Protein AF-0000000087552157 (afdb_homodimer)

Structure (mmCIF, N/CA/C/O backbone):
data_AF-0000000087552157-model_v1
#
loop_
_entity.id
_entity.type
_entity.pdbx_description
1 polymer 'Alpha/beta hydrolase'
#
loop_
_atom_site.group_PDB
_atom_site.id
_atom_site.type_symbol
_atom_site.label_atom_id
_atom_site.label_alt_id
_atom_site.label_comp_id
_atom_site.label_asym_id
_atom_site.label_entity_id
_atom_site.label_seq_id
_atom_site.pdbx_PDB_ins_code
_atom_site.Cartn_x
_atom_site.Cartn_y
_atom_site.Cartn_z
_atom_site.occupancy
_atom_site.B_iso_or_equiv
_atom_site.auth_seq_id
_atom_site.auth_comp_id
_atom_site.auth_asym_id
_atom_site.auth_atom_id
_atom_site.pdbx_PDB_model_num
ATOM 1 N N . MET A 1 1 ? 8.578 -6.926 -28.109 1 92.12 1 MET A N 1
ATOM 2 C CA . MET A 1 1 ? 7.973 -6.5 -26.844 1 92.12 1 MET A CA 1
ATOM 3 C C . MET A 1 1 ? 8.422 -7.387 -25.703 1 92.12 1 MET A C 1
ATOM 5 O O . MET A 1 1 ? 8.688 -8.57 -25.891 1 92.12 1 MET A O 1
ATOM 9 N N . PRO A 1 2 ? 8.578 -6.863 -24.5 1 97.44 2 PRO A N 1
ATOM 10 C CA . PRO A 1 2 ? 8.961 -7.727 -23.375 1 97.44 2 PRO A CA 1
ATOM 11 C C . PRO A 1 2 ? 7.906 -8.789 -23.062 1 97.44 2 PRO A C 1
ATOM 13 O O . PRO A 1 2 ? 6.734 -8.617 -23.406 1 97.44 2 PRO A O 1
ATOM 16 N N . HIS A 1 3 ? 8.32 -9.906 -22.531 1 98.75 3 HIS A N 1
ATOM 17 C CA . HIS A 1 3 ? 7.422 -10.992 -22.172 1 98.75 3 HIS A CA 1
ATOM 18 C C . HIS A 1 3 ? 6.977 -10.891 -20.719 1 98.75 3 HIS A C 1
ATOM 20 O O . HIS A 1 3 ? 7.793 -10.633 -19.828 1 98.75 3 HIS A O 1
ATOM 26 N N . LEU A 1 4 ? 5.672 -11.031 -20.516 1 98.81 4 LEU A N 1
ATOM 27 C CA . LEU A 1 4 ? 5.102 -11.055 -19.172 1 98.81 4 LEU A CA 1
ATOM 28 C C . LEU A 1 4 ? 4.383 -12.375 -18.906 1 98.81 4 LEU A C 1
ATOM 30 O O . LEU A 1 4 ? 3.488 -12.758 -19.656 1 98.81 4 LEU A O 1
ATOM 34 N N . LEU A 1 5 ? 4.836 -13.07 -17.906 1 98.88 5 LEU A N 1
ATOM 35 C CA . LEU A 1 5 ? 4.156 -14.273 -17.438 1 98.88 5 LEU A CA 1
ATOM 36 C C . LEU A 1 5 ? 3.186 -13.953 -16.312 1 98.88 5 LEU A C 1
ATOM 38 O O . LEU A 1 5 ? 3.557 -13.297 -15.344 1 98.88 5 LEU A O 1
ATOM 42 N N . LEU A 1 6 ? 1.928 -14.328 -16.469 1 98.81 6 LEU A N 1
ATOM 43 C CA . LEU A 1 6 ? 0.927 -14.273 -15.414 1 98.81 6 LEU A CA 1
ATOM 44 C C . LEU A 1 6 ? 0.701 -15.664 -14.812 1 98.81 6 LEU A C 1
ATOM 46 O O . LEU A 1 6 ? 0.182 -16.562 -15.484 1 98.81 6 LEU A O 1
ATOM 50 N N . LEU A 1 7 ? 1.113 -15.789 -13.555 1 98.81 7 LEU A N 1
ATOM 51 C CA . LEU A 1 7 ? 1.051 -17.094 -12.898 1 98.81 7 LEU A CA 1
ATOM 52 C C . LEU A 1 7 ? -0.094 -17.141 -11.898 1 98.81 7 LEU A C 1
ATOM 54 O O . LEU A 1 7 ? -0.127 -16.359 -10.945 1 98.81 7 LEU A O 1
ATOM 58 N N . HIS A 1 8 ? -1.001 -18.094 -12.086 1 98.38 8 HIS A N 1
ATOM 59 C CA . HIS A 1 8 ? -2.176 -18.234 -11.234 1 98.38 8 HIS A CA 1
ATOM 60 C C . HIS A 1 8 ? -1.829 -18.938 -9.922 1 98.38 8 HIS A C 1
ATOM 62 O O . HIS A 1 8 ? -0.801 -19.609 -9.828 1 98.38 8 HIS A O 1
ATOM 68 N N . GLY A 1 9 ? -2.686 -18.781 -8.867 1 97.94 9 GLY A N 1
ATOM 69 C CA . GLY A 1 9 ? -2.545 -19.438 -7.574 1 97.94 9 GLY A CA 1
ATOM 70 C C . GLY A 1 9 ? -3.131 -20.828 -7.543 1 97.94 9 GLY A C 1
ATOM 71 O O . GLY A 1 9 ? -3.564 -21.344 -8.578 1 97.94 9 GLY A O 1
ATOM 72 N N . ALA A 1 10 ? -3.115 -21.438 -6.348 1 96.81 10 ALA A N 1
ATOM 73 C CA . ALA A 1 10 ? -3.701 -22.766 -6.172 1 96.81 10 ALA A CA 1
ATOM 74 C C . ALA A 1 10 ? -5.172 -22.766 -6.574 1 96.81 10 ALA A C 1
ATOM 76 O O . ALA A 1 10 ? -5.922 -21.859 -6.227 1 96.81 10 ALA A O 1
ATOM 77 N N . LEU A 1 11 ? -5.531 -23.781 -7.375 1 96.38 11 LEU A N 1
ATOM 78 C CA . LEU A 1 11 ? -6.902 -24.016 -7.824 1 96.38 11 LEU A CA 1
ATOM 79 C C . LEU A 1 11 ? -7.367 -22.891 -8.742 1 96.38 11 LEU A C 1
ATOM 81 O O . LEU A 1 11 ? -8.562 -22.75 -9 1 96.38 11 LEU A O 1
ATOM 85 N N . GLY A 1 12 ? -6.422 -22.047 -9.203 1 95.75 12 GLY A N 1
ATOM 86 C CA . GLY A 1 12 ? -6.758 -20.969 -10.102 1 95.75 12 GLY A CA 1
ATOM 87 C C . GLY A 1 12 ? -6.844 -21.391 -11.555 1 95.75 12 GLY A C 1
ATOM 88 O O . GLY A 1 12 ? -6.848 -22.594 -11.852 1 95.75 12 GLY A O 1
ATOM 89 N N . HIS A 1 13 ? -7.027 -20.422 -12.367 1 95.06 13 HIS A N 1
ATOM 90 C CA . HIS A 1 13 ? -7.125 -20.547 -13.82 1 95.06 13 HIS A CA 1
ATOM 91 C C . HIS A 1 13 ? -6.668 -19.266 -14.516 1 95.06 13 HIS A C 1
ATOM 93 O O . HIS A 1 13 ? -6.602 -18.203 -13.898 1 95.06 13 HIS A O 1
ATOM 99 N N . SER A 1 14 ? -6.352 -19.422 -15.828 1 93.44 14 SER A N 1
ATOM 100 C CA . SER A 1 14 ? -5.852 -18.266 -16.562 1 93.44 14 SER A CA 1
ATOM 101 C C . SER A 1 14 ? -6.926 -17.188 -16.703 1 93.44 14 SER A C 1
ATOM 103 O O . SER A 1 14 ? -6.613 -16.016 -16.906 1 93.44 14 SER A O 1
ATOM 105 N N . ASP A 1 15 ? -8.195 -17.484 -16.562 1 92.69 15 ASP A N 1
ATOM 106 C CA . ASP A 1 15 ? -9.32 -16.578 -16.719 1 92.69 15 ASP A CA 1
ATOM 107 C C . ASP A 1 15 ? -9.305 -15.492 -15.648 1 92.69 15 ASP A C 1
ATOM 109 O O . ASP A 1 15 ? -9.938 -14.445 -15.805 1 92.69 15 ASP A O 1
ATOM 113 N N . ILE A 1 16 ? -8.609 -15.773 -14.617 1 91.94 16 ILE A N 1
ATOM 114 C CA . ILE A 1 16 ? -8.602 -14.836 -13.508 1 91.94 16 ILE A CA 1
ATOM 115 C C . ILE A 1 16 ? -7.875 -13.555 -13.914 1 91.94 16 ILE A C 1
ATOM 117 O O . ILE A 1 16 ? -8 -12.523 -13.25 1 91.94 16 ILE A O 1
ATOM 121 N N . PHE A 1 17 ? -7.113 -13.641 -15.016 1 96.38 17 PHE A N 1
ATOM 122 C CA . PHE A 1 17 ? -6.316 -12.5 -15.438 1 96.38 17 PHE A CA 1
ATOM 123 C C . PHE A 1 17 ? -7.035 -11.719 -16.531 1 96.38 17 PHE A C 1
ATOM 125 O O . PHE A 1 17 ? -6.527 -10.703 -17.016 1 96.38 17 PHE A O 1
ATOM 132 N N . ASN A 1 18 ? -8.234 -12.086 -16.953 1 94.25 18 ASN A N 1
ATOM 133 C CA . ASN A 1 18 ? -8.938 -11.461 -18.078 1 94.25 18 ASN A CA 1
ATOM 134 C C . ASN A 1 18 ? -9.188 -9.977 -17.812 1 94.25 18 ASN A C 1
ATOM 136 O O . ASN A 1 18 ? -9.156 -9.164 -18.734 1 94.25 18 ASN A O 1
ATOM 140 N N . SER A 1 19 ? -9.383 -9.641 -16.562 1 92.88 19 SER A N 1
ATOM 141 C CA . SER A 1 19 ? -9.734 -8.273 -16.188 1 92.88 19 SER A CA 1
ATOM 142 C C . SER A 1 19 ? -8.562 -7.324 -16.406 1 92.88 19 SER A C 1
ATOM 144 O O . SER A 1 19 ? -8.742 -6.113 -16.516 1 92.88 19 SER A O 1
ATOM 146 N N . ILE A 1 20 ? -7.332 -7.859 -16.406 1 96.06 20 ILE A N 1
ATOM 147 C CA . ILE A 1 20 ? -6.18 -6.969 -16.484 1 96.06 20 ILE A CA 1
ATOM 148 C C . ILE A 1 20 ? -5.414 -7.23 -17.781 1 96.06 20 ILE A C 1
ATOM 150 O O . ILE A 1 20 ? -4.586 -6.414 -18.203 1 96.06 20 ILE A O 1
ATOM 154 N N . LYS A 1 21 ? -5.633 -8.352 -18.469 1 96.12 21 LYS A N 1
ATOM 155 C CA . LYS A 1 21 ? -4.867 -8.789 -19.625 1 96.12 21 LYS A CA 1
ATOM 156 C C . LYS A 1 21 ? -4.938 -7.75 -20.75 1 96.12 21 LYS A C 1
ATOM 158 O O . LYS A 1 21 ? -3.912 -7.395 -21.328 1 96.12 21 LYS A O 1
ATOM 163 N N . ASP A 1 22 ? -6.125 -7.242 -21 1 95.12 22 ASP A N 1
ATOM 164 C CA . ASP A 1 22 ? -6.324 -6.289 -22.094 1 95.12 22 ASP A CA 1
ATOM 165 C C . ASP A 1 22 ? -5.512 -5.016 -21.859 1 95.12 22 ASP A C 1
ATOM 167 O O . ASP A 1 22 ? -5.016 -4.41 -22.812 1 95.12 22 ASP A O 1
ATOM 171 N N . LYS A 1 23 ? -5.391 -4.633 -20.672 1 96.25 23 LYS A N 1
ATOM 172 C CA . LYS A 1 23 ? -4.648 -3.422 -20.328 1 96.25 23 LYS A CA 1
ATOM 173 C C . LYS A 1 23 ? -3.145 -3.641 -20.469 1 96.25 23 LYS A C 1
ATOM 175 O O . LYS A 1 23 ? -2.391 -2.686 -20.672 1 96.25 23 LYS A O 1
ATOM 180 N N . LEU A 1 24 ? -2.73 -4.871 -20.453 1 97.94 24 LEU A N 1
ATOM 181 C CA . LEU A 1 24 ? -1.308 -5.195 -20.438 1 97.94 24 LEU A CA 1
ATOM 182 C C . LEU A 1 24 ? -0.798 -5.504 -21.828 1 97.94 24 LEU A C 1
ATOM 184 O O . LEU A 1 24 ? 0.396 -5.363 -22.109 1 97.94 24 LEU A O 1
ATOM 188 N N . THR A 1 25 ? -1.614 -5.871 -22.75 1 97.19 25 THR A N 1
ATOM 189 C CA . THR A 1 25 ? -1.247 -6.379 -24.078 1 97.19 25 THR A CA 1
ATOM 190 C C . THR A 1 25 ? -0.53 -5.305 -24.891 1 97.19 25 THR A C 1
ATOM 192 O O . THR A 1 25 ? 0.29 -5.617 -25.75 1 97.19 25 THR A O 1
ATOM 195 N N . PRO A 1 26 ? -0.841 -3.971 -24.625 1 97.56 26 PRO A N 1
ATOM 196 C CA . PRO A 1 26 ? -0.087 -2.949 -25.359 1 97.56 26 PRO A CA 1
ATOM 197 C C . PRO A 1 26 ? 1.38 -2.887 -24.938 1 97.56 26 PRO A C 1
ATOM 199 O O . PRO A 1 26 ? 2.211 -2.342 -25.672 1 97.56 26 PRO A O 1
ATOM 202 N N . TYR A 1 27 ? 1.758 -3.457 -23.875 1 98.06 27 TYR A N 1
ATOM 203 C CA . TYR A 1 27 ? 3.086 -3.252 -23.312 1 98.06 27 TYR A CA 1
ATOM 204 C C . TYR A 1 27 ? 3.885 -4.551 -23.297 1 98.06 27 TYR A C 1
ATOM 206 O O . TYR A 1 27 ? 5.113 -4.531 -23.219 1 98.06 27 TYR A O 1
ATOM 214 N N . PHE A 1 28 ? 3.117 -5.703 -23.359 1 98.44 28 PHE A N 1
ATOM 215 C CA . PHE A 1 28 ? 3.771 -6.992 -23.156 1 98.44 28 PHE A CA 1
ATOM 216 C C . PHE A 1 28 ? 3.225 -8.031 -24.125 1 98.44 28 PHE A C 1
ATOM 218 O O . PHE A 1 28 ? 2.078 -7.934 -24.578 1 98.44 28 PHE A O 1
ATOM 225 N N . ASP A 1 29 ? 4.086 -9 -24.469 1 98.38 29 ASP A N 1
ATOM 226 C CA . ASP A 1 29 ? 3.604 -10.312 -24.906 1 98.38 29 ASP A CA 1
ATOM 227 C C . ASP A 1 29 ? 3.229 -11.18 -23.703 1 98.38 29 ASP A C 1
ATOM 229 O O . ASP A 1 29 ? 4.102 -11.602 -22.938 1 98.38 29 ASP A O 1
ATOM 233 N N . ILE A 1 30 ? 1.945 -11.453 -23.609 1 98.38 30 ILE A N 1
ATOM 234 C CA . ILE A 1 30 ? 1.431 -12.031 -22.375 1 98.38 30 ILE A CA 1
ATOM 235 C C . ILE A 1 30 ? 1.397 -13.555 -22.5 1 98.38 30 ILE A C 1
ATOM 237 O O . ILE A 1 30 ? 0.95 -14.094 -23.5 1 98.38 30 ILE A O 1
ATOM 241 N N . HIS A 1 31 ? 1.925 -14.219 -21.484 1 98.38 31 HIS A N 1
ATOM 242 C CA . HIS A 1 31 ? 1.885 -15.672 -21.328 1 98.38 31 HIS A CA 1
ATOM 243 C C . HIS A 1 31 ? 1.156 -16.078 -20.062 1 98.38 31 HIS A C 1
ATOM 245 O O . HIS A 1 31 ? 1.424 -15.539 -18.984 1 98.38 31 HIS A O 1
ATOM 251 N N . THR A 1 32 ? 0.206 -17.031 -20.156 1 98.06 32 THR A N 1
ATOM 252 C CA . THR A 1 32 ? -0.569 -17.5 -19 1 98.06 32 THR A CA 1
ATOM 253 C C . THR A 1 32 ? -0.546 -19.016 -18.906 1 98.06 32 THR A C 1
ATOM 255 O O . THR A 1 32 ? -1.591 -19.672 -19 1 98.06 32 THR A O 1
ATOM 258 N N . PRO A 1 33 ? 0.607 -19.578 -18.672 1 98 33 PRO A N 1
ATOM 259 C CA . PRO A 1 33 ? 0.662 -21.031 -18.562 1 98 33 PRO A CA 1
ATOM 260 C C . PRO A 1 33 ? -0.169 -21.578 -17.391 1 98 33 PRO A C 1
ATOM 262 O O . PRO A 1 33 ? -0.368 -20.875 -16.406 1 98 33 PRO A O 1
ATOM 265 N N . LEU A 1 34 ? -0.676 -22.781 -17.562 1 98.12 34 LEU A N 1
ATOM 266 C CA . LEU A 1 34 ? -1.375 -23.5 -16.5 1 98.12 34 LEU A CA 1
ATOM 267 C C . LEU A 1 34 ? -0.451 -24.516 -15.82 1 98.12 34 LEU A C 1
ATOM 269 O O . LEU A 1 34 ? 0.277 -25.234 -16.484 1 98.12 34 LEU A O 1
ATOM 273 N N . PHE A 1 35 ? -0.482 -24.5 -14.539 1 98.19 35 PHE A N 1
ATOM 274 C CA . PHE A 1 35 ? 0.247 -25.531 -13.805 1 98.19 35 PHE A CA 1
ATOM 275 C C . PHE A 1 35 ? -0.458 -26.875 -13.914 1 98.19 35 PHE A C 1
ATOM 277 O O . PHE A 1 35 ? -1.687 -26.922 -14.008 1 98.19 35 PHE A O 1
ATOM 284 N N . SER A 1 36 ? 0.35 -27.938 -13.844 1 97.25 36 SER A N 1
ATOM 285 C CA . SER A 1 36 ? -0.205 -29.281 -13.969 1 97.25 36 SER A CA 1
ATOM 286 C C . SER A 1 36 ? -1.367 -29.5 -13.008 1 97.25 36 SER A C 1
ATOM 288 O O . SER A 1 36 ? -1.331 -29.031 -11.867 1 97.25 36 SER A O 1
ATOM 290 N N . GLY A 1 37 ? -2.365 -30.141 -13.539 1 97.06 37 GLY A N 1
ATOM 291 C CA . GLY A 1 37 ? -3.561 -30.422 -12.758 1 97.06 37 GLY A CA 1
ATOM 292 C C . GLY A 1 37 ? -4.637 -29.359 -12.922 1 97.06 37 GLY A C 1
ATOM 293 O O . GLY A 1 37 ? -5.805 -29.609 -12.609 1 97.06 37 GLY A O 1
ATOM 294 N N . HIS A 1 38 ? -4.312 -28.219 -13.414 1 98.12 38 HIS A N 1
ATOM 295 C CA . HIS A 1 38 ? -5.266 -27.125 -13.578 1 98.12 38 HIS A CA 1
ATOM 296 C C . HIS A 1 38 ? -5.777 -27.047 -15.016 1 98.12 38 HIS A C 1
ATOM 298 O O . HIS A 1 38 ? -5.031 -27.328 -15.953 1 98.12 38 HIS A O 1
ATOM 304 N N . GLY A 1 39 ? -6.965 -26.625 -15.109 1 96.44 39 GLY A N 1
ATOM 305 C CA . GLY A 1 39 ? -7.559 -26.484 -16.422 1 96.44 39 GLY A CA 1
ATOM 306 C C . GLY A 1 39 ? -7.539 -27.766 -17.234 1 96.44 39 GLY A C 1
ATOM 307 O O . GLY A 1 39 ? -8 -28.812 -16.766 1 96.44 39 GLY A O 1
ATOM 308 N N . ASN A 1 40 ? -6.848 -27.719 -18.406 1 93.75 40 ASN A N 1
ATOM 309 C CA . ASN A 1 40 ? -6.84 -28.859 -19.312 1 93.75 40 ASN A CA 1
ATOM 310 C C . ASN A 1 40 ? -5.543 -29.656 -19.188 1 93.75 40 ASN A C 1
ATOM 312 O O . ASN A 1 40 ? -5.312 -30.594 -19.953 1 93.75 40 ASN A O 1
ATOM 316 N N . THR A 1 41 ? -4.77 -29.297 -18.219 1 95.69 41 THR A N 1
ATOM 317 C CA . THR A 1 41 ? -3.521 -30.031 -18.016 1 95.69 41 THR A CA 1
ATOM 318 C C . THR A 1 41 ? -3.746 -31.25 -17.125 1 95.69 41 THR A C 1
ATOM 320 O O . THR A 1 41 ? -4.637 -31.25 -16.281 1 95.69 41 THR A O 1
ATOM 323 N N . GLU A 1 42 ? -2.934 -32.25 -17.297 1 95.19 42 GLU A N 1
ATOM 324 C CA . GLU A 1 42 ? -3.064 -33.5 -16.547 1 95.19 42 GLU A CA 1
ATOM 325 C C . GLU A 1 42 ? -2.506 -33.344 -15.141 1 95.19 42 GLU A C 1
ATOM 327 O O . GLU A 1 42 ? -1.565 -32.594 -14.914 1 95.19 42 GLU A O 1
ATOM 332 N N . LEU A 1 43 ? -3.143 -34.031 -14.227 1 95.19 43 LEU A N 1
ATOM 333 C CA . LEU A 1 43 ? -2.588 -34.188 -12.891 1 95.19 43 LEU A CA 1
ATOM 334 C C . LEU A 1 43 ? -1.541 -35.312 -12.852 1 95.19 43 LEU A C 1
ATOM 336 O O . LEU A 1 43 ? -1.842 -36.438 -13.164 1 95.19 43 LEU A O 1
ATOM 340 N N . PRO A 1 44 ? -0.331 -34.938 -12.562 1 93.62 44 PRO A N 1
ATOM 341 C CA . PRO A 1 44 ? 0.717 -35.938 -12.547 1 93.62 44 PRO A CA 1
ATOM 342 C C . PRO A 1 44 ? 0.422 -37.094 -11.562 1 93.62 44 PRO A C 1
ATOM 344 O O . PRO A 1 44 ? -0.106 -36.844 -10.477 1 93.62 44 PRO A O 1
ATOM 347 N N . LYS A 1 45 ? 0.817 -38.312 -11.922 1 90.44 45 LYS A N 1
ATOM 348 C CA . LYS A 1 45 ? 0.559 -39.5 -11.117 1 90.44 45 LYS A CA 1
ATOM 349 C C . LYS A 1 45 ? 1.327 -39.438 -9.797 1 90.44 45 LYS A C 1
ATOM 351 O O . LYS A 1 45 ? 0.864 -39.969 -8.781 1 90.44 45 LYS A O 1
ATOM 356 N N . ASN A 1 46 ? 2.471 -38.781 -9.867 1 90 46 ASN A N 1
ATOM 357 C CA . ASN A 1 46 ? 3.318 -38.719 -8.68 1 90 46 ASN A CA 1
ATOM 358 C C . ASN A 1 46 ? 2.994 -37.5 -7.816 1 90 46 ASN A C 1
ATOM 360 O O . ASN A 1 46 ? 3.711 -37.219 -6.859 1 90 46 ASN A O 1
ATOM 364 N N . GLY A 1 47 ? 1.905 -36.812 -8.125 1 91.06 47 GLY A N 1
ATOM 365 C CA . GLY A 1 47 ? 1.49 -35.688 -7.34 1 91.06 47 GLY A CA 1
ATOM 366 C C . GLY A 1 47 ? 2.104 -34.375 -7.82 1 91.06 47 GLY A C 1
ATOM 367 O O . GLY A 1 47 ? 2.717 -34.312 -8.891 1 91.06 47 GLY A O 1
ATOM 368 N N . ILE A 1 48 ? 1.789 -33.312 -7.117 1 95.19 48 ILE A N 1
ATOM 369 C CA . ILE A 1 48 ? 2.307 -32 -7.457 1 95.19 48 ILE A CA 1
ATOM 370 C C . ILE A 1 48 ? 3.096 -31.438 -6.273 1 95.19 48 ILE A C 1
ATOM 372 O O . ILE A 1 48 ? 2.906 -31.859 -5.133 1 95.19 48 ILE A O 1
ATOM 376 N N . SER A 1 49 ? 4.051 -30.609 -6.555 1 96.38 49 SER A N 1
ATOM 377 C CA . SER A 1 49 ? 4.871 -29.891 -5.578 1 96.38 49 SER A CA 1
ATOM 378 C C . SER A 1 49 ? 5.293 -28.516 -6.105 1 96.38 49 SER A C 1
ATOM 380 O O . SER A 1 49 ? 5.145 -28.234 -7.297 1 96.38 49 SER A O 1
ATOM 382 N N . ILE A 1 50 ? 5.746 -27.703 -5.191 1 97.69 50 ILE A N 1
ATOM 383 C CA . ILE A 1 50 ? 6.23 -26.391 -5.598 1 97.69 50 ILE A CA 1
ATOM 384 C C . ILE A 1 50 ? 7.434 -26.547 -6.527 1 97.69 50 ILE A C 1
ATOM 386 O O . ILE A 1 50 ? 7.594 -25.781 -7.48 1 97.69 50 ILE A O 1
ATOM 390 N N . GLU A 1 51 ? 8.258 -27.547 -6.297 1 96.75 51 GLU A N 1
ATOM 391 C CA . GLU A 1 51 ? 9.414 -27.844 -7.148 1 96.75 51 GLU A CA 1
ATOM 392 C C . GLU A 1 51 ? 8.977 -28.219 -8.562 1 96.75 51 GLU A C 1
ATOM 394 O O . GLU A 1 51 ? 9.57 -27.75 -9.539 1 96.75 51 GLU A O 1
ATOM 399 N N . GLN A 1 52 ? 7.996 -29.016 -8.625 1 96.62 52 GLN A N 1
ATOM 400 C CA . GLN A 1 52 ? 7.465 -29.391 -9.93 1 96.62 52 GLN A CA 1
ATOM 401 C C . GLN A 1 52 ? 6.945 -28.188 -10.695 1 96.62 52 GLN A C 1
ATOM 403 O O . GLN A 1 52 ? 7.227 -28.016 -11.883 1 96.62 52 GLN A O 1
ATOM 408 N N . TYR A 1 53 ? 6.156 -27.359 -10.008 1 98.31 53 TYR A N 1
ATOM 409 C CA . TYR A 1 53 ? 5.617 -26.172 -10.656 1 98.31 53 TYR A CA 1
ATOM 410 C C . TYR A 1 53 ? 6.738 -25.234 -11.102 1 98.31 53 TYR A C 1
ATOM 412 O O . TYR A 1 53 ? 6.652 -24.609 -12.164 1 98.31 53 TYR A O 1
ATOM 420 N N . THR A 1 54 ? 7.805 -25.078 -10.32 1 98.56 54 THR A N 1
ATOM 421 C CA . THR A 1 54 ? 8.961 -24.281 -10.695 1 98.56 54 THR A CA 1
ATOM 422 C C . THR A 1 54 ? 9.625 -24.844 -11.953 1 98.56 54 THR A C 1
ATOM 424 O O . THR A 1 54 ? 9.977 -24.078 -12.859 1 98.56 54 THR A O 1
ATOM 427 N N . GLN A 1 55 ? 9.703 -26.172 -12.008 1 98.06 55 GLN A N 1
ATOM 428 C CA . GLN A 1 55 ? 10.281 -26.828 -13.18 1 98.06 55 GLN A CA 1
ATOM 429 C C . GLN A 1 55 ? 9.398 -26.625 -14.414 1 98.06 55 GLN A C 1
ATOM 431 O O . GLN A 1 55 ? 9.906 -26.438 -15.523 1 98.06 55 GLN A O 1
ATOM 436 N N . GLU A 1 56 ? 8.148 -26.703 -14.18 1 98.38 56 GLU A N 1
ATOM 437 C CA . GLU A 1 56 ? 7.223 -26.484 -15.289 1 98.38 56 GLU A CA 1
ATOM 438 C C . GLU A 1 56 ? 7.363 -25.078 -15.852 1 98.38 56 GLU A C 1
ATOM 440 O O . GLU A 1 56 ? 7.297 -24.875 -17.062 1 98.38 56 GLU A O 1
ATOM 445 N N . LEU A 1 57 ? 7.52 -24.094 -14.961 1 98.75 57 LEU A N 1
ATOM 446 C CA . LEU A 1 57 ? 7.746 -22.719 -15.406 1 98.75 57 LEU A CA 1
ATOM 447 C C . LEU A 1 57 ? 9.039 -22.609 -16.219 1 98.75 57 LEU A C 1
ATOM 449 O O . LEU A 1 57 ? 9.062 -21.984 -17.281 1 98.75 57 LEU A O 1
ATOM 453 N N . SER A 1 58 ? 10.109 -23.203 -15.727 1 98.69 58 SER A N 1
ATOM 454 C CA . SER A 1 58 ? 11.391 -23.203 -16.422 1 98.69 58 SER A CA 1
ATOM 455 C C . SER A 1 58 ? 11.266 -23.844 -17.812 1 98.69 58 SER A C 1
ATOM 457 O O . SER A 1 58 ? 11.742 -23.281 -18.797 1 98.69 58 SER A O 1
ATOM 459 N N . ALA A 1 59 ? 10.609 -24.984 -17.844 1 98.56 59 ALA A N 1
ATOM 460 C CA . ALA A 1 59 ? 10.414 -25.688 -19.109 1 98.56 59 ALA A CA 1
ATOM 461 C C . ALA A 1 59 ? 9.594 -24.859 -20.078 1 98.56 59 ALA A C 1
ATOM 463 O O . ALA A 1 59 ? 9.867 -24.859 -21.281 1 98.56 59 ALA A O 1
ATOM 464 N N . TYR A 1 60 ? 8.562 -24.219 -19.578 1 98.62 60 TYR A N 1
ATOM 465 C CA . TYR A 1 60 ? 7.746 -23.359 -20.438 1 98.62 60 TYR A CA 1
ATOM 466 C C . TYR A 1 60 ? 8.586 -22.25 -21.062 1 98.62 60 TYR A C 1
ATOM 468 O O . TYR A 1 60 ? 8.477 -22 -22.266 1 98.62 60 TYR A O 1
ATOM 476 N N . CYS A 1 61 ? 9.391 -21.562 -20.25 1 98.75 61 CYS A N 1
ATOM 477 C CA . CYS A 1 61 ? 10.242 -20.484 -20.734 1 98.75 61 CYS A CA 1
ATOM 478 C C . CYS A 1 61 ? 11.203 -21 -21.812 1 98.75 61 CYS A C 1
ATOM 480 O O . CYS A 1 61 ? 11.422 -20.328 -22.828 1 98.75 61 CYS A O 1
ATOM 482 N N . GLU A 1 62 ? 11.727 -22.203 -21.547 1 98.31 62 GLU A N 1
ATOM 483 C CA . GLU A 1 62 ? 12.641 -22.797 -22.516 1 98.31 62 GLU A CA 1
ATOM 484 C C . GLU A 1 62 ? 11.914 -23.125 -23.812 1 98.31 62 GLU A C 1
ATOM 486 O O . GLU A 1 62 ? 12.383 -22.75 -24.906 1 98.31 62 GLU A O 1
ATOM 491 N N . LYS A 1 63 ? 10.836 -23.766 -23.719 1 98.25 63 LYS A N 1
ATOM 492 C CA . LYS A 1 63 ? 10.062 -24.188 -24.875 1 98.25 63 LYS A CA 1
ATOM 493 C C . LYS A 1 63 ? 9.641 -23 -25.734 1 98.25 63 LYS A C 1
ATOM 495 O O . LYS A 1 63 ? 9.68 -23.062 -26.969 1 98.25 63 LYS A O 1
ATOM 500 N N . GLU A 1 64 ? 9.242 -21.906 -25.047 1 98.31 64 GLU A N 1
ATOM 501 C CA . GLU A 1 64 ? 8.727 -20.734 -25.75 1 98.31 64 GLU A CA 1
ATOM 502 C C . GLU A 1 64 ? 9.844 -19.734 -26.031 1 98.31 64 GLU A C 1
ATOM 504 O O . GLU A 1 64 ? 9.586 -18.656 -26.547 1 98.31 64 GLU A O 1
ATOM 509 N N . ASN A 1 65 ? 11.055 -20.016 -25.672 1 97.94 65 ASN A N 1
ATOM 510 C CA . ASN A 1 65 ? 12.227 -19.156 -25.875 1 97.94 65 ASN A CA 1
ATOM 511 C C . ASN A 1 65 ? 12.047 -17.797 -25.219 1 97.94 65 ASN A C 1
ATOM 513 O O . ASN A 1 65 ? 12.242 -16.766 -25.859 1 97.94 65 ASN A O 1
ATOM 517 N N . LEU A 1 66 ? 11.594 -17.844 -24.031 1 98.44 66 LEU A N 1
ATOM 518 C CA . LEU A 1 66 ? 11.398 -16.609 -23.281 1 98.44 66 LEU A CA 1
ATOM 519 C C . LEU A 1 66 ? 12.625 -16.297 -22.438 1 98.44 66 LEU A C 1
ATOM 521 O O . LEU A 1 66 ? 13.07 -17.125 -21.641 1 98.44 66 LEU A O 1
ATOM 525 N N . GLU A 1 67 ? 13.164 -15.133 -22.625 1 97.69 67 GLU A N 1
ATOM 526 C CA . GLU A 1 67 ? 14.32 -14.656 -21.859 1 97.69 67 GLU A CA 1
ATOM 527 C C . GLU A 1 67 ? 14.031 -13.312 -21.203 1 97.69 67 GLU A C 1
ATOM 529 O O . GLU A 1 67 ? 13.25 -12.508 -21.734 1 97.69 67 GLU A O 1
ATOM 534 N N . ASN A 1 68 ? 14.711 -13.102 -20.047 1 98.25 68 ASN A N 1
ATOM 535 C CA . ASN A 1 68 ? 14.609 -11.828 -19.359 1 98.25 68 ASN A CA 1
ATOM 536 C C . ASN A 1 68 ? 13.156 -11.422 -19.141 1 98.25 68 ASN A C 1
ATOM 538 O O . ASN A 1 68 ? 12.758 -10.312 -19.5 1 98.25 68 ASN A O 1
ATOM 542 N N . VAL A 1 69 ? 12.383 -12.305 -18.516 1 98.81 69 VAL A N 1
ATOM 543 C CA . VAL A 1 69 ? 10.93 -12.172 -18.469 1 98.81 69 VAL A CA 1
ATOM 544 C C . VAL A 1 69 ? 10.516 -11.352 -17.25 1 98.81 69 VAL A C 1
ATOM 546 O O . VAL A 1 69 ? 11.242 -11.297 -16.266 1 98.81 69 VAL A O 1
ATOM 549 N N . HIS A 1 70 ? 9.383 -10.68 -17.359 1 98.88 70 HIS A N 1
ATOM 550 C CA . HIS A 1 70 ? 8.625 -10.18 -16.219 1 98.88 70 HIS A CA 1
ATOM 551 C C . HIS A 1 70 ? 7.605 -11.211 -15.742 1 98.88 70 HIS A C 1
ATOM 553 O O . HIS A 1 70 ? 7.039 -11.953 -16.547 1 98.88 70 HIS A O 1
ATOM 559 N N . ILE A 1 71 ? 7.387 -11.234 -14.461 1 98.94 71 ILE A N 1
ATOM 560 C CA . ILE A 1 71 ? 6.422 -12.18 -13.922 1 98.94 71 ILE A CA 1
ATOM 561 C C . ILE A 1 71 ? 5.488 -11.469 -12.938 1 98.94 71 ILE A C 1
ATOM 563 O O . ILE A 1 71 ? 5.941 -10.68 -12.109 1 98.94 71 ILE A O 1
ATOM 567 N N . PHE A 1 72 ? 4.242 -11.625 -13.117 1 98.88 72 PHE A N 1
ATOM 568 C CA . PHE A 1 72 ? 3.254 -11.391 -12.07 1 98.88 72 PHE A CA 1
ATOM 569 C C . PHE A 1 72 ? 2.691 -12.711 -11.547 1 98.88 72 PHE A C 1
ATOM 571 O O . PHE A 1 72 ? 2.164 -13.516 -12.32 1 98.88 72 PHE A O 1
ATOM 578 N N . GLY A 1 73 ? 2.838 -12.961 -10.25 1 98.81 73 GLY A N 1
ATOM 579 C CA . GLY A 1 73 ? 2.33 -14.18 -9.641 1 98.81 73 GLY A CA 1
ATOM 580 C C . GLY A 1 73 ? 1.338 -13.922 -8.523 1 98.81 73 GLY A C 1
ATOM 581 O O . GLY A 1 73 ? 1.634 -13.188 -7.582 1 98.81 73 GLY A O 1
ATOM 582 N N . HIS A 1 74 ? 0.204 -14.555 -8.586 1 98.69 74 HIS A N 1
ATOM 583 C CA . HIS A 1 74 ? -0.799 -14.5 -7.523 1 98.69 74 HIS A CA 1
ATOM 584 C C . HIS A 1 74 ? -0.71 -15.719 -6.617 1 98.69 74 HIS A C 1
ATOM 586 O O . HIS A 1 74 ? -0.688 -16.859 -7.098 1 98.69 74 HIS A O 1
ATOM 592 N N . SER A 1 75 ? -0.687 -15.453 -5.227 1 98.25 75 SER A N 1
ATOM 593 C CA . SER A 1 75 ? -0.711 -16.531 -4.242 1 98.25 75 SER A CA 1
ATOM 594 C C . SER A 1 75 ? 0.365 -17.578 -4.535 1 98.25 75 SER A C 1
ATOM 596 O O . SER A 1 75 ? 1.55 -17.25 -4.613 1 98.25 75 SER A O 1
ATOM 598 N N . MET A 1 76 ? 0.081 -18.781 -4.902 1 97.94 76 MET A N 1
ATOM 599 C CA . MET A 1 76 ? 1.01 -19.859 -5.227 1 97.94 76 MET A CA 1
ATOM 600 C C . MET A 1 76 ? 1.878 -19.484 -6.422 1 97.94 76 MET A C 1
ATOM 602 O O . MET A 1 76 ? 3.057 -19.844 -6.477 1 97.94 76 MET A O 1
ATOM 606 N N . GLY A 1 77 ? 1.3 -18.781 -7.383 1 98.62 77 GLY A N 1
ATOM 607 C CA . GLY A 1 77 ? 2.051 -18.344 -8.547 1 98.62 77 GLY A CA 1
ATOM 608 C C . GLY A 1 77 ? 3.207 -17.422 -8.203 1 98.62 77 GLY A C 1
ATOM 609 O O . GLY A 1 77 ? 4.242 -17.438 -8.875 1 98.62 77 GLY A O 1
ATOM 610 N N . GLY A 1 78 ? 3.006 -16.531 -7.25 1 98.81 78 GLY A N 1
ATOM 611 C CA . GLY A 1 78 ? 4.098 -15.703 -6.766 1 98.81 78 GLY A CA 1
ATOM 612 C C . GLY A 1 78 ? 5.211 -16.5 -6.117 1 98.81 78 GLY A C 1
ATOM 613 O O . GLY A 1 78 ? 6.391 -16.203 -6.309 1 98.81 78 GLY A O 1
ATOM 614 N N . TYR A 1 79 ? 4.836 -17.547 -5.34 1 98.69 79 TYR A N 1
ATOM 615 C CA . TYR A 1 79 ? 5.824 -18.406 -4.699 1 98.69 79 TYR A CA 1
ATOM 616 C C . TYR A 1 79 ? 6.672 -19.125 -5.738 1 98.69 79 TYR A C 1
ATOM 618 O O . TYR A 1 79 ? 7.898 -19.188 -5.613 1 98.69 79 TYR A O 1
ATOM 626 N N . VAL A 1 80 ? 6.039 -19.609 -6.781 1 98.75 80 VAL A N 1
ATOM 627 C CA . VAL A 1 80 ? 6.723 -20.297 -7.867 1 98.75 80 VAL A CA 1
ATOM 628 C C . VAL A 1 80 ? 7.68 -19.344 -8.578 1 98.75 80 VAL A C 1
ATOM 630 O O . VAL A 1 80 ? 8.812 -19.703 -8.891 1 98.75 80 VAL A O 1
ATOM 633 N N . ALA A 1 81 ? 7.227 -18.156 -8.82 1 98.88 81 ALA A N 1
ATOM 634 C CA . ALA A 1 81 ? 8.055 -17.156 -9.477 1 98.88 81 ALA A CA 1
ATOM 635 C C . ALA A 1 81 ? 9.344 -16.906 -8.703 1 98.88 81 ALA A C 1
ATOM 637 O O . ALA A 1 81 ? 10.422 -16.812 -9.289 1 98.88 81 ALA A O 1
ATOM 638 N N . LEU A 1 82 ? 9.25 -16.812 -7.375 1 98.81 82 LEU A N 1
ATOM 639 C CA . LEU A 1 82 ? 10.43 -16.562 -6.551 1 98.81 82 LEU A CA 1
ATOM 640 C C . LEU A 1 82 ? 11.336 -17.781 -6.508 1 98.81 82 LEU A C 1
ATOM 642 O O . LEU A 1 82 ? 12.562 -17.656 -6.516 1 98.81 82 LEU A O 1
ATOM 646 N N . CYS A 1 83 ? 10.742 -18.984 -6.465 1 98.62 83 CYS A N 1
ATOM 647 C CA . CYS A 1 83 ? 11.555 -20.188 -6.57 1 98.62 83 CYS A CA 1
ATOM 648 C C . CYS A 1 83 ? 12.32 -20.219 -7.891 1 98.62 83 CYS A C 1
ATOM 650 O O . CYS A 1 83 ? 13.492 -20.594 -7.922 1 98.62 83 CYS A O 1
ATOM 652 N N . TYR A 1 84 ? 11.625 -19.828 -8.938 1 98.75 84 TYR A N 1
ATOM 653 C CA . TYR A 1 84 ? 12.258 -19.781 -10.25 1 98.75 84 TYR A CA 1
ATOM 654 C C . TYR A 1 84 ? 13.414 -18.781 -10.25 1 98.75 84 TYR A C 1
ATOM 656 O O . TYR A 1 84 ? 14.453 -19.031 -10.859 1 98.75 84 TYR A O 1
ATOM 664 N N . ALA A 1 85 ? 13.289 -17.656 -9.562 1 98.56 85 ALA A N 1
ATOM 665 C CA . ALA A 1 85 ? 14.336 -16.641 -9.461 1 98.56 85 ALA A CA 1
ATOM 666 C C . ALA A 1 85 ? 15.578 -17.203 -8.773 1 98.56 85 ALA A C 1
ATOM 668 O O . ALA A 1 85 ? 16.703 -16.812 -9.094 1 98.56 85 ALA A O 1
ATOM 669 N N . LEU A 1 86 ? 15.383 -18.141 -7.824 1 97.69 86 LEU A N 1
ATOM 670 C CA . LEU A 1 86 ? 16.516 -18.781 -7.156 1 97.69 86 LEU A CA 1
ATOM 671 C C . LEU A 1 86 ? 17.281 -19.672 -8.125 1 97.69 86 LEU A C 1
ATOM 673 O O . LEU A 1 86 ? 18.5 -19.766 -8.055 1 97.69 86 LEU A O 1
ATOM 677 N N . GLN A 1 87 ? 16.516 -20.25 -9.031 1 97.12 87 GLN A N 1
ATOM 678 C CA . GLN A 1 87 ? 17.094 -21.25 -9.938 1 97.12 87 GLN A CA 1
ATOM 679 C C . GLN A 1 87 ? 17.719 -20.578 -11.156 1 97.12 87 GLN A C 1
ATOM 681 O O . GLN A 1 87 ? 18.797 -20.969 -11.594 1 97.12 87 GLN A O 1
ATOM 686 N N . LYS A 1 88 ? 17 -19.609 -11.672 1 98 88 LYS A N 1
ATOM 687 C CA . LYS A 1 88 ? 17.438 -18.969 -12.914 1 98 88 LYS A CA 1
ATOM 688 C C . LYS A 1 88 ? 17.25 -17.453 -12.836 1 98 88 LYS A C 1
ATOM 690 O O . LYS A 1 88 ? 16.516 -16.859 -13.641 1 98 88 LYS A O 1
ATOM 695 N N . PRO A 1 89 ? 18.016 -16.828 -11.961 1 98.12 89 PRO A N 1
ATOM 696 C CA . PRO A 1 89 ? 17.859 -15.375 -11.797 1 98.12 89 PRO A CA 1
ATOM 697 C C . PRO A 1 89 ? 18.141 -14.602 -13.086 1 98.12 89 PRO A C 1
ATOM 699 O O . PRO A 1 89 ? 17.531 -13.562 -13.336 1 98.12 89 PRO A O 1
ATOM 702 N N . GLU A 1 90 ? 18.953 -15.141 -13.945 1 98.12 90 GLU A N 1
ATOM 703 C CA . GLU A 1 90 ? 19.359 -14.445 -15.156 1 98.12 90 GLU A CA 1
ATOM 704 C C . GLU A 1 90 ? 18.234 -14.383 -16.172 1 98.12 90 GLU A C 1
ATOM 706 O O . GLU A 1 90 ? 18.25 -13.555 -17.094 1 98.12 90 GLU A O 1
ATOM 711 N N . ASN A 1 91 ? 17.281 -15.234 -16 1 98.62 91 ASN A N 1
ATOM 712 C CA . ASN A 1 91 ? 16.172 -15.266 -16.953 1 98.62 91 ASN A CA 1
ATOM 713 C C . ASN A 1 91 ? 15.023 -14.375 -16.516 1 98.62 91 ASN A C 1
ATOM 715 O O . ASN A 1 91 ? 13.969 -14.352 -17.141 1 98.62 91 ASN A O 1
ATOM 719 N N . ILE A 1 92 ? 15.164 -13.672 -15.445 1 98.69 92 ILE A N 1
ATOM 720 C CA . ILE A 1 92 ? 14.078 -12.875 -14.883 1 98.69 92 ILE A CA 1
ATOM 721 C C . ILE A 1 92 ? 14.484 -11.406 -14.844 1 98.69 92 ILE A C 1
ATOM 723 O O . ILE A 1 92 ? 15.508 -11.055 -14.258 1 98.69 92 ILE A O 1
ATOM 727 N N . HIS A 1 93 ? 13.664 -10.609 -15.414 1 98.69 93 HIS A N 1
ATOM 728 C CA . HIS A 1 93 ? 13.859 -9.172 -15.305 1 98.69 93 HIS A CA 1
ATOM 729 C C . HIS A 1 93 ? 13.281 -8.633 -14 1 98.69 93 HIS A C 1
ATOM 731 O O . HIS A 1 93 ? 13.945 -7.879 -13.281 1 98.69 93 HIS A O 1
ATOM 737 N N . SER A 1 94 ? 12.07 -9.031 -13.664 1 98.88 94 SER A N 1
ATOM 738 C CA . SER A 1 94 ? 11.414 -8.57 -12.445 1 98.88 94 SER A CA 1
ATOM 739 C C . SER A 1 94 ? 10.258 -9.484 -12.055 1 98.88 94 SER A C 1
ATOM 741 O O . SER A 1 94 ? 9.75 -10.234 -12.883 1 98.88 94 SER A O 1
ATOM 743 N N . ILE A 1 95 ? 9.875 -9.445 -10.773 1 98.94 95 ILE A N 1
ATOM 744 C CA . ILE A 1 95 ? 8.758 -10.227 -10.258 1 98.94 95 ILE A CA 1
ATOM 745 C C . ILE A 1 95 ? 7.852 -9.336 -9.414 1 98.94 95 ILE A C 1
ATOM 747 O O . ILE A 1 95 ? 8.328 -8.562 -8.586 1 98.94 95 ILE A O 1
ATOM 751 N N . MET A 1 96 ? 6.613 -9.391 -9.688 1 98.88 96 MET A N 1
ATOM 752 C CA . MET A 1 96 ? 5.57 -8.844 -8.82 1 98.88 96 MET A CA 1
ATOM 753 C C . MET A 1 96 ? 4.699 -9.961 -8.25 1 98.88 96 MET A C 1
ATOM 755 O O . MET A 1 96 ? 4.246 -10.836 -8.984 1 98.88 96 MET A O 1
ATOM 759 N N . THR A 1 97 ? 4.512 -9.992 -6.957 1 98.88 97 THR A N 1
ATOM 760 C CA . THR A 1 97 ? 3.619 -10.969 -6.34 1 98.88 97 THR A CA 1
ATOM 761 C C . THR A 1 97 ? 2.412 -10.281 -5.711 1 98.88 97 THR A C 1
ATOM 763 O O . THR A 1 97 ? 2.484 -9.109 -5.344 1 98.88 97 THR A O 1
ATOM 766 N N . LEU A 1 98 ? 1.314 -10.969 -5.617 1 98.88 98 LEU A N 1
ATOM 767 C CA . LEU A 1 98 ? 0.14 -10.516 -4.879 1 98.88 98 LEU A CA 1
ATOM 768 C C . LEU A 1 98 ? -0.462 -11.664 -4.066 1 98.88 98 LEU A C 1
ATOM 770 O O . LEU A 1 98 ? -0.827 -12.703 -4.629 1 98.88 98 LEU A O 1
ATOM 774 N N . GLY A 1 99 ? -0.542 -11.461 -2.754 1 98.69 99 GLY A N 1
ATOM 775 C CA . GLY A 1 99 ? -1.211 -12.414 -1.889 1 98.69 99 GLY A CA 1
ATOM 776 C C . GLY A 1 99 ? -0.453 -13.719 -1.745 1 98.69 99 GLY A C 1
ATOM 777 O O . GLY A 1 99 ? -1.06 -14.797 -1.688 1 98.69 99 GLY A O 1
ATOM 778 N N . THR A 1 100 ? 0.877 -13.695 -1.771 1 98.69 100 THR A N 1
ATOM 779 C CA . THR A 1 100 ? 1.69 -14.898 -1.65 1 98.69 100 THR A CA 1
ATOM 780 C C . THR A 1 100 ? 2.029 -15.18 -0.19 1 98.69 100 THR A C 1
ATOM 782 O O . THR A 1 100 ? 2.521 -14.305 0.52 1 98.69 100 THR A O 1
ATOM 785 N N . LYS A 1 101 ? 1.699 -16.359 0.274 1 97.38 101 LYS A N 1
ATOM 786 C CA . LYS A 1 101 ? 2.059 -16.797 1.618 1 97.38 101 LYS A CA 1
ATOM 787 C C . LYS A 1 101 ? 3.516 -17.266 1.677 1 97.38 101 LYS A C 1
ATOM 789 O O . LYS A 1 101 ? 3.967 -18.031 0.823 1 97.38 101 LYS A O 1
ATOM 794 N N . PHE A 1 102 ? 4.219 -16.781 2.682 1 96.31 102 PHE A N 1
ATOM 795 C CA . PHE A 1 102 ? 5.633 -17.109 2.811 1 96.31 102 PHE A CA 1
ATOM 796 C C . PHE A 1 102 ? 5.902 -17.828 4.125 1 96.31 102 PHE A C 1
ATOM 798 O O . PHE A 1 102 ? 6.895 -18.547 4.254 1 96.31 102 PHE A O 1
ATOM 805 N N . ASN A 1 103 ? 5.059 -17.641 5.086 1 94.19 103 ASN A N 1
ATOM 806 C CA . ASN A 1 103 ? 5.227 -18.25 6.398 1 94.19 103 ASN A CA 1
ATOM 807 C C . ASN A 1 103 ? 4.574 -19.625 6.461 1 94.19 103 ASN A C 1
ATOM 809 O O . ASN A 1 103 ? 3.512 -19.781 7.066 1 94.19 103 ASN A O 1
ATOM 813 N N . TRP A 1 104 ? 5.305 -20.578 6.004 1 94.94 104 TRP A N 1
ATOM 814 C CA . TRP A 1 104 ? 4.816 -21.953 5.988 1 94.94 104 TRP A CA 1
ATOM 815 C C . TRP A 1 104 ? 5.359 -22.75 7.18 1 94.94 104 TRP A C 1
ATOM 817 O O . TRP A 1 104 ? 6.562 -22.719 7.453 1 94.94 104 TRP A O 1
ATOM 827 N N . THR A 1 105 ? 4.5 -23.312 7.91 1 95.38 105 THR A N 1
ATOM 828 C CA . THR A 1 105 ? 4.816 -24.281 8.953 1 95.38 105 THR A CA 1
ATOM 829 C C . THR A 1 105 ? 4.023 -25.578 8.758 1 95.38 105 THR A C 1
ATOM 831 O O . THR A 1 105 ? 2.973 -25.562 8.117 1 95.38 105 THR A O 1
ATOM 834 N N . GLU A 1 106 ? 4.613 -26.609 9.273 1 95.81 106 GLU A N 1
ATOM 835 C CA . GLU A 1 106 ? 3.914 -27.891 9.141 1 95.81 106 GLU A CA 1
ATOM 836 C C . GLU A 1 106 ? 2.521 -27.812 9.758 1 95.81 106 GLU A C 1
ATOM 838 O O . GLU A 1 106 ? 1.544 -28.266 9.148 1 95.81 106 GLU A O 1
ATOM 843 N N . GLU A 1 107 ? 2.418 -27.297 10.93 1 96.62 107 GLU A N 1
ATOM 844 C CA . GLU A 1 107 ? 1.145 -27.172 11.633 1 96.62 107 GLU A CA 1
ATOM 845 C C . GLU A 1 107 ? 0.158 -26.312 10.852 1 96.62 107 GLU A C 1
ATOM 847 O O . GLU A 1 107 ? -1.004 -26.688 10.68 1 96.62 107 GLU A O 1
ATOM 852 N N . GLY A 1 108 ? 0.615 -25.172 10.422 1 94.81 108 GLY A N 1
ATOM 853 C CA . GLY A 1 108 ? -0.238 -24.281 9.641 1 94.81 108 GLY A CA 1
ATOM 854 C C . GLY A 1 108 ? -0.718 -24.922 8.344 1 94.81 108 GLY A C 1
ATOM 855 O O . GLY A 1 108 ? -1.89 -24.797 7.988 1 94.81 108 GLY A O 1
ATOM 856 N N . ALA A 1 109 ? 0.171 -25.609 7.648 1 95.75 109 ALA A N 1
ATOM 857 C CA . ALA A 1 109 ? -0.157 -26.266 6.383 1 95.75 109 ALA A CA 1
ATOM 858 C C . ALA A 1 109 ? -1.203 -27.359 6.582 1 95.75 109 ALA A C 1
ATOM 860 O O . ALA A 1 109 ? -2.131 -27.484 5.777 1 95.75 109 ALA A O 1
ATOM 861 N N . LEU A 1 110 ? -1.055 -28.125 7.617 1 95.06 110 LEU A N 1
ATOM 862 C CA . LEU A 1 110 ? -2.008 -29.188 7.926 1 95.06 110 LEU A CA 1
ATOM 863 C C . LEU A 1 110 ? -3.396 -28.609 8.18 1 95.06 110 LEU A C 1
ATOM 865 O O . LEU A 1 110 ? -4.395 -29.141 7.695 1 95.06 110 LEU A O 1
ATOM 869 N N . LYS A 1 111 ? -3.451 -27.562 8.922 1 93.81 111 LYS A N 1
ATOM 870 C CA . LYS A 1 111 ? -4.723 -26.906 9.227 1 93.81 111 LYS A CA 1
ATOM 871 C C . LYS A 1 111 ? -5.387 -26.391 7.949 1 93.81 111 LYS A C 1
ATOM 873 O O . LYS A 1 111 ? -6.574 -26.641 7.727 1 93.81 111 LYS A O 1
ATOM 878 N N . GLU A 1 112 ? -4.602 -25.703 7.156 1 92.44 112 GLU A N 1
ATOM 879 C CA . GLU A 1 112 ? -5.133 -25.125 5.926 1 92.44 112 GLU A CA 1
ATOM 880 C C . GLU A 1 112 ? -5.531 -26.219 4.934 1 92.44 112 GLU A C 1
ATOM 882 O O . GLU A 1 112 ? -6.508 -26.062 4.195 1 92.44 112 GLU A O 1
ATOM 887 N N . SER A 1 113 ? -4.797 -27.281 4.879 1 93.25 113 SER A N 1
ATOM 888 C CA . SER A 1 113 ? -5.043 -28.359 3.934 1 93.25 113 SER A CA 1
ATOM 889 C C . SER A 1 113 ? -6.379 -29.047 4.207 1 93.25 113 SER A C 1
ATOM 891 O O . SER A 1 113 ? -7 -29.594 3.295 1 93.25 113 SER A O 1
ATOM 893 N N . LYS A 1 114 ? -6.887 -29.031 5.398 1 91.44 114 LYS A N 1
ATOM 894 C CA . LYS A 1 114 ? -8.133 -29.688 5.781 1 91.44 114 LYS A CA 1
ATOM 895 C C . LYS A 1 114 ? -9.328 -29.016 5.105 1 91.44 114 LYS A C 1
ATOM 897 O O . LYS A 1 114 ? -10.383 -29.641 4.941 1 91.44 114 LYS A O 1
ATOM 902 N N . MET A 1 115 ? -9.117 -27.781 4.727 1 90.19 115 MET A N 1
ATOM 903 C CA . MET A 1 115 ? -10.188 -27.031 4.078 1 90.19 115 MET A CA 1
ATOM 904 C C . MET A 1 115 ? -10.336 -27.453 2.621 1 90.19 115 MET A C 1
ATOM 906 O O . MET A 1 115 ? -11.312 -27.094 1.963 1 90.19 115 MET A O 1
ATOM 910 N N . LEU A 1 116 ? -9.375 -28.25 2.133 1 94.44 116 LEU A N 1
ATOM 911 C CA . LEU A 1 116 ? -9.352 -28.625 0.723 1 94.44 116 LEU A CA 1
ATOM 912 C C . LEU A 1 116 ? -9.891 -30.031 0.528 1 94.44 116 LEU A C 1
ATOM 914 O O . LEU A 1 116 ? -9.305 -30.828 -0.213 1 94.44 116 LEU A O 1
ATOM 918 N N . ASN A 1 117 ? -10.961 -30.312 1.231 1 93.62 117 ASN A N 1
ATOM 919 C CA . ASN A 1 117 ? -11.703 -31.562 1.073 1 93.62 117 ASN A CA 1
ATOM 920 C C . ASN A 1 117 ? -12.883 -31.406 0.125 1 93.62 117 ASN A C 1
ATOM 922 O O . ASN A 1 117 ? -13.789 -30.609 0.391 1 93.62 117 ASN A O 1
ATOM 926 N N . PRO A 1 118 ? -12.883 -32.188 -0.993 1 94.56 118 PRO A N 1
ATOM 927 C CA . PRO A 1 118 ? -13.938 -32 -1.994 1 94.56 118 PRO A CA 1
ATOM 928 C C . PRO A 1 118 ? -15.344 -32.188 -1.415 1 94.56 118 PRO A C 1
ATOM 930 O O . PRO A 1 118 ? -16.266 -31.453 -1.793 1 94.56 118 PRO A O 1
ATOM 933 N N . ASP A 1 119 ? -15.5 -33.125 -0.536 1 93.81 119 ASP A N 1
ATOM 934 C CA . ASP A 1 119 ? -16.812 -33.375 0.047 1 93.81 119 ASP A CA 1
ATOM 935 C C . ASP A 1 119 ? -17.266 -32.188 0.898 1 93.81 119 ASP A C 1
ATOM 937 O O . ASP A 1 119 ? -18.422 -31.781 0.861 1 93.81 119 ASP A O 1
ATOM 941 N N . THR A 1 120 ? -16.328 -31.719 1.65 1 93.06 120 THR A N 1
ATOM 942 C CA . THR A 1 120 ? -16.625 -30.562 2.484 1 93.06 120 THR A CA 1
ATOM 943 C C . THR A 1 120 ? -16.969 -29.359 1.625 1 93.06 120 THR A C 1
ATOM 945 O O . THR A 1 120 ? -17.922 -28.625 1.932 1 93.06 120 THR A O 1
ATOM 948 N N . ILE A 1 121 ? -16.234 -29.109 0.575 1 93.38 121 ILE A N 1
ATOM 949 C CA . ILE A 1 121 ? -16.453 -27.969 -0.317 1 93.38 121 ILE A CA 1
ATOM 950 C C . ILE A 1 121 ? -17.812 -28.125 -1.014 1 93.38 121 ILE A C 1
ATOM 952 O O . ILE A 1 121 ? -18.562 -27.156 -1.117 1 93.38 121 ILE A O 1
ATOM 956 N N . LEU A 1 122 ? -18.156 -29.312 -1.47 1 93.31 122 LEU A N 1
ATOM 957 C CA . LEU A 1 122 ? -19.438 -29.578 -2.121 1 93.31 122 LEU A CA 1
ATOM 958 C C . LEU A 1 122 ? -20.594 -29.266 -1.185 1 93.31 122 LEU A C 1
ATOM 960 O O . LEU A 1 122 ? -21.625 -28.734 -1.619 1 93.31 122 LEU A O 1
ATOM 964 N N . GLU A 1 123 ? -20.359 -29.594 0.036 1 93.62 123 GLU A N 1
ATOM 965 C CA . GLU A 1 123 ? -21.422 -29.438 1.031 1 93.62 123 GLU A CA 1
ATOM 966 C C . GLU A 1 123 ? -21.516 -28 1.505 1 93.62 123 GLU A C 1
ATOM 968 O O . GLU A 1 123 ? -22.625 -27.438 1.603 1 93.62 123 GLU A O 1
ATOM 973 N N . LYS A 1 124 ? -20.406 -27.422 1.744 1 92.06 124 LYS A N 1
ATOM 974 C CA . LYS A 1 124 ? -20.406 -26.141 2.461 1 92.06 124 LYS A CA 1
ATOM 975 C C . LYS A 1 124 ? -20.406 -24.969 1.49 1 92.06 124 LYS A C 1
ATOM 977 O O . LYS A 1 124 ? -20.891 -23.875 1.813 1 92.06 124 LYS A O 1
ATOM 982 N N . VAL A 1 125 ? -19.781 -25.094 0.333 1 93.62 125 VAL A N 1
ATOM 983 C CA . VAL A 1 125 ? -19.656 -24.016 -0.633 1 93.62 125 VAL A CA 1
ATOM 984 C C . VAL A 1 125 ? -19.938 -24.531 -2.039 1 93.62 125 VAL A C 1
ATOM 986 O O . VAL A 1 125 ? -19.078 -24.469 -2.914 1 93.62 125 VAL A O 1
ATOM 989 N N . PRO A 1 126 ? -21.094 -24.922 -2.391 1 95.06 126 PRO A N 1
ATOM 990 C CA . PRO A 1 126 ? -21.422 -25.578 -3.66 1 95.06 126 PRO A CA 1
ATOM 991 C C . PRO A 1 126 ? -21.125 -24.703 -4.871 1 95.06 126 PRO A C 1
ATOM 993 O O . PRO A 1 126 ? -20.766 -25.203 -5.938 1 95.06 126 PRO A O 1
ATOM 996 N N . GLN A 1 127 ? -21.25 -23.406 -4.703 1 95 127 GLN A N 1
ATOM 997 C CA . GLN A 1 127 ? -20.953 -22.5 -5.812 1 95 127 GLN A CA 1
ATOM 998 C C . GLN A 1 127 ? -19.469 -22.562 -6.18 1 95 127 GLN A C 1
ATOM 1000 O O . GLN A 1 127 ? -19.109 -22.469 -7.359 1 95 127 GLN A O 1
ATOM 1005 N N . TYR A 1 128 ? -18.688 -22.688 -5.203 1 94.06 128 TYR A N 1
ATOM 1006 C CA . TYR A 1 128 ? -17.266 -22.828 -5.449 1 94.06 128 TYR A CA 1
ATOM 1007 C C . TYR A 1 128 ? -16.938 -24.172 -6.109 1 94.06 128 TYR A C 1
ATOM 1009 O O . TYR A 1 128 ? -16.109 -24.234 -7.016 1 94.06 128 TYR A O 1
ATOM 1017 N N . ALA A 1 129 ? -17.609 -25.203 -5.68 1 95.06 129 ALA A N 1
ATOM 1018 C CA . ALA A 1 129 ? -17.438 -26.516 -6.301 1 95.06 129 ALA A CA 1
ATOM 1019 C C . ALA A 1 129 ? -17.797 -26.469 -7.781 1 95.06 129 ALA A C 1
ATOM 1021 O O . ALA A 1 129 ? -17.078 -27.031 -8.617 1 95.06 129 ALA A O 1
ATOM 1022 N N . LYS A 1 130 ? -18.828 -25.812 -8.086 1 96.06 130 LYS A N 1
ATOM 1023 C CA . LYS A 1 130 ? -19.25 -25.672 -9.484 1 96.06 130 LYS A CA 1
ATOM 1024 C C . LYS A 1 130 ? -18.188 -24.922 -10.297 1 96.06 130 LYS A C 1
ATOM 1026 O O . LYS A 1 130 ? -17.922 -25.266 -11.445 1 96.06 130 LYS A O 1
ATOM 1031 N N . LEU A 1 131 ? -17.656 -23.891 -9.695 1 95 131 LEU A N 1
ATOM 1032 C CA . LEU A 1 131 ? -16.594 -23.125 -10.359 1 95 131 LEU A CA 1
ATOM 1033 C C . LEU A 1 131 ? -15.383 -24 -10.633 1 95 131 LEU A C 1
ATOM 1035 O O . LEU A 1 131 ? -14.805 -23.953 -11.727 1 95 131 LEU A O 1
ATOM 1039 N N . LEU A 1 132 ? -15.008 -24.781 -9.633 1 96.38 132 LEU A N 1
ATOM 1040 C CA . LEU A 1 132 ? -13.867 -25.672 -9.789 1 96.38 132 LEU A CA 1
ATOM 1041 C C . LEU A 1 132 ? -14.117 -26.688 -10.898 1 96.38 132 LEU A C 1
ATOM 1043 O O . LEU A 1 132 ? -13.227 -26.953 -11.703 1 96.38 132 LEU A O 1
ATOM 1047 N N . GLU A 1 133 ? -15.281 -27.172 -10.914 1 96.19 133 GLU A N 1
ATOM 1048 C CA . GLU A 1 133 ? -15.641 -28.141 -11.953 1 96.19 133 GLU A CA 1
ATOM 1049 C C . GLU A 1 133 ? -15.617 -27.484 -13.336 1 96.19 133 GLU A C 1
ATOM 1051 O O . GLU A 1 133 ? -15.172 -28.109 -14.305 1 96.19 133 GLU A O 1
ATOM 1056 N N . LEU A 1 134 ? -16.109 -26.328 -13.445 1 95.94 134 LEU A N 1
ATOM 1057 C CA . LEU A 1 134 ? -16.094 -25.609 -14.711 1 95.94 134 LEU A CA 1
ATOM 1058 C C . LEU A 1 134 ? -14.672 -25.344 -15.18 1 95.94 134 LEU A C 1
ATOM 1060 O O . LEU A 1 134 ? -14.375 -25.453 -16.375 1 95.94 134 LEU A O 1
ATOM 1064 N N . GLN A 1 135 ? -13.781 -25.062 -14.289 1 95.81 135 GLN A N 1
ATOM 1065 C CA . GLN A 1 135 ? -12.422 -24.641 -14.609 1 95.81 135 GLN A CA 1
ATOM 1066 C C . GLN A 1 135 ? -11.516 -25.844 -14.844 1 95.81 135 GLN A C 1
ATOM 1068 O O . GLN A 1 135 ? -10.602 -25.797 -15.672 1 95.81 135 GLN A O 1
ATOM 1073 N N . HIS A 1 136 ? -11.75 -26.922 -14.086 1 97.25 136 HIS A N 1
ATOM 1074 C CA . HIS A 1 136 ? -10.773 -28 -14.07 1 97.25 136 HIS A CA 1
ATOM 1075 C C . HIS A 1 136 ? -11.398 -29.312 -14.523 1 97.25 136 HIS A C 1
ATOM 1077 O O . HIS A 1 136 ? -10.727 -30.359 -14.555 1 97.25 136 HIS A O 1
ATOM 1083 N N . GLY A 1 137 ? -12.703 -29.312 -14.844 1 95 137 GLY A N 1
ATOM 1084 C CA . GLY A 1 137 ? -13.398 -30.547 -15.219 1 95 137 GLY A CA 1
ATOM 1085 C C . GLY A 1 137 ? -13.617 -31.484 -14.055 1 95 137 GLY A C 1
ATOM 1086 O O . GLY A 1 137 ? -13.719 -31.047 -12.906 1 95 137 GLY A O 1
ATOM 1087 N N . SER A 1 138 ? -13.68 -32.781 -14.352 1 92.25 138 SER A N 1
ATOM 1088 C CA . SER A 1 138 ? -14.008 -33.781 -13.344 1 92.25 138 SER A CA 1
ATOM 1089 C C . SER A 1 138 ? -12.836 -34 -12.391 1 92.25 138 SER A C 1
ATOM 1091 O O . SER A 1 138 ? -13.016 -34.531 -11.297 1 92.25 138 SER A O 1
ATOM 1093 N N . LYS A 1 139 ? -11.695 -33.562 -12.75 1 94.31 139 LYS A N 1
ATOM 1094 C CA . LYS A 1 139 ? -10.516 -33.875 -11.945 1 94.31 139 LYS A CA 1
ATOM 1095 C C . LYS A 1 139 ? -10.383 -32.906 -10.766 1 94.31 139 LYS A C 1
ATOM 1097 O O . LYS A 1 139 ? -9.438 -33 -9.984 1 94.31 139 LYS A O 1
ATOM 1102 N N . TRP A 1 140 ? -11.352 -31.906 -10.664 1 95.62 140 TRP A N 1
ATOM 1103 C CA . TRP A 1 140 ? -11.258 -30.938 -9.594 1 95.62 140 TRP A CA 1
ATOM 1104 C C . TRP A 1 140 ? -11.25 -31.609 -8.227 1 95.62 140 TRP A C 1
ATOM 1106 O O . TRP A 1 140 ? -10.602 -31.141 -7.293 1 95.62 140 TRP A O 1
ATOM 1116 N N . LYS A 1 141 ? -11.883 -32.75 -8.102 1 95.5 141 LYS A N 1
ATOM 1117 C CA . LYS A 1 141 ? -11.961 -33.5 -6.844 1 95.5 141 LYS A CA 1
ATOM 1118 C C . LYS A 1 141 ? -10.625 -34.125 -6.492 1 95.5 141 LYS A C 1
ATOM 1120 O O . LYS A 1 141 ? -10.312 -34.312 -5.316 1 95.5 141 LYS A O 1
ATOM 1125 N N . GLU A 1 142 ? -9.867 -34.438 -7.523 1 95.81 142 GLU A N 1
ATOM 1126 C CA . GLU A 1 142 ? -8.531 -35 -7.309 1 95.81 142 GLU A CA 1
ATOM 1127 C C . GLU A 1 142 ? -7.504 -33.875 -7.102 1 95.81 142 GLU A C 1
ATOM 1129 O O . GLU A 1 142 ? -6.5 -34.094 -6.41 1 95.81 142 GLU A O 1
ATOM 1134 N N . LEU A 1 143 ? -7.766 -32.781 -7.738 1 97.19 143 LEU A N 1
ATOM 1135 C CA . LEU A 1 143 ? -6.855 -31.656 -7.656 1 97.19 143 LEU A CA 1
ATOM 1136 C C . LEU A 1 143 ? -6.797 -31.094 -6.234 1 97.19 143 LEU A C 1
ATOM 1138 O O . LEU A 1 143 ? -5.73 -30.719 -5.75 1 97.19 143 LEU A O 1
ATOM 1142 N N . LEU A 1 144 ? -7.914 -31.125 -5.5 1 97 144 LEU A N 1
ATOM 1143 C CA . LEU A 1 144 ? -8.016 -30.547 -4.16 1 97 144 LEU A CA 1
ATOM 1144 C C . LEU A 1 144 ? -7.078 -31.266 -3.193 1 97 144 LEU A C 1
ATOM 1146 O O . LEU A 1 144 ? -6.211 -30.641 -2.582 1 97 144 LEU A O 1
ATOM 1150 N N . PRO A 1 145 ? -7.184 -32.594 -3.121 1 95.62 145 PRO A N 1
ATOM 1151 C CA . PRO A 1 145 ? -6.242 -33.25 -2.225 1 95.62 145 PRO A CA 1
ATOM 1152 C C . PRO A 1 145 ? -4.793 -33.156 -2.703 1 95.62 145 PRO A C 1
ATOM 1154 O O . PRO A 1 145 ? -3.871 -33.125 -1.885 1 95.62 145 PRO A O 1
ATOM 1157 N N . ALA A 1 146 ? -4.551 -33.094 -4.004 1 97 146 ALA A N 1
ATOM 1158 C CA . ALA A 1 146 ? -3.193 -32.906 -4.512 1 97 146 ALA A CA 1
ATOM 1159 C C . ALA A 1 146 ? -2.604 -31.594 -4.043 1 97 146 ALA A C 1
ATOM 1161 O O . ALA A 1 146 ? -1.443 -31.531 -3.629 1 97 146 ALA A O 1
ATOM 1162 N N . ILE A 1 147 ? -3.395 -30.516 -4.117 1 97.62 147 ILE A N 1
ATOM 1163 C CA . ILE A 1 147 ? -2.963 -29.203 -3.643 1 97.62 147 ILE A CA 1
ATOM 1164 C C . ILE A 1 147 ? -2.744 -29.25 -2.131 1 97.62 147 ILE A C 1
ATOM 1166 O O . ILE A 1 147 ? -1.792 -28.656 -1.618 1 97.62 147 ILE A O 1
ATOM 1170 N N . ALA A 1 148 ? -3.648 -29.953 -1.429 1 96.44 148 ALA A N 1
ATOM 1171 C CA . ALA A 1 148 ? -3.482 -30.125 0.012 1 96.44 148 ALA A CA 1
ATOM 1172 C C . ALA A 1 148 ? -2.125 -30.75 0.338 1 96.44 148 ALA A C 1
ATOM 1174 O O . ALA A 1 148 ? -1.418 -30.281 1.23 1 96.44 148 ALA A O 1
ATOM 1175 N N . GLU A 1 149 ? -1.768 -31.766 -0.376 1 96.5 149 GLU A N 1
ATOM 1176 C CA . GLU A 1 149 ? -0.485 -32.438 -0.169 1 96.5 149 GLU A CA 1
ATOM 1177 C C . GLU A 1 149 ? 0.679 -31.484 -0.485 1 96.5 149 GLU A C 1
ATOM 1179 O O . GLU A 1 149 ? 1.708 -31.516 0.194 1 96.5 149 GLU A O 1
ATOM 1184 N N . LEU A 1 150 ? 0.548 -30.734 -1.54 1 97.25 150 LEU A N 1
ATOM 1185 C CA . LEU A 1 150 ? 1.544 -29.734 -1.883 1 97.25 150 LEU A CA 1
ATOM 1186 C C . LEU A 1 150 ? 1.757 -28.766 -0.726 1 97.25 150 LEU A C 1
ATOM 1188 O O . LEU A 1 150 ? 2.896 -28.453 -0.369 1 97.25 150 LEU A O 1
ATOM 1192 N N . MET A 1 151 ? 0.718 -28.266 -0.116 1 96.62 151 MET A N 1
ATOM 1193 C CA . MET A 1 151 ? 0.796 -27.328 1.002 1 96.62 151 MET A CA 1
ATOM 1194 C C . MET A 1 151 ? 1.504 -27.969 2.193 1 96.62 151 MET A C 1
ATOM 1196 O O . MET A 1 151 ? 2.328 -27.328 2.848 1 96.62 151 MET A O 1
ATOM 1200 N N . ILE A 1 152 ? 1.158 -29.219 2.445 1 96.31 152 ILE A N 1
ATOM 1201 C CA . ILE A 1 152 ? 1.771 -29.938 3.557 1 96.31 152 ILE A CA 1
ATOM 1202 C C . ILE A 1 152 ? 3.275 -30.047 3.324 1 96.31 152 ILE A C 1
ATOM 1204 O O . ILE A 1 152 ? 4.074 -29.828 4.238 1 96.31 152 ILE A O 1
ATOM 1208 N N . SER A 1 153 ? 3.602 -30.422 2.109 1 96 153 SER A N 1
ATOM 1209 C CA . SER A 1 153 ? 5.016 -30.516 1.753 1 96 153 SER A CA 1
ATOM 1210 C C . SER A 1 153 ? 5.715 -29.172 1.926 1 96 153 SER A C 1
ATOM 1212 O O . SER A 1 153 ? 6.844 -29.109 2.42 1 96 153 SER A O 1
ATOM 1214 N N . LEU A 1 154 ? 5.105 -28.078 1.536 1 95.62 154 LEU A N 1
ATOM 1215 C CA . LEU A 1 154 ? 5.633 -26.734 1.702 1 95.62 154 LEU A CA 1
ATOM 1216 C C . LEU A 1 154 ? 5.832 -26.406 3.178 1 95.62 154 LEU A C 1
ATOM 1218 O O . LEU A 1 154 ? 6.805 -25.734 3.543 1 95.62 154 LEU A O 1
ATOM 1222 N N . GLY A 1 155 ? 4.848 -26.812 3.959 1 96.44 155 GLY A N 1
ATOM 1223 C CA . GLY A 1 155 ? 4.957 -26.609 5.395 1 96.44 155 GLY A CA 1
ATOM 1224 C C . GLY A 1 155 ? 6.137 -27.328 6.016 1 96.44 155 GLY A C 1
ATOM 1225 O O . GLY A 1 155 ? 6.781 -26.812 6.926 1 96.44 155 GLY A O 1
ATOM 1226 N N . LYS A 1 156 ? 6.469 -28.484 5.5 1 95.88 156 LYS A N 1
ATOM 1227 C CA . LYS A 1 156 ? 7.555 -29.312 6.035 1 95.88 156 LYS A CA 1
ATOM 1228 C C . LYS A 1 156 ? 8.914 -28.781 5.586 1 95.88 156 LYS A C 1
ATOM 1230 O O . LYS A 1 156 ? 9.867 -28.766 6.371 1 95.88 156 LYS A O 1
ATOM 1235 N N . ARG A 1 157 ? 8.969 -28.391 4.309 1 94.94 157 ARG A N 1
ATOM 1236 C CA . ARG A 1 157 ? 10.219 -27.938 3.717 1 94.94 157 ARG A CA 1
ATOM 1237 C C . ARG A 1 157 ? 9.992 -26.766 2.783 1 94.94 157 ARG A C 1
ATOM 1239 O O . ARG A 1 157 ? 10.016 -26.906 1.561 1 94.94 157 ARG A O 1
ATOM 1246 N N . PRO A 1 158 ? 9.859 -25.562 3.291 1 96.56 158 PRO A N 1
ATOM 1247 C CA . PRO A 1 158 ? 9.68 -24.375 2.438 1 96.56 158 PRO A CA 1
ATOM 1248 C C . PRO A 1 158 ? 10.953 -23.969 1.705 1 96.56 158 PRO A C 1
ATOM 1250 O O . PRO A 1 158 ? 11.93 -23.578 2.34 1 96.56 158 PRO A O 1
ATOM 1253 N N . PRO A 1 159 ? 10.953 -24.047 0.458 1 95.88 159 PRO A N 1
ATOM 1254 C CA . PRO A 1 159 ? 12.195 -23.812 -0.297 1 95.88 159 PRO A CA 1
ATOM 1255 C C . PRO A 1 159 ? 12.711 -22.391 -0.168 1 95.88 159 PRO A C 1
ATOM 1257 O O . PRO A 1 159 ? 13.914 -22.141 -0.326 1 95.88 159 PRO A O 1
ATOM 1260 N N . LEU A 1 160 ? 11.891 -21.422 0.118 1 96.38 160 LEU A N 1
ATOM 1261 C CA . LEU A 1 160 ? 12.312 -20.031 0.15 1 96.38 160 LEU A CA 1
ATOM 1262 C C . LEU A 1 160 ? 12.852 -19.656 1.526 1 96.38 160 LEU A C 1
ATOM 1264 O O . LEU A 1 160 ? 13.5 -18.609 1.684 1 96.38 160 LEU A O 1
ATOM 1268 N N . GLN A 1 161 ? 12.516 -20.469 2.533 1 92.25 161 GLN A N 1
ATOM 1269 C CA . GLN A 1 161 ? 12.984 -20.188 3.885 1 92.25 161 GLN A CA 1
ATOM 1270 C C . GLN A 1 161 ? 14.508 -20.156 3.943 1 92.25 161 GLN A C 1
ATOM 1272 O O . GLN A 1 161 ? 15.172 -21.078 3.49 1 92.25 161 GLN A O 1
ATOM 1277 N N . ASN A 1 162 ? 15.109 -19.078 4.336 1 90.75 162 ASN A N 1
ATOM 1278 C CA . ASN A 1 162 ? 16.547 -18.844 4.492 1 90.75 162 ASN A CA 1
ATOM 1279 C C . ASN A 1 162 ? 17.25 -18.75 3.143 1 90.75 162 ASN A C 1
ATOM 1281 O O . ASN A 1 162 ? 18.469 -18.859 3.068 1 90.75 162 ASN A O 1
ATOM 1285 N N . ASN A 1 163 ? 16.547 -18.688 2.068 1 94.81 163 ASN A N 1
ATOM 1286 C CA . ASN A 1 163 ? 17.156 -18.578 0.746 1 94.81 163 ASN A CA 1
ATOM 1287 C C . ASN A 1 163 ? 16.672 -17.328 0.006 1 94.81 163 ASN A C 1
ATOM 1289 O O . ASN A 1 163 ? 17.25 -16.953 -1.014 1 94.81 163 ASN A O 1
ATOM 1293 N N . ILE A 1 164 ? 15.688 -16.734 0.527 1 95.69 164 ILE A N 1
ATOM 1294 C CA . ILE A 1 164 ? 15.039 -15.625 -0.176 1 95.69 164 ILE A CA 1
ATOM 1295 C C . ILE A 1 164 ? 16.016 -14.477 -0.354 1 95.69 164 ILE A C 1
ATOM 1297 O O . ILE A 1 164 ? 15.953 -13.742 -1.341 1 95.69 164 ILE A O 1
ATOM 1301 N N . GLU A 1 165 ? 17 -14.289 0.554 1 96.19 165 GLU A N 1
ATOM 1302 C CA . GLU A 1 165 ? 17.969 -13.211 0.549 1 96.19 165 GLU A CA 1
ATOM 1303 C C . GLU A 1 165 ? 18.906 -13.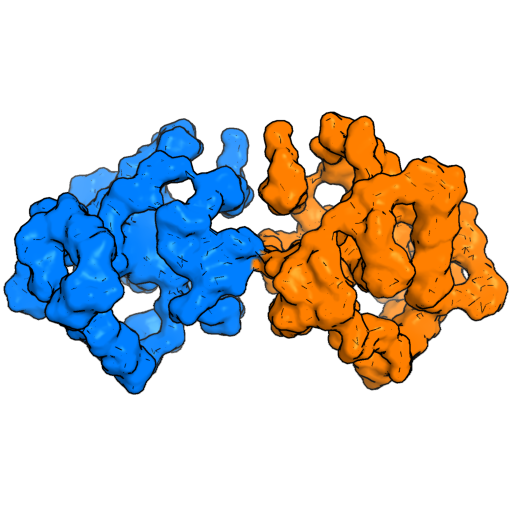32 -0.651 1 96.19 165 GLU A C 1
ATOM 1305 O O . GLU A 1 165 ? 19.609 -12.367 -0.985 1 96.19 165 GLU A O 1
ATOM 1310 N N . ASN A 1 166 ? 18.922 -14.461 -1.303 1 96.75 166 ASN A N 1
ATOM 1311 C CA . ASN A 1 166 ? 19.797 -14.695 -2.443 1 96.75 166 ASN A CA 1
ATOM 1312 C C . ASN A 1 166 ? 19.172 -14.211 -3.746 1 96.75 166 ASN A C 1
ATOM 1314 O O . ASN A 1 166 ? 19.812 -14.219 -4.793 1 96.75 166 ASN A O 1
ATOM 1318 N N . ILE A 1 167 ? 17.922 -13.828 -3.697 1 97.94 167 ILE A N 1
ATOM 1319 C CA . ILE A 1 167 ? 17.234 -13.305 -4.879 1 97.94 167 ILE A CA 1
ATOM 1320 C C . ILE A 1 167 ? 17.578 -11.82 -5.043 1 97.94 167 ILE A C 1
ATOM 1322 O O . ILE A 1 167 ? 17.188 -10.992 -4.211 1 97.94 167 ILE A O 1
ATOM 1326 N N . ASN A 1 168 ? 18.219 -11.461 -6.117 1 97.69 168 ASN A N 1
ATOM 1327 C CA . ASN A 1 168 ? 18.672 -10.094 -6.316 1 97.69 168 ASN A CA 1
ATOM 1328 C C . ASN A 1 168 ? 17.859 -9.383 -7.398 1 97.69 168 ASN A C 1
ATOM 1330 O O . ASN A 1 168 ? 18.078 -8.203 -7.668 1 97.69 168 ASN A O 1
ATOM 1334 N N . ASN A 1 169 ? 16.938 -10.078 -8.016 1 98.5 169 ASN A N 1
ATOM 1335 C CA . ASN A 1 169 ? 16.062 -9.492 -9.031 1 98.5 169 ASN A CA 1
ATOM 1336 C C . ASN A 1 169 ? 15.219 -8.359 -8.469 1 98.5 169 ASN A C 1
ATOM 1338 O O . ASN A 1 169 ? 15.125 -8.203 -7.246 1 98.5 169 ASN A O 1
ATOM 1342 N N . SER A 1 170 ? 14.711 -7.48 -9.32 1 98.69 170 SER A N 1
ATOM 1343 C CA . SER A 1 170 ? 13.734 -6.473 -8.938 1 98.69 170 SER A CA 1
ATOM 1344 C C . SER A 1 170 ? 12.398 -7.109 -8.562 1 98.69 170 SER A C 1
ATOM 1346 O O . SER A 1 170 ? 11.758 -7.758 -9.398 1 98.69 170 SER A O 1
ATOM 1348 N N . ILE A 1 171 ? 11.984 -6.973 -7.277 1 98.81 171 ILE A N 1
ATOM 1349 C CA . ILE A 1 171 ? 10.789 -7.645 -6.789 1 98.81 171 ILE A CA 1
ATOM 1350 C C . ILE A 1 171 ? 9.859 -6.629 -6.129 1 98.81 171 ILE A C 1
ATOM 1352 O O . ILE A 1 171 ? 10.312 -5.738 -5.406 1 98.81 171 ILE A O 1
ATOM 1356 N N . GLN A 1 172 ? 8.633 -6.727 -6.387 1 98.94 172 GLN A N 1
ATOM 1357 C CA . GLN A 1 172 ? 7.629 -6.035 -5.582 1 98.94 172 GLN A CA 1
ATOM 1358 C C . GLN A 1 172 ? 6.668 -7.031 -4.934 1 98.94 172 GLN A C 1
ATOM 1360 O O . GLN A 1 172 ? 5.98 -7.781 -5.629 1 98.94 172 GLN A O 1
ATOM 1365 N N . ILE A 1 173 ? 6.664 -7.004 -3.617 1 98.88 173 ILE A N 1
ATOM 1366 C CA . ILE A 1 173 ? 5.762 -7.82 -2.814 1 98.88 173 ILE A CA 1
ATOM 1367 C C . ILE A 1 173 ? 4.48 -7.043 -2.523 1 98.88 173 ILE A C 1
ATOM 1369 O O . ILE A 1 173 ? 4.535 -5.902 -2.053 1 98.88 173 ILE A O 1
ATOM 1373 N N . MET A 1 174 ? 3.338 -7.656 -2.865 1 98.94 174 MET A N 1
ATOM 1374 C CA . MET A 1 174 ? 2.078 -6.965 -2.607 1 98.94 174 MET A CA 1
ATOM 1375 C C . MET A 1 174 ? 1.115 -7.863 -1.835 1 98.94 174 MET A C 1
ATOM 1377 O O . MET A 1 174 ? 1.149 -9.086 -1.977 1 98.94 174 MET A O 1
ATOM 1381 N N . VAL A 1 175 ? 0.255 -7.254 -1.053 1 98.94 175 VAL A N 1
ATOM 1382 C CA . VAL A 1 175 ? -0.798 -7.926 -0.299 1 98.94 175 VAL A CA 1
ATOM 1383 C C . VAL A 1 175 ? -1.977 -6.977 -0.097 1 98.94 175 VAL A C 1
ATOM 1385 O O . VAL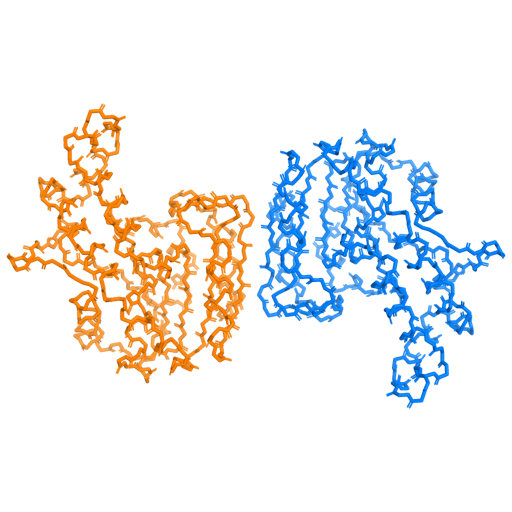 A 1 175 ? -1.803 -5.758 -0.078 1 98.94 175 VAL A O 1
ATOM 1388 N N . GLY A 1 176 ? -3.186 -7.52 -0.062 1 98.88 176 GLY A N 1
ATOM 1389 C CA . GLY A 1 176 ? -4.355 -6.715 0.241 1 98.88 176 GLY A CA 1
ATOM 1390 C C . GLY A 1 176 ? -4.527 -6.445 1.725 1 98.88 176 GLY A C 1
ATOM 1391 O O . GLY A 1 176 ? -4.219 -7.301 2.555 1 98.88 176 GLY A O 1
ATOM 1392 N N . ASP A 1 177 ? -5.137 -5.262 2.064 1 98.81 177 ASP A N 1
ATOM 1393 C CA . ASP A 1 177 ? -5.352 -4.93 3.471 1 98.81 177 ASP A CA 1
ATOM 1394 C C . ASP A 1 177 ? -6.438 -5.812 4.082 1 98.81 177 ASP A C 1
ATOM 1396 O O . ASP A 1 177 ? -6.496 -5.98 5.301 1 98.81 177 ASP A O 1
ATOM 1400 N N . GLN A 1 178 ? -7.246 -6.426 3.227 1 98.44 178 GLN A N 1
ATOM 1401 C CA . GLN A 1 178 ? -8.328 -7.285 3.693 1 98.44 178 GLN A CA 1
ATOM 1402 C C . GLN A 1 178 ? -8.047 -8.75 3.381 1 98.44 178 GLN A C 1
ATOM 1404 O O . GLN A 1 178 ? -8.953 -9.578 3.381 1 98.44 178 GLN A O 1
ATOM 1409 N N . ASP A 1 179 ? -6.824 -9.086 3.016 1 98.44 179 ASP A N 1
ATOM 1410 C CA . ASP A 1 179 ? -6.43 -10.477 2.803 1 98.44 179 ASP A CA 1
ATOM 1411 C C . ASP A 1 179 ? -6.391 -11.242 4.121 1 98.44 179 ASP A C 1
ATOM 1413 O O . ASP A 1 179 ? -5.59 -10.93 5.008 1 98.44 179 ASP A O 1
ATOM 1417 N N . THR A 1 180 ? -7.168 -12.227 4.281 1 95.88 180 THR A N 1
ATOM 1418 C CA . THR A 1 180 ? -7.246 -12.977 5.531 1 95.88 180 THR A CA 1
ATOM 1419 C C . THR A 1 180 ? -6.371 -14.227 5.465 1 95.88 180 THR A C 1
ATOM 1421 O O . THR A 1 180 ? -6.219 -14.938 6.461 1 95.88 180 THR A O 1
ATOM 1424 N N . MET A 1 181 ? -5.754 -14.492 4.301 1 95.44 181 MET A N 1
ATOM 1425 C CA . MET A 1 181 ? -4.914 -15.672 4.129 1 95.44 181 MET A CA 1
ATOM 1426 C C . MET A 1 181 ? -3.438 -15.32 4.262 1 95.44 181 MET A C 1
ATOM 1428 O O . MET A 1 181 ? -2.615 -16.172 4.602 1 95.44 181 MET A O 1
ATOM 1432 N N . VAL A 1 182 ? -3.084 -14.156 3.875 1 97.81 182 VAL A N 1
ATOM 1433 C CA . VAL A 1 182 ? -1.714 -13.656 3.918 1 97.81 182 VAL A CA 1
ATOM 1434 C C . VAL A 1 182 ? -1.655 -12.383 4.758 1 97.81 182 VAL A C 1
ATOM 1436 O O . VAL A 1 182 ? -2.381 -11.422 4.492 1 97.81 182 VAL A O 1
ATOM 1439 N N . THR A 1 183 ? -0.803 -12.367 5.746 1 97.56 183 THR A N 1
ATOM 1440 C CA . THR A 1 183 ? -0.75 -11.211 6.641 1 97.56 183 THR A CA 1
ATOM 1441 C C . THR A 1 183 ? 0.187 -10.141 6.086 1 97.56 183 THR A C 1
ATOM 1443 O O . THR A 1 183 ? 1.134 -10.453 5.359 1 97.56 183 THR A O 1
ATOM 1446 N N . ILE A 1 184 ? -0.079 -8.938 6.418 1 98.5 184 ILE A N 1
ATOM 1447 C CA . ILE A 1 184 ? 0.802 -7.828 6.062 1 98.5 184 ILE A CA 1
ATOM 1448 C C . ILE A 1 184 ? 2.184 -8.047 6.672 1 98.5 184 ILE A C 1
ATOM 1450 O O . ILE A 1 184 ? 3.203 -7.781 6.035 1 98.5 184 ILE A O 1
ATOM 1454 N N . GLU A 1 185 ? 2.258 -8.625 7.887 1 97.5 185 GLU A N 1
ATOM 1455 C CA . GLU A 1 185 ? 3.504 -8.875 8.609 1 97.5 185 GLU A CA 1
ATOM 1456 C C . GLU A 1 185 ? 4.414 -9.82 7.832 1 97.5 185 GLU A C 1
ATOM 1458 O O . GLU A 1 185 ? 5.621 -9.586 7.73 1 97.5 185 GLU A O 1
ATOM 1463 N N . GLU A 1 186 ? 3.828 -10.898 7.34 1 97.12 186 GLU A N 1
ATOM 1464 C CA . GLU A 1 186 ? 4.672 -11.844 6.621 1 97.12 186 GLU A CA 1
ATOM 1465 C C . GLU A 1 186 ? 5.199 -11.242 5.324 1 97.12 186 GLU A C 1
ATOM 1467 O O . GLU A 1 186 ? 6.348 -11.484 4.941 1 97.12 186 GLU A O 1
ATOM 1472 N N . SER A 1 187 ? 4.363 -10.469 4.598 1 98.5 187 SER A N 1
ATOM 1473 C CA . SER A 1 187 ? 4.805 -9.781 3.385 1 98.5 187 SER A CA 1
ATOM 1474 C C . SER A 1 187 ? 5.91 -8.781 3.688 1 98.5 187 SER A C 1
ATOM 1476 O O . SER A 1 187 ? 6.891 -8.688 2.945 1 98.5 187 SER A O 1
ATOM 1478 N N . LYS A 1 188 ? 5.766 -8.047 4.754 1 98.44 188 LYS A N 1
ATOM 1479 C CA . LYS A 1 188 ? 6.773 -7.078 5.172 1 98.44 188 LYS A CA 1
ATOM 1480 C C . LYS A 1 188 ? 8.094 -7.77 5.496 1 98.44 188 LYS A C 1
ATOM 1482 O O . LYS A 1 188 ? 9.164 -7.281 5.121 1 98.44 188 LYS A O 1
ATOM 1487 N N . SER A 1 189 ? 8.023 -8.875 6.242 1 97.31 189 SER A N 1
ATOM 1488 C CA . SER A 1 189 ? 9.227 -9.625 6.594 1 97.31 189 SER A CA 1
ATOM 1489 C C . SER A 1 189 ? 10 -10.047 5.348 1 97.31 189 SER A C 1
ATOM 1491 O O . SER A 1 189 ? 11.227 -9.922 5.301 1 97.31 189 SER A O 1
ATOM 1493 N N . ILE A 1 190 ? 9.281 -10.5 4.352 1 97.75 190 ILE A N 1
ATOM 1494 C CA . ILE A 1 190 ? 9.906 -10.945 3.109 1 97.75 190 ILE A CA 1
ATOM 1495 C C . ILE A 1 190 ? 10.508 -9.75 2.377 1 97.75 190 ILE A C 1
ATOM 1497 O O . ILE A 1 190 ? 11.641 -9.812 1.905 1 97.75 190 ILE A O 1
ATOM 1501 N N . TYR A 1 191 ? 9.766 -8.672 2.307 1 98.25 191 TYR A N 1
ATOM 1502 C CA . TYR A 1 191 ? 10.242 -7.422 1.735 1 98.25 191 TYR A CA 1
ATOM 1503 C C . TYR A 1 191 ? 11.578 -7.016 2.361 1 98.25 191 TYR A C 1
ATOM 1505 O O . TYR A 1 191 ? 12.508 -6.637 1.652 1 98.25 191 TYR A O 1
ATOM 1513 N N . GLN A 1 192 ? 11.711 -7.148 3.637 1 97.31 192 GLN A N 1
ATOM 1514 C CA . GLN A 1 192 ? 12.898 -6.727 4.367 1 97.31 192 GLN A CA 1
ATOM 1515 C C . GLN A 1 192 ? 14.07 -7.676 4.113 1 97.31 192 GLN A C 1
ATOM 1517 O O . GLN A 1 192 ? 15.234 -7.289 4.254 1 97.31 192 GLN A O 1
ATOM 1522 N N . SER A 1 193 ? 13.766 -8.906 3.75 1 96.81 193 SER A N 1
ATOM 1523 C CA . SER A 1 193 ? 14.797 -9.914 3.547 1 96.81 193 SER A CA 1
ATOM 1524 C C . SER A 1 193 ? 15.352 -9.859 2.127 1 96.81 193 SER A C 1
ATOM 1526 O O . SER A 1 193 ? 16.422 -10.422 1.849 1 96.81 193 SER A O 1
ATOM 1528 N N . LEU A 1 194 ? 14.617 -9.25 1.207 1 97.62 194 LEU A N 1
ATOM 1529 C CA . LEU A 1 194 ? 15.016 -9.156 -0.195 1 97.62 194 LEU A CA 1
ATOM 1530 C C . LEU A 1 194 ? 15.867 -7.914 -0.437 1 97.62 194 LEU A C 1
ATOM 1532 O O . LEU A 1 194 ? 15.492 -6.812 -0.031 1 97.62 194 LEU A O 1
ATOM 1536 N N . PRO A 1 195 ? 17 -8.031 -1.086 1 96.88 195 PRO A N 1
ATOM 1537 C CA . PRO A 1 195 ? 17.906 -6.898 -1.271 1 96.88 195 PRO A CA 1
ATOM 1538 C C . PRO A 1 195 ? 17.328 -5.812 -2.174 1 96.88 195 PRO A C 1
ATOM 1540 O O . PRO A 1 195 ? 17.625 -4.629 -1.995 1 96.88 195 PRO A O 1
ATOM 1543 N N . ASN A 1 196 ? 16.609 -6.156 -3.23 1 97.44 196 ASN A N 1
ATOM 1544 C CA . ASN A 1 196 ? 16.047 -5.234 -4.207 1 97.44 196 ASN A CA 1
ATOM 1545 C C . ASN A 1 196 ? 14.523 -5.395 -4.316 1 97.44 196 ASN A C 1
ATOM 1547 O O . ASN A 1 196 ? 14.023 -5.898 -5.32 1 97.44 196 ASN A O 1
ATOM 1551 N N . SER A 1 197 ? 13.828 -4.957 -3.246 1 98.38 197 SER A N 1
ATOM 1552 C CA . SER A 1 197 ? 12.391 -5.191 -3.242 1 98.38 197 SER A CA 1
ATOM 1553 C C . SER A 1 197 ? 11.625 -3.939 -2.812 1 98.38 197 SER A C 1
ATOM 1555 O O . SER A 1 197 ? 12.227 -2.992 -2.299 1 98.38 197 SER A O 1
ATOM 1557 N N . LYS A 1 198 ? 10.383 -3.924 -3.176 1 98.69 198 LYS A N 1
ATOM 1558 C CA . LYS A 1 198 ? 9.383 -2.951 -2.75 1 98.69 198 LYS A CA 1
ATOM 1559 C C . LYS A 1 198 ? 8.172 -3.645 -2.129 1 98.69 198 LYS A C 1
ATOM 1561 O O . LYS A 1 198 ? 7.914 -4.816 -2.404 1 98.69 198 LYS A O 1
ATOM 1566 N N . LEU A 1 199 ? 7.477 -2.92 -1.265 1 98.94 199 LEU A N 1
ATOM 1567 C CA . LEU A 1 199 ? 6.281 -3.447 -0.618 1 98.94 199 LEU A CA 1
ATOM 1568 C C . LEU A 1 199 ? 5.074 -2.562 -0.908 1 98.94 199 LEU A C 1
ATOM 1570 O O . LEU A 1 199 ? 5.148 -1.34 -0.776 1 98.94 199 LEU A O 1
ATOM 1574 N N . ALA A 1 200 ? 3.992 -3.18 -1.339 1 98.94 200 ALA A N 1
ATOM 1575 C CA . ALA A 1 200 ? 2.715 -2.49 -1.5 1 98.94 200 ALA A CA 1
ATOM 1576 C C . ALA A 1 200 ? 1.598 -3.223 -0.763 1 98.94 200 ALA A C 1
ATOM 1578 O O . ALA A 1 200 ? 1.52 -4.453 -0.807 1 98.94 200 ALA A O 1
ATOM 1579 N N . VAL A 1 201 ? 0.825 -2.498 -0.024 1 98.94 201 VAL A N 1
ATOM 1580 C CA . VAL A 1 201 ? -0.447 -2.977 0.509 1 98.94 201 VAL A CA 1
ATOM 1581 C C . VAL A 1 201 ? -1.602 -2.314 -0.239 1 98.94 201 VAL A C 1
ATOM 1583 O O . VAL A 1 201 ? -1.681 -1.085 -0.309 1 98.94 201 VAL A O 1
ATOM 1586 N N . LEU A 1 202 ? -2.414 -3.117 -0.886 1 98.88 202 LEU A N 1
ATOM 1587 C CA . LEU A 1 202 ? -3.547 -2.629 -1.666 1 98.88 202 LEU A CA 1
ATOM 1588 C C . LEU A 1 202 ? -4.754 -2.373 -0.77 1 98.88 202 LEU A C 1
ATOM 1590 O O . LEU A 1 202 ? -5.188 -3.264 -0.035 1 98.88 202 LEU A O 1
ATOM 1594 N N . PRO A 1 203 ? -5.336 -1.104 -0.856 1 98.81 203 PRO A N 1
ATOM 1595 C CA . PRO A 1 203 ? -6.504 -0.787 -0.027 1 98.81 203 PRO A CA 1
ATOM 1596 C C . PRO A 1 203 ? -7.762 -1.521 -0.474 1 98.81 203 PRO A C 1
ATOM 1598 O O . PRO A 1 203 ? -7.984 -1.704 -1.675 1 98.81 203 PRO A O 1
ATOM 1601 N N . ASP A 1 204 ? -8.562 -2.012 0.52 1 98.06 204 ASP A N 1
ATOM 1602 C CA . ASP A 1 204 ? -9.859 -2.646 0.282 1 98.06 204 ASP A CA 1
ATOM 1603 C C . ASP A 1 204 ? -9.719 -3.834 -0.668 1 98.06 204 ASP A C 1
ATOM 1605 O O . ASP A 1 204 ? -10.484 -3.959 -1.628 1 98.06 204 ASP A O 1
ATOM 1609 N N . THR A 1 205 ? -8.695 -4.641 -0.434 1 98.69 205 THR A N 1
ATOM 1610 C CA . THR A 1 205 ? -8.383 -5.73 -1.354 1 98.69 205 THR A CA 1
ATOM 1611 C C . THR A 1 205 ? -8.32 -7.062 -0.612 1 98.69 205 THR A C 1
ATOM 1613 O O . THR A 1 205 ? -7.582 -7.199 0.364 1 98.69 205 THR A O 1
ATOM 1616 N N . LYS A 1 206 ? -9.094 -8 -1.017 1 98.06 206 LYS A N 1
ATOM 1617 C CA . LYS A 1 206 ? -9.125 -9.352 -0.463 1 98.06 206 LYS A CA 1
ATOM 1618 C C . LYS A 1 206 ? -8.172 -10.273 -1.214 1 98.06 206 LYS A C 1
ATOM 1620 O O . LYS A 1 206 ? -7.477 -9.844 -2.133 1 98.06 206 LYS A O 1
ATOM 1625 N N . HIS A 1 207 ? -8.109 -11.539 -0.861 1 97.75 207 HIS A N 1
ATOM 1626 C CA . HIS A 1 207 ? -7.133 -12.492 -1.372 1 97.75 207 HIS A CA 1
ATOM 1627 C C . HIS A 1 207 ? -7.469 -12.914 -2.799 1 97.75 207 HIS A C 1
ATOM 1629 O O . HIS A 1 207 ? -6.594 -12.922 -3.668 1 97.75 207 HIS A O 1
ATOM 1635 N N . PRO A 1 208 ? -8.766 -13.219 -3.082 1 96.12 208 PRO A N 1
ATOM 1636 C CA . PRO A 1 208 ? -9.07 -13.773 -4.402 1 96.12 208 PRO A CA 1
ATOM 1637 C C . PRO A 1 208 ? -8.828 -12.773 -5.535 1 96.12 208 PRO A C 1
ATOM 1639 O O . PRO A 1 208 ? -9.234 -11.617 -5.438 1 96.12 208 PRO A O 1
ATOM 1642 N N . MET A 1 209 ? -8.258 -13.195 -6.547 1 95.06 209 MET A N 1
ATOM 1643 C CA . MET A 1 209 ? -7.852 -12.344 -7.664 1 95.06 209 MET A CA 1
ATOM 1644 C C . MET A 1 209 ? -9.062 -11.68 -8.312 1 95.06 209 MET A C 1
ATOM 1646 O O . MET A 1 209 ? -8.977 -10.547 -8.781 1 95.06 209 MET A O 1
ATOM 1650 N N . ASP A 1 210 ? -10.141 -12.406 -8.328 1 92.19 210 ASP A N 1
ATOM 1651 C CA . ASP A 1 210 ? -11.336 -11.891 -8.992 1 92.19 210 ASP A CA 1
ATOM 1652 C C . ASP A 1 210 ? -11.961 -10.758 -8.188 1 92.19 210 ASP A C 1
ATOM 1654 O O . ASP A 1 210 ? -12.828 -10.039 -8.688 1 92.19 210 ASP A O 1
ATOM 1658 N N . LYS A 1 211 ? -11.477 -10.547 -6.941 1 93.75 211 LYS A N 1
ATOM 1659 C CA . LYS A 1 211 ? -11.969 -9.461 -6.105 1 93.75 211 LYS A CA 1
ATOM 1660 C C . LYS A 1 211 ? -11.023 -8.266 -6.141 1 93.75 211 LYS A C 1
ATOM 1662 O O . LYS A 1 211 ? -11.328 -7.207 -5.586 1 93.75 211 LYS A O 1
ATOM 1667 N N . VAL A 1 212 ? -9.906 -8.445 -6.766 1 96.5 212 VAL A N 1
ATOM 1668 C CA . VAL A 1 212 ? -8.945 -7.355 -6.902 1 96.5 212 VAL A CA 1
ATOM 1669 C C . VAL A 1 212 ? -9.445 -6.359 -7.945 1 96.5 212 VAL A C 1
ATOM 1671 O O . VAL A 1 212 ? -9.836 -6.746 -9.055 1 96.5 212 VAL A O 1
ATOM 1674 N N . ARG A 1 213 ? -9.523 -5.105 -7.633 1 96.94 213 ARG A N 1
ATOM 1675 C CA . ARG A 1 213 ? -9.953 -4.07 -8.57 1 96.94 213 ARG A CA 1
ATOM 1676 C C . ARG A 1 213 ? -8.938 -3.896 -9.695 1 96.94 213 ARG A C 1
ATOM 1678 O O . ARG A 1 213 ? -7.785 -3.523 -9.445 1 96.94 213 ARG A O 1
ATOM 1685 N N . PRO A 1 214 ? -9.359 -4.102 -10.93 1 96.94 214 PRO A N 1
ATOM 1686 C CA . PRO A 1 214 ? -8.406 -4.164 -12.047 1 96.94 214 PRO A CA 1
ATOM 1687 C C . PRO A 1 214 ? -7.656 -2.852 -12.258 1 96.94 214 PRO A C 1
ATOM 1689 O O . PRO A 1 214 ? -6.461 -2.861 -12.555 1 96.94 214 PRO A O 1
ATOM 1692 N N . ASN A 1 215 ? -8.312 -1.675 -12.062 1 96.94 215 ASN A N 1
ATOM 1693 C CA . ASN A 1 215 ? -7.641 -0.394 -12.266 1 96.94 215 ASN A CA 1
ATOM 1694 C C . ASN A 1 215 ? -6.566 -0.146 -11.219 1 96.94 215 ASN A C 1
ATOM 1696 O O . ASN A 1 215 ? -5.484 0.354 -11.531 1 96.94 215 ASN A O 1
ATOM 1700 N N . LEU A 1 216 ? -6.875 -0.482 -9.977 1 97.88 216 LEU A N 1
ATOM 1701 C CA . LEU A 1 216 ? -5.898 -0.334 -8.906 1 97.88 216 LEU A CA 1
ATOM 1702 C C . LEU A 1 216 ? -4.664 -1.191 -9.172 1 97.88 216 LEU A C 1
ATOM 1704 O O . LEU A 1 216 ? -3.535 -0.706 -9.086 1 97.88 216 LEU A O 1
ATOM 1708 N N . LEU A 1 217 ? -4.914 -2.465 -9.531 1 98.31 217 LEU A N 1
ATOM 1709 C CA . LEU A 1 217 ? -3.812 -3.379 -9.82 1 98.31 217 LEU A CA 1
ATOM 1710 C C . LEU A 1 217 ? -2.996 -2.893 -11.008 1 98.31 217 LEU A C 1
ATOM 1712 O O . LEU A 1 217 ? -1.764 -2.865 -10.953 1 98.31 217 LEU A O 1
ATOM 1716 N N . PHE A 1 218 ? -3.68 -2.512 -12.062 1 98.06 218 PHE A N 1
ATOM 1717 C CA . PHE A 1 218 ? -2.992 -2.047 -13.258 1 98.06 218 PHE A CA 1
ATOM 1718 C C . PHE A 1 218 ? -2.141 -0.819 -12.953 1 98.06 218 PHE A C 1
ATOM 1720 O O . PHE A 1 218 ? -1.029 -0.684 -13.469 1 98.06 218 PHE A O 1
ATOM 1727 N N . ASP A 1 219 ? -2.635 0.105 -12.164 1 97.62 219 ASP A N 1
ATOM 1728 C CA . ASP A 1 219 ? -1.895 1.312 -11.812 1 97.62 219 ASP A CA 1
ATOM 1729 C C . ASP A 1 219 ? -0.609 0.969 -11.062 1 97.62 219 ASP A C 1
ATOM 1731 O O . ASP A 1 219 ? 0.43 1.595 -11.281 1 97.62 219 ASP A O 1
ATOM 1735 N N . LEU A 1 220 ? -0.646 -0.025 -10.18 1 98.31 220 LEU A N 1
ATOM 1736 C CA . LEU A 1 220 ? 0.545 -0.463 -9.461 1 98.31 220 LEU A CA 1
ATOM 1737 C C . LEU A 1 220 ? 1.528 -1.147 -10.406 1 98.31 220 LEU A C 1
ATOM 1739 O O . LEU A 1 220 ? 2.742 -0.985 -10.266 1 98.31 220 LEU A O 1
ATOM 1743 N N . MET A 1 221 ? 0.97 -1.881 -11.375 1 98.56 221 MET A N 1
ATOM 1744 C CA . MET A 1 221 ? 1.817 -2.512 -12.383 1 98.56 221 MET A CA 1
ATOM 1745 C C . MET A 1 221 ? 2.502 -1.462 -13.25 1 98.56 221 MET A C 1
ATOM 1747 O O . MET A 1 221 ? 3.701 -1.558 -13.523 1 98.56 221 MET A O 1
ATOM 1751 N N . LYS A 1 222 ? 1.718 -0.479 -13.656 1 97.75 222 LYS A N 1
ATOM 1752 C CA . LYS A 1 222 ? 2.256 0.62 -14.453 1 97.75 222 LYS A CA 1
ATOM 1753 C C . LYS A 1 222 ? 3.4 1.317 -13.719 1 97.75 222 LYS A C 1
ATOM 1755 O O . LYS A 1 222 ? 4.426 1.642 -14.328 1 97.75 222 LYS A O 1
ATOM 1760 N N . ASP A 1 223 ? 3.188 1.562 -12.5 1 98.06 223 ASP A N 1
ATOM 1761 C CA . ASP A 1 223 ? 4.211 2.211 -11.688 1 98.06 223 ASP A CA 1
ATOM 1762 C C . ASP A 1 223 ? 5.473 1.353 -11.602 1 98.06 223 ASP A C 1
ATOM 1764 O O . ASP A 1 223 ? 6.582 1.843 -11.82 1 98.06 223 ASP A O 1
ATOM 1768 N N . PHE A 1 224 ? 5.328 0.09 -11.312 1 98.62 224 PHE A N 1
ATOM 1769 C CA . PHE A 1 224 ? 6.453 -0.814 -11.102 1 98.62 224 PHE A CA 1
ATOM 1770 C C . PHE A 1 224 ? 7.254 -0.986 -12.391 1 98.62 224 PHE A C 1
ATOM 1772 O O . PHE A 1 224 ? 8.484 -0.986 -12.367 1 98.62 224 PHE A O 1
ATOM 1779 N N . TRP A 1 225 ? 6.52 -1.135 -13.484 1 98.31 225 TRP A N 1
ATOM 1780 C CA . TRP A 1 225 ? 7.176 -1.442 -14.75 1 98.31 225 TRP A CA 1
ATOM 1781 C C . TRP A 1 225 ? 7.344 -0.185 -15.594 1 98.31 225 TRP A C 1
ATOM 1783 O O . TRP A 1 225 ? 7.73 -0.261 -16.766 1 98.31 225 TRP A O 1
ATOM 1793 N N . ASN A 1 226 ? 7.047 0.957 -15.047 1 96.19 226 ASN A N 1
ATOM 1794 C CA . ASN A 1 226 ? 7.223 2.242 -15.711 1 96.19 226 ASN A CA 1
ATOM 1795 C C . ASN A 1 226 ? 6.566 2.254 -17.094 1 96.19 226 ASN A C 1
ATOM 1797 O O . ASN A 1 226 ? 7.207 2.604 -18.078 1 96.19 226 ASN A O 1
ATOM 1801 N N . LEU A 1 227 ? 5.328 1.784 -17.031 1 94.19 227 LEU A N 1
ATOM 1802 C CA . LEU A 1 227 ? 4.59 1.767 -18.297 1 94.19 227 LEU A CA 1
ATOM 1803 C C . LEU A 1 227 ? 4.031 3.148 -18.609 1 94.19 227 LEU A C 1
ATOM 1805 O O . LEU A 1 227 ? 3.58 3.865 -17.719 1 94.19 227 LEU A O 1
ATOM 1809 N N . ALA A 1 228 ? 4.152 3.66 -19.75 1 80.62 228 ALA A N 1
ATOM 1810 C CA . ALA A 1 228 ? 3.703 4.973 -20.219 1 80.62 228 ALA A CA 1
ATOM 1811 C C . ALA A 1 228 ? 2.295 4.895 -20.797 1 80.62 228 ALA A C 1
ATOM 1813 O O . ALA A 1 228 ? 1.946 3.924 -21.469 1 80.62 228 ALA A O 1
ATOM 1814 N N . MET B 1 1 ? -18.422 21.812 -7.551 1 92.19 1 MET B N 1
ATOM 1815 C CA . MET B 1 1 ? -17.406 20.766 -7.418 1 92.19 1 MET B CA 1
ATOM 1816 C C . MET B 1 1 ? -17.094 20.484 -5.949 1 92.19 1 MET B C 1
ATOM 1818 O O . MET B 1 1 ? -17.188 21.391 -5.113 1 92.19 1 MET B O 1
ATOM 1822 N N . PRO B 1 2 ? -16.797 19.25 -5.57 1 97.44 2 PRO B N 1
ATOM 1823 C CA . PRO B 1 2 ? -16.453 19 -4.172 1 97.44 2 PRO B CA 1
ATOM 1824 C C . PRO B 1 2 ? -15.188 19.734 -3.732 1 97.44 2 PRO B C 1
ATOM 1826 O O . PRO B 1 2 ? -14.352 20.078 -4.57 1 97.44 2 PRO B O 1
ATOM 1829 N N . HIS B 1 3 ? -15.078 20.031 -2.477 1 98.75 3 HIS B N 1
ATOM 1830 C CA . HIS B 1 3 ? -13.922 20.719 -1.927 1 98.75 3 HIS B CA 1
ATOM 1831 C C . HIS B 1 3 ? -12.898 19.734 -1.382 1 98.75 3 HIS B C 1
ATOM 1833 O O . HIS B 1 3 ? -13.258 18.781 -0.69 1 98.75 3 HIS B O 1
ATOM 1839 N N . LEU B 1 4 ? -11.648 19.938 -1.758 1 98.81 4 LEU B N 1
ATOM 1840 C CA . LEU B 1 4 ? -10.539 19.141 -1.246 1 98.81 4 LEU B CA 1
ATOM 1841 C C . LEU B 1 4 ? -9.531 20 -0.506 1 98.81 4 LEU B C 1
ATOM 1843 O O . LEU B 1 4 ? -9.016 20.984 -1.065 1 98.81 4 LEU B O 1
ATOM 1847 N N . LEU B 1 5 ? -9.328 19.703 0.741 1 98.88 5 LEU B N 1
ATOM 1848 C CA . LEU B 1 5 ? -8.289 20.359 1.531 1 98.88 5 LEU B CA 1
ATOM 1849 C C . LEU B 1 5 ? -7 19.547 1.509 1 98.88 5 LEU B C 1
ATOM 1851 O O . LEU B 1 5 ? -7.016 18.344 1.766 1 98.88 5 LEU B O 1
ATOM 1855 N N . LEU B 1 6 ? -5.902 20.156 1.112 1 98.81 6 LEU B N 1
ATOM 1856 C CA . LEU B 1 6 ? -4.562 19.594 1.226 1 98.81 6 LEU B CA 1
ATOM 1857 C C . LEU B 1 6 ? -3.822 20.172 2.424 1 98.81 6 LEU B C 1
ATOM 1859 O O . LEU B 1 6 ? -3.488 21.359 2.432 1 98.81 6 LEU B O 1
ATOM 1863 N N . LEU B 1 7 ? -3.59 19.312 3.406 1 98.81 7 LEU B N 1
ATOM 1864 C CA . LEU B 1 7 ? -2.982 19.766 4.648 1 98.81 7 LEU B CA 1
ATOM 1865 C C . LEU B 1 7 ? -1.523 19.344 4.738 1 98.81 7 LEU B C 1
ATOM 1867 O O . LEU B 1 7 ? -1.226 18.141 4.711 1 98.81 7 LEU B O 1
ATOM 1871 N N . HIS B 1 8 ? -0.636 20.312 4.883 1 98.38 8 HIS B N 1
ATOM 1872 C CA . HIS B 1 8 ? 0.798 20.047 4.926 1 98.38 8 HIS B CA 1
ATOM 1873 C C . HIS B 1 8 ? 1.227 19.547 6.301 1 98.38 8 HIS B C 1
ATOM 1875 O O . HIS B 1 8 ? 0.511 19.75 7.285 1 98.38 8 HIS B O 1
ATOM 1881 N N . GLY B 1 9 ? 2.416 18.891 6.406 1 97.88 9 GLY B N 1
ATOM 1882 C CA . GLY B 1 9 ? 3.008 18.406 7.648 1 97.88 9 GLY B CA 1
ATOM 1883 C C . GLY B 1 9 ? 3.812 19.469 8.375 1 97.88 9 GLY B C 1
ATOM 1884 O O . GLY B 1 9 ? 3.83 20.625 7.961 1 97.88 9 GLY B O 1
ATOM 1885 N N . ALA B 1 10 ? 4.457 19.062 9.469 1 96.75 10 ALA B N 1
ATOM 1886 C CA . ALA B 1 10 ? 5.309 19.969 10.227 1 96.75 10 ALA B CA 1
ATOM 1887 C C . ALA B 1 10 ? 6.41 20.547 9.344 1 96.75 10 ALA B C 1
ATOM 1889 O O . ALA B 1 10 ? 7.035 19.828 8.562 1 96.75 10 ALA B O 1
ATOM 1890 N N . LEU B 1 11 ? 6.566 21.875 9.438 1 96.25 11 LEU B N 1
ATOM 1891 C CA . LEU B 1 11 ? 7.605 22.625 8.734 1 96.25 11 LEU B CA 1
ATOM 1892 C C . LEU B 1 11 ? 7.371 22.578 7.227 1 96.25 11 LEU B C 1
ATOM 1894 O O . LEU B 1 11 ? 8.273 22.891 6.445 1 96.25 11 LEU B O 1
ATOM 1898 N N . GLY B 1 12 ? 6.168 22.125 6.809 1 95.69 12 GLY B N 1
ATOM 1899 C CA . GLY B 1 12 ? 5.836 22.062 5.395 1 95.69 12 GLY B CA 1
ATOM 1900 C C . GLY B 1 12 ? 5.352 23.391 4.84 1 95.69 12 GLY B C 1
ATOM 1901 O O . GLY B 1 12 ? 5.484 24.422 5.492 1 95.69 12 GLY B O 1
ATOM 1902 N N . HIS B 1 13 ? 4.934 23.312 3.625 1 94.94 13 HIS B N 1
ATOM 1903 C CA . HIS B 1 13 ? 4.398 24.438 2.854 1 94.94 13 HIS B CA 1
ATOM 1904 C C . HIS B 1 13 ? 3.428 23.953 1.785 1 94.94 13 HIS B C 1
ATOM 1906 O O . HIS B 1 13 ? 3.424 22.766 1.433 1 94.94 13 HIS B O 1
ATOM 1912 N N . SER B 1 14 ? 2.611 24.906 1.286 1 93.31 14 SER B N 1
ATOM 1913 C CA . SER B 1 14 ? 1.613 24.516 0.292 1 93.31 14 SER B CA 1
ATOM 1914 C C . SER B 1 14 ? 2.271 24.078 -1.012 1 93.31 14 SER B C 1
ATOM 1916 O O . SER B 1 14 ? 1.673 23.344 -1.801 1 93.31 14 SER B O 1
ATOM 1918 N N . ASP B 1 15 ? 3.5 24.438 -1.279 1 92.56 15 ASP B N 1
ATOM 1919 C CA . ASP B 1 15 ? 4.223 24.141 -2.512 1 92.56 15 ASP B CA 1
ATOM 1920 C C . ASP B 1 15 ? 4.473 22.641 -2.646 1 92.56 15 ASP B C 1
ATOM 1922 O O . ASP B 1 15 ? 4.746 22.141 -3.742 1 92.56 15 ASP B O 1
ATOM 1926 N N . ILE B 1 16 ? 4.395 21.969 -1.567 1 91.75 16 ILE B N 1
ATOM 1927 C CA . ILE B 1 16 ? 4.703 20.547 -1.587 1 91.75 16 ILE B CA 1
ATOM 1928 C C . ILE B 1 16 ? 3.631 19.797 -2.379 1 91.75 16 ILE B C 1
ATOM 1930 O O . ILE B 1 16 ? 3.836 18.656 -2.781 1 91.75 16 ILE B O 1
ATOM 1934 N N . PHE B 1 17 ? 2.496 20.484 -2.594 1 96.25 17 PHE B N 1
ATOM 1935 C CA . PHE B 1 17 ? 1.383 19.828 -3.271 1 96.25 17 PHE B CA 1
ATOM 1936 C C . PHE B 1 17 ? 1.362 20.188 -4.754 1 96.25 17 PHE B C 1
ATOM 1938 O O . PHE B 1 17 ? 0.501 19.719 -5.5 1 96.25 17 PHE B O 1
ATOM 1945 N N . ASN B 1 18 ? 2.287 20.969 -5.266 1 94.12 18 ASN B N 1
ATOM 1946 C CA . ASN B 1 18 ? 2.277 21.453 -6.645 1 94.12 18 ASN B CA 1
ATOM 1947 C C . ASN B 1 18 ? 2.316 20.297 -7.641 1 94.12 18 ASN B C 1
ATOM 1949 O O . ASN B 1 18 ? 1.712 20.375 -8.711 1 94.12 18 ASN B O 1
ATOM 1953 N N . SER B 1 19 ? 2.969 19.219 -7.262 1 92.62 19 SER B N 1
ATOM 1954 C CA . SER B 1 19 ? 3.16 18.094 -8.172 1 92.62 19 SER B CA 1
ATOM 1955 C C . SER B 1 19 ? 1.851 17.359 -8.414 1 92.62 19 SER B C 1
ATOM 1957 O O . SER B 1 19 ? 1.712 16.641 -9.414 1 92.62 19 SER B O 1
ATOM 1959 N N . ILE B 1 20 ? 0.889 17.484 -7.5 1 95.94 20 ILE B N 1
ATOM 1960 C CA . ILE B 1 20 ? -0.33 16.703 -7.637 1 95.94 20 ILE B CA 1
ATOM 1961 C C . ILE B 1 20 ? -1.525 17.625 -7.84 1 95.94 20 ILE B C 1
ATOM 1963 O O . ILE B 1 20 ? -2.592 17.188 -8.273 1 95.94 20 ILE B O 1
ATOM 1967 N N . LYS B 1 21 ? -1.41 18.922 -7.531 1 96.12 21 LYS B N 1
ATOM 1968 C CA . LYS B 1 21 ? -2.512 19.875 -7.543 1 96.12 21 LYS B CA 1
ATOM 1969 C C . LYS B 1 21 ? -3.162 19.953 -8.922 1 96.12 21 LYS B C 1
ATOM 1971 O O . LYS B 1 21 ? -4.387 19.906 -9.039 1 96.12 21 LYS B O 1
ATOM 1976 N N . ASP B 1 22 ? -2.338 20.031 -9.953 1 95.06 22 ASP B N 1
ATOM 1977 C CA . ASP B 1 22 ? -2.844 20.172 -11.32 1 95.06 22 ASP B CA 1
ATOM 1978 C C . ASP B 1 22 ? -3.697 18.969 -11.711 1 95.06 22 ASP B C 1
ATOM 1980 O O . ASP B 1 22 ? -4.68 19.109 -12.445 1 95.06 22 ASP B O 1
ATOM 1984 N N . LYS B 1 23 ? -3.352 17.844 -11.258 1 96.25 23 LYS B N 1
ATOM 1985 C CA . LYS B 1 23 ? -4.086 16.625 -11.578 1 96.25 23 LYS B CA 1
ATOM 1986 C C . LYS B 1 23 ? -5.422 16.578 -10.836 1 96.25 23 LYS B C 1
ATOM 1988 O O . LYS B 1 23 ? -6.355 15.898 -11.273 1 96.25 23 LYS B O 1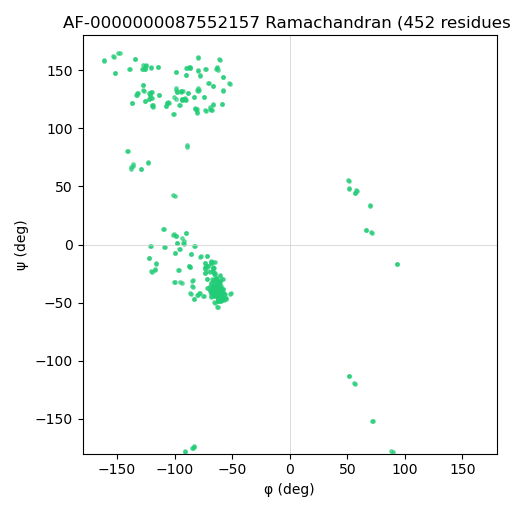
ATOM 1993 N N . LEU B 1 24 ? -5.527 17.312 -9.781 1 97.94 24 LEU B N 1
ATOM 1994 C CA . LEU B 1 24 ? -6.691 17.234 -8.906 1 97.94 24 LEU B CA 1
ATOM 1995 C C . LEU B 1 24 ? -7.707 18.328 -9.25 1 97.94 24 LEU B C 1
ATOM 1997 O O . LEU B 1 24 ? -8.898 18.188 -8.961 1 97.94 24 LEU B O 1
ATOM 2001 N N . THR B 1 25 ? -7.336 19.391 -9.875 1 97.19 25 THR B N 1
ATOM 2002 C CA . THR B 1 25 ? -8.148 20.578 -10.094 1 97.19 25 THR B CA 1
ATOM 2003 C C . THR B 1 25 ? -9.352 20.25 -10.977 1 97.19 25 THR B C 1
ATOM 2005 O O . THR B 1 25 ? -10.391 20.906 -10.875 1 97.19 25 THR B O 1
ATOM 2008 N N . PRO B 1 26 ? -9.242 19.219 -11.891 1 97.5 26 PRO B N 1
ATOM 2009 C CA . PRO B 1 26 ? -10.43 18.859 -12.68 1 97.5 26 PRO B CA 1
ATOM 2010 C C . PRO B 1 26 ? -11.531 18.234 -11.828 1 97.5 26 PRO B C 1
ATOM 2012 O O . PRO B 1 26 ? -12.695 18.203 -12.242 1 97.5 26 PRO B O 1
ATOM 2015 N N . TYR B 1 27 ? -11.266 17.828 -10.672 1 98.06 27 TYR B N 1
ATOM 2016 C CA . TYR B 1 27 ? -12.211 17.031 -9.898 1 98.06 27 TYR B CA 1
ATOM 2017 C C . TYR B 1 27 ? -12.641 17.766 -8.633 1 98.06 27 TYR B C 1
ATOM 2019 O O . TYR B 1 27 ? -13.688 17.453 -8.055 1 98.06 27 TYR B O 1
ATOM 2027 N N . PHE B 1 28 ? -11.766 18.734 -8.211 1 98.44 28 PHE B N 1
ATOM 2028 C CA . PHE B 1 28 ? -11.992 19.359 -6.91 1 98.44 28 PHE B CA 1
ATOM 2029 C C . PHE B 1 28 ? -11.734 20.859 -6.98 1 98.44 28 PHE B C 1
ATOM 2031 O O . PHE B 1 28 ? -10.953 21.328 -7.809 1 98.44 28 PHE B O 1
ATOM 2038 N N . ASP B 1 29 ? -12.445 21.609 -6.109 1 98.38 29 ASP B N 1
ATOM 2039 C CA . ASP B 1 29 ? -11.953 22.906 -5.656 1 98.38 29 ASP B CA 1
ATOM 2040 C C . ASP B 1 29 ? -10.914 22.734 -4.551 1 98.38 29 ASP B C 1
ATOM 2042 O O . ASP B 1 29 ? -11.242 22.328 -3.436 1 98.38 29 ASP B O 1
ATOM 2046 N N . ILE B 1 30 ? -9.703 23.125 -4.883 1 98.38 30 ILE B N 1
ATOM 2047 C CA . ILE B 1 30 ? -8.586 22.766 -4.016 1 98.38 30 ILE B CA 1
ATOM 2048 C C . ILE B 1 30 ? -8.305 23.906 -3.041 1 98.38 30 ILE B C 1
ATOM 2050 O O . ILE B 1 30 ? -8.258 25.078 -3.438 1 98.38 30 ILE B O 1
ATOM 2054 N N . HIS B 1 31 ? -8.164 23.562 -1.774 1 98.38 31 HIS B N 1
ATOM 2055 C CA . HIS B 1 31 ? -7.777 24.469 -0.704 1 98.38 31 HIS B CA 1
ATOM 2056 C C . HIS B 1 31 ? -6.488 24.016 -0.03 1 98.38 31 HIS B C 1
ATOM 2058 O O . HIS B 1 31 ? -6.348 22.844 0.317 1 98.38 31 HIS B O 1
ATOM 2064 N N . THR B 1 32 ? -5.52 24.922 0.157 1 98.06 32 THR B N 1
ATOM 2065 C CA . THR B 1 32 ? -4.238 24.609 0.772 1 98.06 32 THR B CA 1
ATOM 2066 C C . THR B 1 32 ? -3.91 25.594 1.891 1 98.06 32 THR B C 1
ATOM 2068 O O . THR B 1 32 ? -2.91 26.312 1.82 1 98.06 32 THR B O 1
ATOM 2071 N N . PRO B 1 33 ? -4.691 25.578 2.928 1 98 33 PRO B N 1
ATOM 2072 C CA . PRO B 1 33 ? -4.398 26.516 4.023 1 98 33 PRO B CA 1
ATOM 2073 C C . PRO B 1 33 ? -3.045 26.234 4.68 1 98 33 PRO B C 1
ATOM 2075 O O . PRO B 1 33 ? -2.566 25.094 4.668 1 98 33 PRO B O 1
ATOM 2078 N N . LEU B 1 34 ? -2.438 27.297 5.203 1 98.12 34 LEU B N 1
ATOM 2079 C CA . LEU B 1 34 ? -1.21 27.188 5.984 1 98.12 34 LEU B CA 1
ATOM 2080 C C . LEU B 1 34 ? -1.511 27.219 7.477 1 98.12 34 LEU B C 1
ATOM 2082 O O . LEU B 1 34 ? -2.307 28.047 7.938 1 98.12 34 LEU B O 1
ATOM 2086 N N . PHE B 1 35 ? -0.904 26.344 8.172 1 98.19 35 PHE B N 1
ATOM 2087 C CA . PHE B 1 35 ? -1.003 26.391 9.625 1 98.19 35 PHE B CA 1
ATOM 2088 C C . PHE B 1 35 ? -0.169 27.547 10.188 1 98.19 35 PHE B C 1
ATOM 2090 O O . PHE B 1 35 ? 0.866 27.891 9.617 1 98.19 35 PHE B O 1
ATOM 2097 N N . SER B 1 36 ? -0.627 28.062 11.336 1 97.25 36 SER B N 1
ATOM 2098 C CA . SER B 1 36 ? 0.069 29.203 11.945 1 97.25 36 SER B CA 1
ATOM 2099 C C . SER B 1 36 ? 1.557 28.906 12.109 1 97.25 36 SER B C 1
ATOM 2101 O O . SER B 1 36 ? 1.941 27.781 12.43 1 97.25 36 SER B O 1
ATOM 2103 N N . GLY B 1 37 ? 2.316 29.922 11.812 1 97.06 37 GLY B N 1
ATOM 2104 C CA . GLY B 1 37 ? 3.764 29.812 11.906 1 97.06 37 GLY B CA 1
ATOM 2105 C C . GLY B 1 37 ? 4.418 29.406 10.594 1 97.06 37 GLY B C 1
ATOM 2106 O O . GLY B 1 37 ? 5.625 29.578 10.422 1 97.06 37 GLY B O 1
ATOM 2107 N N . HIS B 1 38 ? 3.676 28.891 9.672 1 98.12 38 HIS B N 1
ATOM 2108 C CA . HIS B 1 38 ? 4.215 28.438 8.398 1 98.12 38 HIS B CA 1
ATOM 2109 C C . HIS B 1 38 ? 3.998 29.484 7.305 1 98.12 38 HIS B C 1
ATOM 2111 O O . HIS B 1 38 ? 2.986 30.188 7.305 1 98.12 38 HIS B O 1
ATOM 2117 N N . GLY B 1 39 ? 4.906 29.5 6.418 1 96.44 39 GLY B N 1
ATOM 2118 C CA . GLY B 1 39 ? 4.797 30.438 5.309 1 96.44 39 GLY B CA 1
ATOM 2119 C C . GLY B 1 39 ? 4.676 31.875 5.754 1 96.44 39 GLY B C 1
ATOM 2120 O O . GLY B 1 39 ? 5.496 32.375 6.535 1 96.44 39 GLY B O 1
ATOM 2121 N N . ASN B 1 40 ? 3.533 32.531 5.359 1 93.81 40 ASN B N 1
ATOM 2122 C CA . ASN B 1 40 ? 3.352 33.938 5.656 1 93.81 40 ASN B CA 1
ATOM 2123 C C . ASN B 1 40 ? 2.441 34.156 6.863 1 93.81 40 ASN B C 1
ATOM 2125 O O . ASN B 1 40 ? 2.074 35.281 7.18 1 93.81 40 ASN B O 1
ATOM 2129 N N . THR B 1 41 ? 2.137 33.062 7.516 1 95.75 41 THR B N 1
ATOM 2130 C CA . THR B 1 41 ? 1.293 33.188 8.703 1 95.75 41 THR B CA 1
ATOM 2131 C C . THR B 1 41 ? 2.137 33.469 9.945 1 95.75 41 THR B C 1
ATOM 2133 O O . THR B 1 41 ? 3.297 33.062 10.016 1 95.75 41 THR B O 1
ATOM 2136 N N . GLU B 1 42 ? 1.55 34.125 10.906 1 95.25 42 GLU B N 1
ATOM 2137 C CA . GLU B 1 42 ? 2.254 34.5 12.133 1 95.25 42 GLU B CA 1
ATOM 2138 C C . GLU B 1 42 ? 2.375 33.312 13.078 1 95.25 42 GLU B C 1
ATOM 2140 O O . GLU B 1 42 ? 1.502 32.438 13.102 1 95.25 42 GLU B O 1
ATOM 2145 N N . LEU B 1 43 ? 3.471 33.25 13.781 1 95.19 43 LEU B N 1
ATOM 2146 C CA . LEU B 1 43 ? 3.619 32.312 14.883 1 95.19 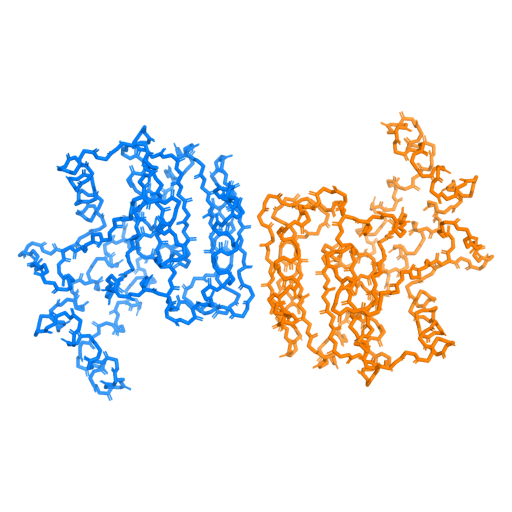43 LEU B CA 1
ATOM 2147 C C . LEU B 1 43 ? 2.939 32.844 16.141 1 95.19 43 LEU B C 1
ATOM 2149 O O . LEU B 1 43 ? 3.289 33.938 16.641 1 95.19 43 LEU B O 1
ATOM 2153 N N . PRO B 1 44 ? 1.961 32.156 16.594 1 93.56 44 PRO B N 1
ATOM 2154 C CA . PRO B 1 44 ? 1.256 32.625 17.781 1 93.56 44 PRO B CA 1
ATOM 2155 C C . PRO B 1 44 ? 2.176 32.781 18.984 1 93.56 44 PRO B C 1
ATOM 2157 O O . PRO B 1 44 ? 3.072 31.969 19.188 1 93.56 44 PRO B O 1
ATOM 2160 N N . LYS B 1 45 ? 1.923 33.812 19.812 1 90.19 45 LYS B N 1
ATOM 2161 C CA . LYS B 1 45 ? 2.75 34.125 20.969 1 90.19 45 LYS B CA 1
ATOM 2162 C C . LYS B 1 45 ? 2.658 33 22.016 1 90.19 45 LYS B C 1
ATOM 2164 O O . LYS B 1 45 ? 3.621 32.75 22.75 1 90.19 45 LYS B O 1
ATOM 2169 N N . ASN B 1 46 ? 1.5 32.375 22.031 1 90 46 ASN B N 1
ATOM 2170 C CA . ASN B 1 46 ? 1.277 31.344 23.047 1 90 46 ASN B CA 1
ATOM 2171 C C . ASN B 1 46 ? 1.7 29.969 22.547 1 90 46 ASN B C 1
ATOM 2173 O O . ASN B 1 46 ? 1.443 28.953 23.203 1 90 46 ASN B O 1
ATOM 2177 N N . GLY B 1 47 ? 2.373 29.922 21.406 1 91.06 47 GLY B N 1
ATOM 2178 C CA . GLY B 1 47 ? 2.852 28.672 20.859 1 91.06 47 GLY B CA 1
ATOM 2179 C C . GLY B 1 47 ? 1.84 27.984 19.969 1 91.06 47 GLY B C 1
ATOM 2180 O O . GLY B 1 47 ? 0.814 28.562 19.609 1 91.06 47 GLY B O 1
ATOM 2181 N N . ILE B 1 48 ? 2.215 26.828 19.484 1 95.25 48 ILE B N 1
ATOM 2182 C CA . ILE B 1 48 ? 1.347 26.047 18.609 1 95.25 48 ILE B CA 1
ATOM 2183 C C . ILE B 1 48 ? 1.074 24.672 19.25 1 95.25 48 ILE B C 1
ATOM 2185 O O . ILE B 1 48 ? 1.832 24.219 20.094 1 95.25 48 ILE B O 1
ATOM 2189 N N . SER B 1 49 ? -0.046 24.109 18.922 1 96.31 49 SER B N 1
ATOM 2190 C CA . SER B 1 49 ? -0.467 22.766 19.344 1 96.31 49 SER B CA 1
ATOM 2191 C C . SER B 1 49 ? -1.345 22.109 18.281 1 96.31 49 SER B C 1
ATOM 2193 O O . SER B 1 49 ? -1.813 22.766 17.359 1 96.31 49 SER B O 1
ATOM 2195 N N . ILE B 1 50 ? -1.496 20.812 18.438 1 97.69 50 ILE B N 1
ATOM 2196 C CA . ILE B 1 50 ? -2.369 20.094 17.516 1 97.69 50 ILE B CA 1
ATOM 2197 C C . ILE B 1 50 ? -3.799 20.609 17.641 1 97.69 50 ILE B C 1
ATOM 2199 O O . ILE B 1 50 ? -4.523 20.719 16.656 1 97.69 50 ILE B O 1
ATOM 2203 N N . GLU B 1 51 ? -4.211 20.984 18.844 1 96.69 51 GLU B N 1
ATOM 2204 C CA . GLU B 1 51 ? -5.539 21.547 19.094 1 96.69 51 GLU B CA 1
ATOM 2205 C C . GLU B 1 51 ? -5.723 22.875 18.359 1 96.69 51 GLU B C 1
ATOM 2207 O O . GLU B 1 51 ? -6.77 23.125 17.766 1 96.69 51 GLU B O 1
ATOM 2212 N N . GLN B 1 52 ? -4.73 23.656 18.453 1 96.56 52 GLN B N 1
ATOM 2213 C CA . GLN B 1 52 ? -4.781 24.938 17.75 1 96.56 52 GLN B CA 1
ATOM 2214 C C . GLN B 1 52 ? -4.918 24.734 16.234 1 96.56 52 GLN B C 1
ATOM 2216 O O . GLN B 1 52 ? -5.73 25.391 15.594 1 96.56 52 GLN B O 1
ATOM 2221 N N . TYR B 1 53 ? -4.094 23.844 15.695 1 98.25 53 TYR B N 1
ATOM 2222 C CA . TYR B 1 53 ? -4.156 23.578 14.258 1 98.25 53 TYR B CA 1
ATOM 2223 C C . TYR B 1 53 ? -5.516 23.016 13.867 1 98.25 53 TYR B C 1
ATOM 2225 O O . TYR B 1 53 ? -6.043 23.344 12.797 1 98.25 53 TYR B O 1
ATOM 2233 N N . THR B 1 54 ? -6.117 22.156 14.688 1 98.56 54 THR B N 1
ATOM 2234 C CA . THR B 1 54 ? -7.453 21.641 14.438 1 98.56 54 THR B CA 1
ATOM 2235 C C . THR B 1 54 ? -8.484 22.766 14.422 1 98.56 54 THR B C 1
ATOM 2237 O O . THR B 1 54 ? -9.352 22.797 13.547 1 98.56 54 THR B O 1
ATOM 2240 N N . GLN B 1 55 ? -8.32 23.703 15.336 1 98 55 GLN B N 1
ATOM 2241 C CA . GLN B 1 55 ? -9.211 24.844 15.391 1 98 55 GLN B CA 1
ATOM 2242 C C . GLN B 1 55 ? -9.039 25.734 14.164 1 98 55 GLN B C 1
ATOM 2244 O O . GLN B 1 55 ? -10.016 26.281 13.641 1 98 55 GLN B O 1
ATOM 2249 N N . GLU B 1 56 ? -7.828 25.906 13.789 1 98.38 56 GLU B N 1
ATOM 2250 C CA . GLU B 1 56 ? -7.562 26.703 12.602 1 98.38 56 GLU B CA 1
ATOM 2251 C C . GLU B 1 56 ? -8.219 26.094 11.367 1 98.38 56 GLU B C 1
ATOM 2253 O O . GLU B 1 56 ? -8.742 26.812 10.516 1 98.38 56 GLU B O 1
ATOM 2258 N N . LEU B 1 57 ? -8.156 24.75 11.258 1 98.75 57 LEU B N 1
ATOM 2259 C CA . LEU B 1 57 ? -8.828 24.078 10.156 1 98.75 57 LEU B CA 1
ATOM 2260 C C . LEU B 1 57 ? -10.336 24.297 10.211 1 98.75 57 LEU B C 1
ATOM 2262 O O . LEU B 1 57 ? -10.961 24.594 9.188 1 98.75 57 LEU B O 1
ATOM 2266 N N . SER B 1 58 ? -10.922 24.156 11.375 1 98.62 58 SER B N 1
ATOM 2267 C CA . SER B 1 58 ? -12.352 24.391 11.562 1 98.62 58 SER B CA 1
ATOM 2268 C C . SER B 1 58 ? -12.734 25.812 11.164 1 98.62 58 SER B C 1
ATOM 2270 O O . SER B 1 58 ? -13.711 26.031 10.445 1 98.62 58 SER B O 1
ATOM 2272 N N . ALA B 1 59 ? -11.953 26.766 11.633 1 98.56 59 ALA B N 1
ATOM 2273 C CA . ALA B 1 59 ? -12.211 28.172 11.336 1 98.56 59 ALA B CA 1
ATOM 2274 C C . ALA B 1 59 ? -12.102 28.438 9.836 1 98.56 59 ALA B C 1
ATOM 2276 O O . ALA B 1 59 ? -12.883 29.219 9.281 1 98.56 59 ALA B O 1
ATOM 2277 N N . TYR B 1 60 ? -11.109 27.844 9.211 1 98.62 60 TYR B N 1
ATOM 2278 C CA . TYR B 1 60 ? -10.945 28 7.77 1 98.62 60 TYR B CA 1
ATOM 2279 C C . TYR B 1 60 ? -12.18 27.5 7.027 1 98.62 60 TYR B C 1
ATOM 2281 O O . TYR B 1 60 ? -12.68 28.188 6.125 1 98.62 60 TYR B O 1
ATOM 2289 N N . CYS B 1 61 ? -12.656 26.297 7.379 1 98.75 61 CYS B N 1
ATOM 2290 C CA . CYS B 1 61 ? -13.836 25.734 6.734 1 98.75 61 CYS B CA 1
ATOM 2291 C C . CYS B 1 61 ? -15.047 26.641 6.918 1 98.75 61 CYS B C 1
ATOM 2293 O O . CYS B 1 61 ? -15.828 26.828 5.984 1 98.75 61 CYS B O 1
ATOM 2295 N N . GLU B 1 62 ? -15.148 27.172 8.133 1 98.25 62 GLU B N 1
ATOM 2296 C CA . GLU B 1 62 ? -16.266 28.078 8.414 1 98.25 62 GLU B CA 1
ATOM 2297 C C . GLU B 1 62 ? -16.156 29.344 7.578 1 98.25 62 GLU B C 1
ATOM 2299 O O . GLU B 1 62 ? -17.125 29.75 6.93 1 98.25 62 GLU B O 1
ATOM 2304 N N . LYS B 1 63 ? -15.039 29.953 7.598 1 98.25 63 LYS B N 1
ATOM 2305 C CA . LYS B 1 63 ? -14.805 31.203 6.895 1 98.25 63 LYS B CA 1
ATOM 2306 C C . LYS B 1 63 ? -15.062 31.062 5.398 1 98.25 63 LYS B C 1
ATOM 2308 O O . LYS B 1 63 ? -15.641 31.938 4.77 1 98.25 63 LYS B O 1
ATOM 2313 N N . GLU B 1 64 ? -14.617 29.906 4.844 1 98.31 64 GLU B N 1
ATOM 2314 C CA . GLU B 1 64 ? -14.719 29.672 3.406 1 98.31 64 GLU B CA 1
ATOM 2315 C C . GLU B 1 64 ? -16.016 28.969 3.051 1 98.31 64 GLU B C 1
ATOM 2317 O O . GLU B 1 64 ? -16.25 28.625 1.889 1 98.31 64 GLU B O 1
ATOM 2322 N N . ASN B 1 65 ? -16.844 28.672 3.998 1 97.94 65 ASN B N 1
ATOM 2323 C CA . ASN B 1 65 ? -18.125 27.984 3.822 1 97.94 65 ASN B CA 1
ATOM 2324 C C . ASN B 1 65 ? -17.953 26.625 3.156 1 97.94 65 ASN B C 1
ATOM 2326 O O . ASN B 1 65 ? -18.625 26.312 2.17 1 97.94 65 ASN B O 1
ATOM 2330 N N . LEU B 1 66 ? -17.016 25.922 3.656 1 98.44 66 LEU B N 1
ATOM 2331 C CA . LEU B 1 66 ? -16.75 24.578 3.135 1 98.44 66 LEU B CA 1
ATOM 2332 C C . LEU B 1 66 ? -17.5 23.531 3.934 1 98.44 66 LEU B C 1
ATOM 2334 O O . LEU B 1 66 ? -17.375 23.453 5.156 1 98.44 66 LEU B O 1
ATOM 2338 N N . GLU B 1 67 ? -18.281 22.75 3.266 1 97.69 67 GLU B N 1
ATOM 2339 C CA . GLU B 1 67 ? -19.047 21.656 3.879 1 97.69 67 GLU B CA 1
ATOM 2340 C C . GLU B 1 67 ? -18.766 20.328 3.188 1 97.69 67 GLU B C 1
ATOM 2342 O O . GLU B 1 67 ? -18.484 20.297 1.988 1 97.69 67 GLU B O 1
ATOM 2347 N N . ASN B 1 68 ? -18.891 19.266 3.996 1 98.19 68 ASN B N 1
ATOM 2348 C CA . ASN B 1 68 ? -18.734 17.906 3.459 1 98.19 68 ASN B CA 1
ATOM 2349 C C . ASN B 1 68 ? -17.453 17.766 2.645 1 98.19 68 ASN B C 1
ATOM 2351 O O . ASN B 1 68 ? -17.5 17.328 1.49 1 98.19 68 ASN B O 1
ATOM 2355 N N . VAL B 1 69 ? -16.328 18.094 3.26 1 98.81 69 VAL B N 1
ATOM 2356 C CA . VAL B 1 69 ? -15.078 18.266 2.539 1 98.81 69 VAL B CA 1
ATOM 2357 C C . VAL B 1 69 ? -14.328 16.938 2.473 1 98.81 69 VAL B C 1
ATOM 2359 O O . VAL B 1 69 ? -14.531 16.062 3.32 1 98.81 69 VAL B O 1
ATOM 2362 N N . HIS B 1 70 ? -13.523 16.781 1.43 1 98.88 70 HIS B N 1
ATOM 2363 C CA . HIS B 1 70 ? -12.453 15.789 1.384 1 98.88 70 HIS B CA 1
ATOM 2364 C C . HIS B 1 70 ? -11.141 16.375 1.913 1 98.88 70 HIS B C 1
ATOM 2366 O O . HIS B 1 70 ? -10.859 17.547 1.715 1 98.88 70 HIS B O 1
ATOM 2372 N N . ILE B 1 71 ? -10.375 15.539 2.555 1 98.94 71 ILE B N 1
ATOM 2373 C CA . ILE B 1 71 ? -9.102 16.016 3.082 1 98.94 71 ILE B CA 1
ATOM 2374 C C . ILE B 1 71 ? -7.988 15.031 2.723 1 98.94 71 ILE B C 1
ATOM 2376 O O . ILE B 1 71 ? -8.172 13.812 2.836 1 98.94 71 ILE B O 1
ATOM 2380 N N . PHE B 1 72 ? -6.961 15.508 2.168 1 98.88 72 PHE B N 1
ATOM 2381 C CA . PHE B 1 72 ? -5.676 14.812 2.146 1 98.88 72 PHE B CA 1
ATOM 2382 C C . PHE B 1 72 ? -4.688 15.477 3.102 1 98.88 72 PHE B C 1
ATOM 2384 O O . PHE B 1 72 ? -4.414 16.672 2.988 1 98.88 72 PHE B O 1
ATOM 2391 N N . GLY B 1 73 ? -4.18 14.719 4.07 1 98.81 73 GLY B N 1
ATOM 2392 C CA . GLY B 1 73 ? -3.223 15.242 5.035 1 98.81 73 GLY B CA 1
ATOM 2393 C C . GLY B 1 73 ? -1.906 14.484 5.035 1 98.81 73 GLY B C 1
ATOM 2394 O O . GLY B 1 73 ? -1.885 13.266 5.195 1 98.81 73 GLY B O 1
ATOM 2395 N N . HIS B 1 74 ? -0.819 15.18 4.922 1 98.62 74 HIS B N 1
ATOM 2396 C CA . HIS B 1 74 ? 0.519 14.609 5.027 1 98.62 74 HIS B CA 1
ATOM 2397 C C . HIS B 1 74 ? 1.094 14.805 6.426 1 98.62 74 HIS B C 1
ATOM 2399 O O . HIS B 1 74 ? 1.085 15.922 6.957 1 98.62 74 HIS B O 1
ATOM 2405 N N . SER B 1 75 ? 1.651 13.656 7.035 1 98.25 75 SER B N 1
ATOM 2406 C CA . SER B 1 75 ? 2.332 13.719 8.328 1 98.25 75 SER B CA 1
ATOM 2407 C C . SER B 1 75 ? 1.472 14.422 9.367 1 98.25 75 SER B C 1
ATOM 2409 O O . SER B 1 75 ? 0.342 14.008 9.633 1 98.25 75 SER B O 1
ATOM 2411 N N . MET B 1 76 ? 1.797 15.578 9.875 1 97.88 76 MET B N 1
ATOM 2412 C CA . MET B 1 76 ? 1.06 16.359 10.859 1 97.88 76 MET B CA 1
ATOM 2413 C C . MET B 1 76 ? -0.309 16.766 10.32 1 97.88 76 MET B C 1
ATOM 2415 O O . MET B 1 76 ? -1.286 16.812 11.07 1 97.88 76 MET B O 1
ATOM 2419 N N . GLY B 1 77 ? -0.384 17.062 9.031 1 98.62 77 GLY B N 1
ATOM 2420 C CA . GLY B 1 77 ? -1.649 17.422 8.414 1 98.62 77 GLY B CA 1
ATOM 2421 C C . GLY B 1 77 ? -2.686 16.312 8.484 1 98.62 77 GLY B C 1
ATOM 2422 O O . GLY B 1 77 ? -3.883 16.578 8.586 1 98.62 77 GLY B O 1
ATOM 2423 N N . GLY B 1 78 ? -2.258 15.078 8.32 1 98.81 78 GLY B N 1
ATOM 2424 C CA . GLY B 1 78 ? -3.156 13.945 8.508 1 98.81 78 GLY B CA 1
ATOM 2425 C C . GLY B 1 78 ? -3.68 13.828 9.93 1 98.81 78 GLY B C 1
ATOM 2426 O O . GLY B 1 78 ? -4.852 13.508 10.141 1 98.81 78 GLY B O 1
ATOM 2427 N N . TYR B 1 79 ? -2.795 14.078 10.914 1 98.69 79 TYR B N 1
ATOM 2428 C CA . TYR B 1 79 ? -3.193 14.039 12.32 1 98.69 79 TYR B CA 1
ATOM 2429 C C . TYR B 1 79 ? -4.254 15.086 12.617 1 98.69 79 TYR B C 1
ATOM 2431 O O . TYR B 1 79 ? -5.254 14.797 13.273 1 98.69 79 TYR B O 1
ATOM 2439 N N . VAL B 1 80 ? -4.078 16.266 12.07 1 98.75 80 VAL B N 1
ATOM 2440 C CA . VAL B 1 80 ? -5.023 17.375 12.258 1 98.75 80 VAL B CA 1
ATOM 2441 C C . VAL B 1 80 ? -6.363 17.016 11.617 1 98.75 80 VAL B C 1
ATOM 2443 O O . VAL B 1 80 ? -7.422 17.25 12.203 1 98.75 80 VAL B O 1
ATOM 2446 N N . ALA B 1 81 ? -6.32 16.438 10.453 1 98.88 81 ALA B N 1
ATOM 2447 C CA . ALA B 1 81 ? -7.539 16.031 9.758 1 98.88 81 ALA B CA 1
ATOM 2448 C C . ALA B 1 81 ? -8.359 15.07 10.609 1 98.88 81 ALA B C 1
ATOM 2450 O O . ALA B 1 81 ? -9.586 15.203 10.703 1 98.88 81 ALA B O 1
ATOM 2451 N N . LEU B 1 82 ? -7.707 14.109 11.25 1 98.75 82 LEU B N 1
ATOM 2452 C CA . LEU B 1 82 ? -8.414 13.125 12.07 1 98.75 82 LEU B CA 1
ATOM 2453 C C . LEU B 1 82 ? -8.938 13.758 13.352 1 98.75 82 LEU B C 1
ATOM 2455 O O . LEU B 1 82 ? -10.039 13.43 13.805 1 98.75 82 LEU B O 1
ATOM 2459 N N . CYS B 1 83 ? -8.156 14.68 13.938 1 98.56 83 CYS B N 1
ATOM 2460 C CA . CYS B 1 83 ? -8.672 15.422 15.078 1 98.56 83 CYS B CA 1
ATOM 2461 C C . CYS B 1 83 ? -9.922 16.203 14.703 1 98.56 83 CYS B C 1
ATOM 2463 O O . CYS B 1 83 ? -10.883 16.266 15.477 1 98.56 83 CYS B O 1
ATOM 2465 N N . TYR B 1 84 ? -9.859 16.812 13.531 1 98.75 84 TYR B N 1
ATOM 2466 C CA . TYR B 1 84 ? -11.016 17.547 13.039 1 98.75 84 TYR B CA 1
ATOM 2467 C C . TYR B 1 84 ? -12.219 16.641 12.867 1 98.75 84 TYR B C 1
ATOM 2469 O O . TYR B 1 84 ? -13.352 17.031 13.164 1 98.75 84 TYR B O 1
ATOM 2477 N N . ALA B 1 85 ? -12.031 15.414 12.422 1 98.56 85 ALA B N 1
ATOM 2478 C CA . ALA B 1 85 ? -13.102 14.43 12.25 1 98.56 85 ALA B CA 1
ATOM 2479 C C . ALA B 1 85 ? -13.766 14.094 13.586 1 98.56 85 ALA B C 1
ATOM 2481 O O . ALA B 1 85 ? -14.961 13.82 13.641 1 98.56 85 ALA B O 1
ATOM 2482 N N . LEU B 1 86 ? -12.977 14.117 14.672 1 97.62 86 LEU B N 1
ATOM 2483 C CA . LEU B 1 86 ? -13.531 13.867 16 1 97.62 86 LEU B CA 1
ATOM 2484 C C . LEU B 1 86 ? -14.445 15.016 16.422 1 97.62 86 LEU B C 1
ATOM 2486 O O . LEU B 1 86 ? -15.461 14.789 17.094 1 97.62 86 LEU B O 1
ATOM 2490 N N . GLN B 1 87 ? -14.078 16.203 15.961 1 97.12 87 GLN B N 1
ATOM 2491 C CA . GLN B 1 87 ? -14.789 17.391 16.406 1 97.12 87 GLN B CA 1
ATOM 2492 C C . GLN B 1 87 ? -16.016 17.656 15.531 1 97.12 87 GLN B C 1
ATOM 2494 O O . GLN B 1 87 ? -17.078 18.016 16.047 1 97.12 87 GLN B O 1
ATOM 2499 N N . LYS B 1 88 ? -15.828 17.484 14.258 1 98 88 LYS B N 1
ATOM 2500 C CA . LYS B 1 88 ? -16.875 17.812 13.305 1 98 88 LYS B CA 1
ATOM 2501 C C . LYS B 1 88 ? -17 16.75 12.219 1 98 88 LYS B C 1
ATOM 2503 O O . LYS B 1 88 ? -16.844 17.047 11.031 1 98 88 LYS B O 1
ATOM 2508 N N . PRO B 1 89 ? -17.391 15.555 12.617 1 98.12 89 PRO B N 1
ATOM 2509 C CA . PRO B 1 89 ? -17.469 14.469 11.633 1 98.12 89 PRO B CA 1
ATOM 2510 C C . PRO B 1 89 ? -18.453 14.773 10.492 1 98.12 89 PRO B C 1
ATOM 2512 O O . PRO B 1 89 ? -18.234 14.344 9.359 1 98.12 89 PRO B O 1
ATOM 2515 N N . GLU B 1 90 ? -19.422 15.578 10.75 1 98.12 90 GLU B N 1
ATOM 2516 C CA . GLU B 1 90 ? -20.469 15.859 9.766 1 98.12 90 GLU B CA 1
ATOM 2517 C C . GLU B 1 90 ? -19.953 16.75 8.641 1 98.12 90 GLU B C 1
ATOM 2519 O O . GLU B 1 90 ? -20.547 16.812 7.566 1 98.12 90 GLU B O 1
ATOM 2524 N N . ASN B 1 91 ? -18.875 17.406 8.906 1 98.62 91 ASN B N 1
ATOM 2525 C CA . ASN B 1 91 ? -18.344 18.312 7.891 1 98.62 91 ASN B CA 1
ATOM 2526 C C . ASN B 1 91 ? -17.297 17.609 7.012 1 98.62 91 ASN B C 1
ATOM 2528 O O . ASN B 1 91 ? -16.656 18.25 6.18 1 98.62 91 ASN B O 1
ATOM 2532 N N . ILE B 1 92 ? -17.094 16.359 7.18 1 98.69 92 ILE B N 1
ATOM 2533 C CA . ILE B 1 92 ? -16.062 15.633 6.453 1 98.69 92 ILE B CA 1
ATOM 2534 C C . ILE B 1 92 ? -16.688 14.5 5.641 1 98.69 92 ILE B C 1
ATOM 2536 O O . ILE B 1 92 ? -17.391 13.648 6.188 1 98.69 92 ILE B O 1
ATOM 2540 N N . HIS B 1 93 ? -16.391 14.523 4.41 1 98.62 93 HIS B N 1
ATOM 2541 C CA . HIS B 1 93 ? -16.797 13.414 3.557 1 98.62 93 HIS B CA 1
ATOM 2542 C C . HIS B 1 93 ? -15.812 12.25 3.654 1 98.62 93 HIS B C 1
ATOM 2544 O O . HIS B 1 93 ? -16.219 11.102 3.822 1 98.62 93 HIS B O 1
ATOM 2550 N N . SER B 1 94 ? -14.531 12.539 3.568 1 98.88 94 SER B N 1
ATOM 2551 C CA . SER B 1 94 ? -13.508 11.5 3.631 1 98.88 94 SER B CA 1
ATOM 2552 C C . SER B 1 94 ? -12.141 12.086 3.971 1 98.88 94 SER B C 1
ATOM 2554 O O . SER B 1 94 ? -11.922 13.289 3.805 1 98.88 94 SER B O 1
ATOM 2556 N N . ILE B 1 95 ? -11.242 11.25 4.5 1 98.94 95 ILE B N 1
ATOM 2557 C CA . ILE B 1 95 ? -9.883 11.656 4.828 1 98.94 95 ILE B CA 1
ATOM 2558 C C . ILE B 1 95 ? -8.891 10.641 4.273 1 98.94 95 ILE B C 1
ATOM 2560 O O . ILE B 1 95 ? -9.086 9.43 4.422 1 98.94 95 ILE B O 1
ATOM 2564 N N . MET B 1 96 ? -7.926 11.102 3.607 1 98.88 96 MET B N 1
ATOM 2565 C CA . MET B 1 96 ? -6.738 10.336 3.244 1 98.88 96 MET B CA 1
ATOM 2566 C C . MET B 1 96 ? -5.5 10.883 3.949 1 98.88 96 MET B C 1
ATOM 2568 O O . MET B 1 96 ? -5.258 12.086 3.945 1 98.88 96 MET B O 1
ATOM 2572 N N . THR B 1 97 ? -4.746 10.047 4.609 1 98.88 97 THR B N 1
ATOM 2573 C CA . THR B 1 97 ? -3.5 10.477 5.234 1 98.88 97 THR B CA 1
ATOM 2574 C C . THR B 1 97 ? -2.303 9.805 4.57 1 98.88 97 THR B C 1
ATOM 2576 O O . THR B 1 97 ? -2.434 8.719 3.994 1 98.88 97 THR B O 1
ATOM 2579 N N . LEU B 1 98 ? -1.169 10.43 4.594 1 98.88 98 LEU B N 1
ATOM 2580 C CA . LEU B 1 98 ? 0.097 9.836 4.172 1 98.88 98 LEU B CA 1
ATOM 2581 C C . LEU B 1 98 ? 1.213 10.188 5.152 1 98.88 98 LEU B C 1
ATOM 2583 O O . LEU B 1 98 ? 1.487 11.359 5.395 1 98.88 98 LEU B O 1
ATOM 2587 N N . GLY B 1 99 ? 1.827 9.156 5.715 1 98.69 99 GLY B N 1
ATOM 2588 C CA . GLY B 1 99 ? 2.992 9.344 6.562 1 98.69 99 GLY B CA 1
ATOM 2589 C C . GLY B 1 99 ? 2.662 10 7.891 1 98.69 99 GLY B C 1
ATOM 2590 O O . GLY B 1 99 ? 3.434 10.82 8.391 1 98.69 99 GLY B O 1
ATOM 2591 N N . THR B 1 100 ? 1.486 9.734 8.461 1 98.62 100 THR B N 1
ATOM 2592 C CA . THR B 1 100 ? 1.077 10.32 9.734 1 98.62 100 THR B CA 1
ATOM 2593 C C . THR B 1 100 ? 1.494 9.43 10.898 1 98.62 100 THR B C 1
ATOM 2595 O O . THR B 1 100 ? 1.212 8.234 10.906 1 98.62 100 THR B O 1
ATOM 2598 N N . LYS B 1 101 ? 2.225 9.992 11.828 1 97.31 101 LYS B N 1
ATOM 2599 C CA . LYS B 1 101 ? 2.6 9.289 13.055 1 97.31 101 LYS B CA 1
ATOM 2600 C C . LYS B 1 101 ? 1.448 9.273 14.055 1 97.31 101 LYS B C 1
ATOM 2602 O O . LYS B 1 101 ? 0.832 10.312 14.312 1 97.31 101 LYS B O 1
ATOM 2607 N N . PHE B 1 102 ? 1.188 8.094 14.609 1 96.25 102 PHE B N 1
ATOM 2608 C CA . PHE B 1 102 ? 0.078 7.957 15.539 1 96.25 102 PHE B CA 1
ATOM 2609 C C . PHE B 1 102 ? 0.573 7.484 16.906 1 96.25 102 PHE B C 1
ATOM 2611 O O . PHE B 1 102 ? -0.098 7.688 17.922 1 96.25 102 PHE B O 1
ATOM 2618 N N . ASN B 1 103 ? 1.69 6.863 16.922 1 94 103 ASN B N 1
ATOM 2619 C CA . ASN B 1 103 ? 2.256 6.348 18.172 1 94 103 ASN B CA 1
ATOM 2620 C C . ASN B 1 103 ? 3.135 7.387 18.859 1 94 103 ASN B C 1
ATOM 2622 O O . ASN B 1 103 ? 4.363 7.309 18.797 1 94 103 ASN B O 1
ATOM 2626 N N . TRP B 1 104 ? 2.492 8.203 19.625 1 94.81 104 TRP B N 1
ATOM 2627 C CA . TRP B 1 104 ? 3.191 9.258 20.344 1 94.81 104 TRP B CA 1
ATOM 2628 C C . TRP B 1 104 ? 3.414 8.867 21.797 1 94.81 104 TRP B C 1
ATOM 2630 O O . TRP B 1 104 ? 2.486 8.422 22.484 1 94.81 104 TRP B O 1
ATOM 2640 N N . THR B 1 105 ? 4.605 8.938 22.219 1 95.19 105 THR B N 1
ATOM 2641 C CA . THR B 1 105 ? 5 8.812 23.625 1 95.19 105 THR B CA 1
ATOM 2642 C C . THR B 1 105 ? 5.855 10 24.047 1 95.19 105 THR B C 1
ATOM 2644 O O . THR B 1 105 ? 6.48 10.656 23.203 1 95.19 105 THR B O 1
ATOM 2647 N N . GLU B 1 106 ? 5.793 10.234 25.312 1 95.75 106 GLU B N 1
ATOM 2648 C CA . GLU B 1 106 ? 6.598 11.352 25.812 1 95.75 106 GLU B CA 1
ATOM 2649 C C . GLU B 1 106 ? 8.07 11.148 25.484 1 95.75 106 GLU B C 1
ATOM 2651 O O . GLU B 1 106 ? 8.742 12.07 25 1 95.75 106 GLU B O 1
ATOM 2656 N N . GLU B 1 107 ? 8.586 10 25.734 1 96.56 107 GLU B N 1
ATOM 2657 C CA . GLU B 1 107 ? 9.984 9.688 25.469 1 96.56 107 GLU B CA 1
ATOM 2658 C C . GLU B 1 107 ? 10.312 9.828 23.984 1 96.56 107 GLU B C 1
ATOM 2660 O O . GLU B 1 107 ? 11.328 10.438 23.625 1 96.56 107 GLU B O 1
ATOM 2665 N N . GLY B 1 108 ? 9.484 9.242 23.156 1 94.62 108 GLY B N 1
ATOM 2666 C CA . GLY B 1 108 ? 9.688 9.352 21.719 1 94.62 108 GLY B CA 1
ATOM 2667 C C . GLY B 1 108 ? 9.648 10.781 21.219 1 94.62 108 GLY B C 1
ATOM 2668 O O . GLY B 1 108 ? 10.477 11.18 20.391 1 94.62 108 GLY B O 1
ATOM 2669 N N . ALA B 1 109 ? 8.711 11.57 21.719 1 95.62 109 ALA B N 1
ATOM 2670 C CA . ALA B 1 109 ? 8.562 12.969 21.312 1 95.62 109 ALA B CA 1
ATOM 2671 C C . ALA B 1 109 ? 9.789 13.789 21.703 1 95.62 109 ALA B C 1
ATOM 2673 O O . ALA B 1 109 ? 10.258 14.625 20.938 1 95.62 109 ALA B O 1
ATOM 2674 N N . LEU B 1 110 ? 10.289 13.555 22.875 1 95.06 110 LEU B N 1
ATOM 2675 C CA . LEU B 1 110 ? 11.477 14.258 23.359 1 95.06 110 LEU B CA 1
ATOM 2676 C C . LEU B 1 110 ? 12.68 13.961 22.469 1 95.06 110 LEU B C 1
ATOM 2678 O O . LEU B 1 110 ? 13.445 14.867 22.141 1 95.06 110 LEU B O 1
ATOM 2682 N N . LYS B 1 111 ? 12.836 12.734 22.125 1 93.88 111 LYS B N 1
ATOM 2683 C CA . LYS B 1 111 ? 13.938 12.328 21.266 1 93.88 111 LYS B CA 1
ATOM 2684 C C . LYS B 1 111 ? 13.844 12.992 19.906 1 93.88 111 LYS B C 1
ATOM 2686 O O . LYS B 1 111 ? 14.82 13.555 19.406 1 93.88 111 LYS B O 1
ATOM 2691 N N . GLU B 1 112 ? 12.656 12.914 19.328 1 92.5 112 GLU B N 1
ATOM 2692 C CA . GLU B 1 112 ? 12.445 13.477 18 1 92.5 112 GLU B CA 1
ATOM 2693 C C . GLU B 1 112 ? 12.57 15 18.016 1 92.5 112 GLU B C 1
ATOM 2695 O O . GLU B 1 112 ? 13.062 15.594 17.062 1 92.5 112 GLU B O 1
ATOM 2700 N N . SER B 1 113 ? 12.133 15.625 19.062 1 93.19 113 SER B N 1
ATOM 2701 C CA . SER B 1 113 ? 12.141 17.078 19.172 1 93.19 113 SER B CA 1
ATOM 2702 C C . SER B 1 113 ? 13.57 17.625 19.203 1 93.19 113 SER B C 1
ATOM 2704 O O . SER B 1 113 ? 13.805 18.766 18.781 1 93.19 113 SER B O 1
ATOM 2706 N N . LYS B 1 114 ? 14.547 16.891 19.625 1 91.31 114 LYS B N 1
ATOM 2707 C CA . LYS B 1 114 ? 15.938 17.312 19.734 1 91.31 114 LYS B CA 1
ATOM 2708 C C . LYS B 1 114 ? 16.547 17.578 18.344 1 91.31 114 LYS B C 1
ATOM 2710 O O . LYS B 1 114 ? 17.5 18.328 18.219 1 91.31 114 LYS B O 1
ATOM 2715 N N . MET B 1 115 ? 15.914 16.938 17.375 1 90 115 MET B N 1
ATOM 2716 C CA . MET B 1 115 ? 16.406 17.094 16.016 1 90 115 MET B CA 1
ATOM 2717 C C . MET B 1 115 ? 15.969 18.438 15.422 1 90 115 MET B C 1
ATOM 2719 O O . MET B 1 115 ? 16.453 18.844 14.367 1 90 115 MET B O 1
ATOM 2723 N N . LEU B 1 116 ? 15.07 19.109 16.125 1 94.38 116 LEU B N 1
ATOM 2724 C CA . LEU B 1 116 ? 14.492 20.344 15.617 1 94.38 116 LEU B CA 1
ATOM 2725 C C . LEU B 1 116 ? 15.164 21.562 16.234 1 94.38 116 LEU B C 1
ATOM 2727 O O . LEU B 1 116 ? 14.484 22.516 16.641 1 94.38 116 LEU B O 1
ATOM 2731 N N . ASN B 1 117 ? 16.484 21.5 16.344 1 93.56 117 ASN B N 1
ATOM 2732 C CA . ASN B 1 117 ? 17.297 22.609 16.781 1 93.56 117 ASN B CA 1
ATOM 2733 C C . ASN B 1 117 ? 17.875 23.391 15.602 1 93.56 117 ASN B C 1
ATOM 2735 O O . ASN B 1 117 ? 18.625 22.844 14.797 1 93.56 117 ASN B O 1
ATOM 2739 N N . PRO B 1 118 ? 17.531 24.719 15.523 1 94.62 118 PRO B N 1
ATOM 2740 C CA . PRO B 1 118 ? 17.953 25.484 14.359 1 94.62 118 PRO B CA 1
ATOM 2741 C C . PRO B 1 118 ? 19.469 25.484 14.172 1 94.62 118 PRO B C 1
ATOM 2743 O O . PRO B 1 118 ? 19.953 25.438 13.039 1 94.62 118 PRO B O 1
ATOM 2746 N N . ASP B 1 119 ? 20.203 25.562 15.25 1 93.88 119 ASP B N 1
ATOM 2747 C CA . ASP B 1 119 ? 21.656 25.578 15.141 1 93.88 119 ASP B CA 1
ATOM 2748 C C . ASP B 1 119 ? 22.188 24.266 14.602 1 93.88 119 ASP B C 1
ATOM 2750 O O . ASP B 1 119 ? 23.109 24.25 13.781 1 93.88 119 ASP B O 1
ATOM 2754 N N . THR B 1 120 ? 21.625 23.234 15.125 1 93.06 120 THR B N 1
ATOM 2755 C CA . THR B 1 120 ? 22.016 21.906 14.664 1 93.06 120 THR B CA 1
ATOM 2756 C C . THR B 1 120 ? 21.688 21.734 13.18 1 93.06 120 THR B C 1
ATOM 2758 O O . THR B 1 120 ? 22.5 21.203 12.422 1 93.06 120 THR B O 1
ATOM 2761 N N . ILE B 1 121 ? 20.516 22.156 12.758 1 93.5 121 ILE B N 1
ATOM 2762 C CA . ILE B 1 121 ? 20.078 22.047 11.367 1 93.5 121 ILE B CA 1
ATOM 2763 C C . ILE B 1 121 ? 20.984 22.891 10.469 1 93.5 121 ILE B C 1
ATOM 2765 O O . ILE B 1 121 ? 21.406 22.453 9.398 1 93.5 121 ILE B O 1
ATOM 2769 N N . LEU B 1 122 ? 21.312 24.109 10.891 1 93.44 122 LEU B N 1
ATOM 2770 C CA . LEU B 1 122 ? 22.188 25 10.133 1 93.44 122 LEU B CA 1
ATOM 2771 C C . LEU B 1 122 ? 23.547 24.359 9.922 1 93.44 122 LEU B C 1
ATOM 2773 O O . LEU B 1 122 ? 24.141 24.5 8.844 1 93.44 122 LEU B O 1
ATOM 2777 N N . GLU B 1 123 ? 23.984 23.688 10.938 1 93.75 123 GLU B N 1
ATOM 2778 C CA . GLU B 1 123 ? 25.312 23.094 10.914 1 93.75 123 GLU B CA 1
ATOM 2779 C C . GLU B 1 123 ? 25.328 21.781 10.125 1 93.75 123 GLU B C 1
ATOM 2781 O O . GLU B 1 123 ? 26.203 21.562 9.305 1 93.75 123 GLU B O 1
ATOM 2786 N N . LYS B 1 124 ? 24.344 21 10.352 1 92 124 LYS B N 1
ATOM 2787 C CA . LYS B 1 124 ? 24.406 19.625 9.867 1 92 124 LYS B CA 1
ATOM 2788 C C . LYS B 1 124 ? 23.719 19.484 8.516 1 92 124 LYS B C 1
ATOM 2790 O O . LYS B 1 124 ? 24.062 18.609 7.723 1 92 124 LYS B O 1
ATOM 2795 N N . VAL B 1 125 ? 22.672 20.266 8.242 1 93.44 125 VAL B N 1
ATOM 2796 C CA . VAL B 1 125 ? 21.922 20.156 6.996 1 93.44 125 VAL B CA 1
ATOM 2797 C C . VAL B 1 125 ? 21.641 21.562 6.449 1 93.44 125 VAL B C 1
ATOM 2799 O O . VAL B 1 125 ? 20.484 21.953 6.305 1 93.44 125 VAL B O 1
ATOM 2802 N N . PRO B 1 126 ? 22.578 22.297 5.996 1 95.06 126 PRO B N 1
ATOM 2803 C CA . PRO B 1 126 ? 22.422 23.703 5.594 1 95.06 126 PRO B CA 1
ATOM 2804 C C . PRO B 1 126 ? 21.438 23.875 4.438 1 95.06 126 PRO B C 1
ATOM 2806 O O . PRO B 1 126 ? 20.75 24.906 4.363 1 95.06 126 PRO B O 1
ATOM 2809 N N . GLN B 1 127 ? 21.359 22.906 3.58 1 95.06 127 GLN B N 1
ATOM 2810 C CA . GLN B 1 127 ? 20.422 23 2.471 1 95.06 127 GLN B CA 1
ATOM 2811 C C . GLN B 1 127 ? 18.969 23 2.971 1 95.06 127 GLN B C 1
ATOM 2813 O O . GLN B 1 127 ? 18.125 23.688 2.416 1 95.06 127 GLN B O 1
ATOM 2818 N N . TYR B 1 128 ? 18.766 22.25 3.961 1 94 128 TYR B N 1
ATOM 2819 C CA . TYR B 1 128 ? 17.438 22.219 4.562 1 94 128 TYR B CA 1
ATOM 2820 C C . TYR B 1 128 ? 17.125 23.547 5.266 1 94 128 TYR B C 1
ATOM 2822 O O . TYR B 1 128 ? 16.016 24.062 5.18 1 94 128 TYR B O 1
ATOM 2830 N N . ALA B 1 129 ? 18.109 24.094 5.93 1 95.12 129 ALA B N 1
ATOM 2831 C CA . ALA B 1 129 ? 17.953 25.406 6.566 1 95.12 129 ALA B CA 1
ATOM 2832 C C . ALA B 1 129 ? 17.594 26.469 5.543 1 95.12 129 ALA B C 1
ATOM 2834 O O . ALA B 1 129 ? 16.719 27.297 5.797 1 95.12 129 ALA B O 1
ATOM 2835 N N . LYS B 1 130 ? 18.219 26.438 4.441 1 96.12 130 LYS B N 1
ATOM 2836 C CA . LYS B 1 130 ? 17.922 27.391 3.377 1 96.12 130 LYS B CA 1
ATOM 2837 C C . LYS B 1 130 ? 16.5 27.234 2.875 1 96.12 130 LYS B C 1
ATOM 2839 O O . LYS B 1 130 ? 15.812 28.219 2.596 1 96.12 130 LYS B O 1
ATOM 2844 N N . LEU B 1 131 ? 16.078 26 2.75 1 95 131 LEU B N 1
ATOM 2845 C CA . LEU B 1 131 ? 14.711 25.719 2.318 1 95 131 LEU B CA 1
ATOM 2846 C C . LEU B 1 131 ? 13.703 26.266 3.322 1 95 131 LEU B C 1
ATOM 2848 O O . LEU B 1 131 ? 12.695 26.875 2.936 1 95 131 LEU B O 1
ATOM 2852 N N . LEU B 1 132 ? 13.984 26.031 4.586 1 96.38 132 LEU B N 1
ATOM 2853 C CA . LEU B 1 132 ? 13.102 26.531 5.637 1 96.38 132 LEU B CA 1
ATOM 2854 C C . LEU B 1 132 ? 13.023 28.047 5.602 1 96.38 132 LEU B C 1
ATOM 2856 O O . LEU B 1 132 ? 11.938 28.625 5.742 1 96.38 132 LEU B O 1
ATOM 2860 N N . GLU B 1 133 ? 14.133 28.625 5.418 1 96.25 133 GLU B N 1
ATOM 2861 C CA . GLU B 1 133 ? 14.172 30.094 5.344 1 96.25 133 GLU B CA 1
ATOM 2862 C C . GLU B 1 133 ? 13.398 30.594 4.133 1 96.25 133 GLU B C 1
ATOM 2864 O O . GLU B 1 133 ? 12.703 31.609 4.215 1 96.25 133 GLU B O 1
ATOM 2869 N N . LEU B 1 134 ? 13.547 29.969 3.053 1 95.94 134 LEU B N 1
ATOM 2870 C CA . LEU B 1 134 ? 12.828 30.344 1.839 1 95.94 134 LEU B CA 1
ATOM 2871 C C . LEU B 1 134 ? 11.328 30.219 2.033 1 95.94 134 LEU B C 1
ATOM 2873 O O . LEU B 1 134 ? 10.555 31.062 1.568 1 95.94 134 LEU B O 1
ATOM 2877 N N . GLN B 1 135 ? 10.891 29.219 2.738 1 95.88 135 GLN B N 1
ATOM 2878 C CA . GLN B 1 135 ? 9.477 28.875 2.875 1 95.88 135 GLN B CA 1
ATOM 2879 C C . GLN B 1 135 ? 8.82 29.703 3.988 1 95.88 135 GLN B C 1
ATOM 2881 O O . GLN B 1 135 ? 7.645 30.047 3.898 1 95.88 135 GLN B O 1
ATOM 2886 N N . HIS B 1 136 ? 9.594 29.953 5.051 1 97.25 136 HIS B N 1
ATOM 2887 C CA . HIS B 1 136 ? 8.961 30.5 6.25 1 97.25 136 HIS B CA 1
ATOM 2888 C C . HIS B 1 136 ? 9.562 31.844 6.629 1 97.25 136 HIS B C 1
ATOM 2890 O O . HIS B 1 136 ? 9.164 32.469 7.621 1 97.25 136 HIS B O 1
ATOM 2896 N N . GLY B 1 137 ? 10.555 32.312 5.863 1 95 137 GLY B N 1
ATOM 2897 C CA . GLY B 1 137 ? 11.234 33.562 6.195 1 95 137 GLY B CA 1
ATOM 2898 C C . GLY B 1 137 ? 12.141 33.438 7.406 1 95 137 GLY B C 1
ATOM 2899 O O . GLY B 1 137 ? 12.648 32.375 7.703 1 95 137 GLY B O 1
ATOM 2900 N N . SER B 1 138 ? 12.312 34.562 8.109 1 92.38 138 SER B N 1
ATOM 2901 C CA . SER B 1 138 ? 13.258 34.625 9.227 1 92.38 138 SER B CA 1
ATOM 2902 C C . SER B 1 138 ? 12.703 33.875 10.445 1 92.38 138 SER B C 1
ATOM 2904 O O . SER B 1 138 ? 13.461 33.5 11.352 1 92.38 138 SER B O 1
ATOM 2906 N N . LYS B 1 139 ? 11.461 33.594 10.445 1 94.38 139 LYS B N 1
ATOM 2907 C CA . LYS B 1 139 ? 10.844 33 11.633 1 94.38 139 LYS B CA 1
ATOM 2908 C C . LYS B 1 139 ? 11.07 31.5 11.68 1 94.38 139 LYS B C 1
ATOM 2910 O O . LYS B 1 139 ? 10.625 30.844 12.617 1 94.38 139 LYS B O 1
ATOM 2915 N N . TRP B 1 140 ? 11.773 30.938 10.617 1 95.69 140 TRP B N 1
ATOM 2916 C CA . TRP B 1 140 ? 11.977 29.5 10.578 1 95.69 140 TRP B CA 1
ATOM 2917 C C . TRP B 1 140 ? 12.727 29.016 11.82 1 95.69 140 TRP B C 1
ATOM 2919 O O . TRP B 1 140 ? 12.492 27.906 12.305 1 95.69 140 TRP B O 1
ATOM 2929 N N . LYS B 1 141 ? 13.57 29.844 12.398 1 95.56 141 LYS B N 1
ATOM 2930 C CA . LYS B 1 141 ? 14.352 29.5 13.578 1 95.56 141 LYS B CA 1
ATOM 2931 C C . LYS B 1 141 ? 13.477 29.422 14.82 1 95.56 141 LYS B C 1
ATOM 2933 O O . LYS B 1 141 ? 13.773 28.672 15.75 1 95.56 141 LYS B O 1
ATOM 2938 N N . GLU B 1 142 ? 12.414 30.219 14.805 1 95.81 142 GLU B N 1
ATOM 2939 C CA . GLU B 1 142 ? 11.461 30.172 15.914 1 95.81 142 GLU B CA 1
ATOM 2940 C C . GLU B 1 142 ? 10.438 29.062 15.719 1 95.81 142 GLU B C 1
ATOM 2942 O O . GLU B 1 142 ? 9.914 28.516 16.703 1 95.81 142 GLU B O 1
ATOM 2947 N N . LEU B 1 143 ? 10.156 28.797 14.477 1 97.19 143 LEU B N 1
ATOM 2948 C CA . LEU B 1 143 ? 9.172 27.766 14.148 1 97.19 143 LEU B CA 1
ATOM 2949 C C . LEU B 1 143 ? 9.648 26.391 14.586 1 97.19 143 LEU B C 1
ATOM 2951 O O . LEU B 1 143 ? 8.859 25.578 15.07 1 97.19 143 LEU B O 1
ATOM 2955 N N . LEU B 1 144 ? 10.953 26.109 14.5 1 97 144 LEU B N 1
ATOM 2956 C CA . LEU B 1 144 ? 11.523 24.797 14.812 1 97 144 LEU B CA 1
ATOM 2957 C C . LEU B 1 144 ? 11.289 24.438 16.281 1 97 144 LEU B C 1
ATOM 2959 O O . LEU B 1 144 ? 10.688 23.406 16.578 1 97 144 LEU B O 1
ATOM 2963 N N . PRO B 1 145 ? 11.68 25.312 17.188 1 95.62 145 PRO B N 1
ATOM 2964 C CA . PRO B 1 145 ? 11.398 24.969 18.578 1 95.62 145 PRO B CA 1
ATOM 2965 C C . PRO B 1 145 ? 9.906 24.938 18.891 1 95.62 145 PRO B C 1
ATOM 2967 O O . PRO B 1 145 ? 9.469 24.172 19.75 1 95.62 145 PRO B O 1
ATOM 2970 N N . ALA B 1 146 ? 9.102 25.766 18.234 1 97 146 ALA B N 1
ATOM 2971 C CA . ALA B 1 146 ? 7.656 25.719 18.438 1 97 146 ALA B CA 1
ATOM 2972 C C . ALA B 1 146 ? 7.086 24.359 18.047 1 97 146 ALA B C 1
ATOM 2974 O O . ALA B 1 146 ? 6.246 23.812 18.75 1 97 146 ALA B O 1
ATOM 2975 N N . ILE B 1 147 ? 7.523 23.828 16.906 1 97.62 147 ILE B N 1
ATOM 2976 C CA . ILE B 1 147 ? 7.098 22.5 16.453 1 97.62 147 ILE B CA 1
ATOM 2977 C C . ILE B 1 147 ? 7.594 21.438 17.422 1 97.62 147 ILE B C 1
ATOM 2979 O O . ILE B 1 147 ? 6.879 20.484 17.734 1 97.62 147 ILE B O 1
ATOM 2983 N N . ALA B 1 148 ? 8.844 21.625 17.906 1 96.44 148 ALA B N 1
ATOM 2984 C CA . ALA B 1 148 ? 9.375 20.719 18.906 1 96.44 148 ALA B CA 1
ATOM 2985 C C . ALA B 1 148 ? 8.469 20.641 20.125 1 96.44 148 ALA B C 1
ATOM 2987 O O . ALA B 1 148 ? 8.156 19.562 20.625 1 96.44 148 ALA B O 1
ATOM 2988 N N . GLU B 1 149 ? 8.039 21.766 20.594 1 96.5 149 GLU B N 1
ATOM 2989 C CA . GLU B 1 149 ? 7.145 21.828 21.75 1 96.5 149 GLU B CA 1
ATOM 2990 C C . GLU B 1 149 ? 5.801 21.172 21.453 1 96.5 149 GLU B C 1
ATOM 2992 O O . GLU B 1 149 ? 5.215 20.516 22.312 1 96.5 149 GLU B O 1
ATOM 2997 N N . LEU B 1 150 ? 5.289 21.406 20.281 1 97.19 150 LEU B N 1
ATOM 2998 C CA . LEU B 1 150 ? 4.066 20.75 19.828 1 97.19 150 LEU B CA 1
ATOM 2999 C C . LEU B 1 150 ? 4.203 19.234 19.906 1 97.19 150 LEU B C 1
ATOM 3001 O O . LEU B 1 150 ? 3.305 18.547 20.391 1 97.19 150 LEU B O 1
ATOM 3005 N N . MET B 1 151 ? 5.281 18.672 19.438 1 96.5 151 MET B N 1
ATOM 3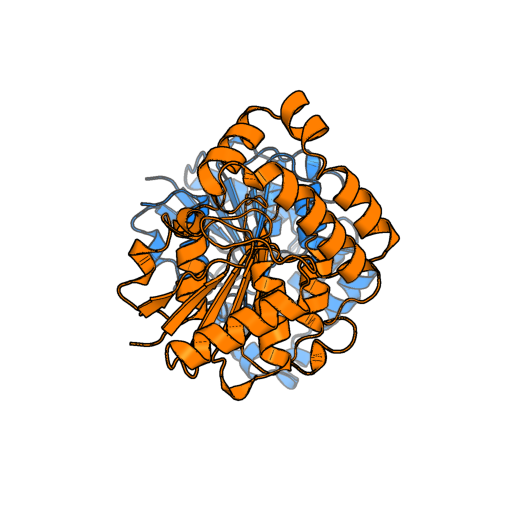006 C CA . MET B 1 151 ? 5.527 17.234 19.453 1 96.5 151 MET B CA 1
ATOM 3007 C C . MET B 1 151 ? 5.57 16.703 20.875 1 96.5 151 MET B C 1
ATOM 3009 O O . MET B 1 1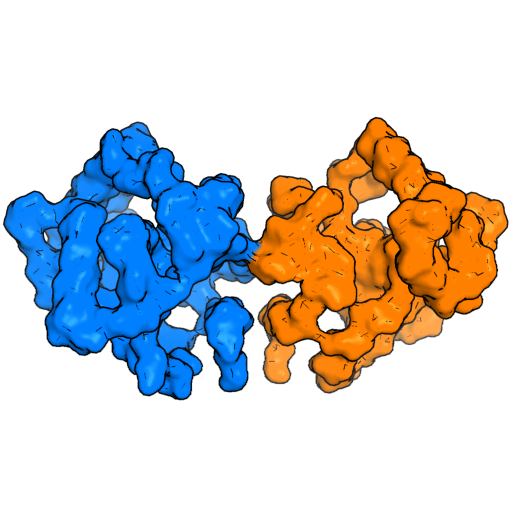51 ? 5.016 15.641 21.172 1 96.5 151 MET B O 1
ATOM 3013 N N . ILE B 1 152 ? 6.242 17.469 21.734 1 96.25 152 ILE B N 1
ATOM 3014 C CA . ILE B 1 152 ? 6.352 17.062 23.125 1 96.25 152 ILE B CA 1
ATOM 3015 C C . ILE B 1 152 ? 4.961 17.016 23.75 1 96.25 152 ILE B C 1
ATOM 3017 O O . ILE B 1 152 ? 4.629 16.062 24.469 1 96.25 152 ILE B O 1
ATOM 3021 N N . SER B 1 153 ? 4.203 18.047 23.469 1 95.88 153 SER B N 1
ATOM 3022 C CA . SER B 1 153 ? 2.832 18.078 23.969 1 95.88 153 SER B CA 1
ATOM 3023 C C . SER B 1 153 ? 2.027 16.891 23.453 1 95.88 153 SER B C 1
ATOM 3025 O O . SER B 1 153 ? 1.253 16.281 24.203 1 95.88 153 SER B O 1
ATOM 3027 N N . LEU B 1 154 ? 2.168 16.531 22.203 1 95.5 154 LEU B N 1
ATOM 3028 C CA . LEU B 1 154 ? 1.51 15.383 21.594 1 95.5 154 LEU B CA 1
ATOM 3029 C C . LEU B 1 154 ? 1.931 14.086 22.281 1 95.5 154 LEU B C 1
ATOM 3031 O O . LEU B 1 154 ? 1.115 13.18 22.469 1 95.5 154 LEU B O 1
ATOM 3035 N N . GLY B 1 155 ? 3.227 14.023 22.578 1 96.31 155 GLY B N 1
ATOM 3036 C CA . GLY B 1 155 ? 3.734 12.859 23.281 1 96.31 155 GLY B CA 1
ATOM 3037 C C . GLY B 1 155 ? 3.129 12.695 24.672 1 96.31 155 GLY B C 1
ATOM 3038 O O . GLY B 1 155 ? 2.871 11.57 25.109 1 96.31 155 GLY B O 1
ATOM 3039 N N . LYS B 1 156 ? 2.828 13.789 25.344 1 95.69 156 LYS B N 1
ATOM 3040 C CA . LYS B 1 156 ? 2.289 13.766 26.703 1 95.69 156 LYS B CA 1
ATOM 3041 C C . LYS B 1 156 ? 0.796 13.445 26.688 1 95.69 156 LYS B C 1
ATOM 3043 O O . LYS B 1 156 ? 0.312 12.703 27.547 1 95.69 156 LYS B O 1
ATOM 3048 N N . ARG B 1 157 ? 0.098 14.047 25.734 1 94.81 157 ARG B N 1
ATOM 3049 C CA . ARG B 1 157 ? -1.351 13.898 25.641 1 94.81 157 ARG B CA 1
ATOM 3050 C C . ARG B 1 157 ? -1.806 13.781 24.188 1 94.81 157 ARG B C 1
ATOM 3052 O O . ARG B 1 157 ? -2.342 14.734 23.625 1 94.81 157 ARG B O 1
ATOM 3059 N N . PRO B 1 158 ? -1.712 12.625 23.578 1 96.5 158 PRO B N 1
ATOM 3060 C CA . PRO B 1 158 ? -2.166 12.445 22.203 1 96.5 158 PRO B CA 1
ATOM 3061 C C . PRO B 1 158 ? -3.688 12.414 22.078 1 96.5 158 PRO B C 1
ATOM 3063 O O . PRO B 1 158 ? -4.336 11.5 22.594 1 96.5 158 PRO B O 1
ATOM 3066 N N . PRO B 1 159 ? -4.227 13.328 21.422 1 95.75 159 PRO B N 1
ATOM 3067 C CA . PRO B 1 159 ? -5.684 13.453 21.406 1 95.75 159 PRO B CA 1
ATOM 3068 C C . PRO B 1 159 ? -6.367 12.273 20.719 1 95.75 159 PRO B C 1
ATOM 3070 O O . PRO B 1 159 ? -7.531 11.984 21 1 95.75 159 PRO B O 1
ATOM 3073 N N . LEU B 1 160 ? -5.719 11.57 19.844 1 96.31 160 LEU B N 1
ATOM 3074 C CA . LEU B 1 160 ? -6.352 10.5 19.078 1 96.31 160 LEU B CA 1
ATOM 3075 C C . LEU B 1 160 ? -6.281 9.18 19.828 1 96.31 160 LEU B C 1
ATOM 3077 O O . LEU B 1 160 ? -6.98 8.219 19.5 1 96.31 160 LEU B O 1
ATOM 3081 N N . GLN B 1 161 ? -5.355 9.102 20.812 1 92.19 161 GLN B N 1
ATOM 3082 C CA . GLN B 1 161 ? -5.211 7.871 21.578 1 92.19 161 GLN B CA 1
ATOM 3083 C C . GLN B 1 161 ? -6.52 7.5 22.281 1 92.19 161 GLN B C 1
ATOM 3085 O O . GLN B 1 161 ? -7.113 8.328 22.969 1 92.19 161 GLN B O 1
ATOM 3090 N N . ASN B 1 162 ? -7.082 6.367 22.031 1 90.75 162 ASN B N 1
ATOM 3091 C CA . ASN B 1 162 ? -8.305 5.816 22.594 1 90.75 162 ASN B CA 1
ATOM 3092 C C . ASN B 1 162 ? -9.547 6.555 22.094 1 90.75 162 ASN B C 1
ATOM 3094 O O . ASN B 1 162 ? -10.617 6.445 22.688 1 90.75 162 ASN B O 1
ATOM 3098 N N . ASN B 1 163 ? -9.43 7.395 21.125 1 94.69 163 ASN B N 1
ATOM 3099 C CA . ASN B 1 163 ? -10.57 8.125 20.578 1 94.69 163 ASN B CA 1
ATOM 3100 C C . ASN B 1 163 ? -10.742 7.871 19.078 1 94.69 163 ASN B C 1
ATOM 3102 O O . ASN B 1 163 ? -11.773 8.203 18.516 1 94.69 163 ASN B O 1
ATOM 3106 N N . ILE B 1 164 ? -9.773 7.277 18.516 1 95.69 164 ILE B N 1
ATOM 3107 C CA . ILE B 1 164 ? -9.75 7.133 17.062 1 95.69 164 ILE B CA 1
ATOM 3108 C C . ILE B 1 164 ? -10.914 6.266 16.609 1 95.69 164 ILE B C 1
ATOM 3110 O O . ILE B 1 164 ? -11.445 6.453 15.516 1 95.69 164 ILE B O 1
ATOM 3114 N N . GLU B 1 165 ? -11.383 5.309 17.438 1 96.12 165 GLU B N 1
ATOM 3115 C CA . GLU B 1 165 ? -12.453 4.371 17.125 1 96.12 165 GLU B CA 1
ATOM 3116 C C . GLU B 1 165 ? -13.789 5.09 16.938 1 96.12 165 GLU B C 1
ATOM 3118 O O . GLU B 1 165 ? -14.742 4.523 16.406 1 96.12 165 GLU B O 1
ATOM 3123 N N . ASN B 1 166 ? -13.867 6.336 17.375 1 96.75 166 ASN B N 1
ATOM 3124 C CA . ASN B 1 166 ? -15.094 7.113 17.281 1 96.75 166 ASN B CA 1
ATOM 3125 C C . ASN B 1 166 ? -15.234 7.809 15.938 1 96.75 166 ASN B C 1
ATOM 3127 O O . ASN B 1 166 ? -16.266 8.406 15.641 1 96.75 166 ASN B O 1
ATOM 3131 N N . ILE B 1 167 ? -14.195 7.766 15.133 1 97.88 167 ILE B N 1
ATOM 3132 C CA . ILE B 1 167 ? -14.242 8.352 13.805 1 97.88 167 ILE B CA 1
ATOM 3133 C C . ILE B 1 167 ? -14.906 7.379 12.828 1 97.88 167 ILE B C 1
ATOM 3135 O O . ILE B 1 167 ? -14.359 6.305 12.555 1 97.88 167 ILE B O 1
ATOM 3139 N N . ASN B 1 168 ? -16.016 7.734 12.266 1 97.69 168 ASN B N 1
ATOM 3140 C CA . ASN B 1 168 ? -16.781 6.836 11.398 1 97.69 168 ASN B CA 1
ATOM 3141 C C . ASN B 1 168 ? -16.703 7.262 9.938 1 97.69 168 ASN B C 1
ATOM 3143 O O . ASN B 1 168 ? -17.234 6.586 9.062 1 97.69 168 ASN B O 1
ATOM 3147 N N . ASN B 1 169 ? -16.031 8.359 9.664 1 98.5 169 ASN B N 1
ATOM 3148 C CA . ASN B 1 169 ? -15.852 8.836 8.297 1 98.5 169 ASN B CA 1
ATOM 3149 C C . ASN B 1 169 ? -15.086 7.828 7.449 1 98.5 169 ASN B C 1
ATOM 3151 O O . ASN B 1 169 ? -14.492 6.891 7.98 1 98.5 169 ASN B O 1
ATOM 3155 N N . SER B 1 170 ? -15.203 7.926 6.129 1 98.62 170 SER B N 1
ATOM 3156 C CA . SER B 1 170 ? -14.383 7.156 5.203 1 98.62 170 SER B CA 1
ATOM 3157 C C . SER B 1 170 ? -12.922 7.602 5.254 1 98.62 170 SER B C 1
ATOM 3159 O O . SER B 1 170 ? -12.609 8.758 4.949 1 98.62 170 SER B O 1
ATOM 3161 N N . ILE B 1 171 ? -12.016 6.691 5.699 1 98.81 171 ILE B N 1
ATOM 3162 C CA . ILE B 1 171 ? -10.617 7.055 5.902 1 98.81 171 ILE B CA 1
ATOM 3163 C C . ILE B 1 171 ? -9.719 6.078 5.148 1 98.81 171 ILE B C 1
ATOM 3165 O O . ILE B 1 171 ? -9.969 4.871 5.141 1 98.81 171 ILE B O 1
ATOM 3169 N N . GLN B 1 172 ? -8.742 6.562 4.516 1 98.94 172 GLN B N 1
ATOM 3170 C CA . GLN B 1 172 ? -7.641 5.73 4.031 1 98.94 172 GLN B CA 1
ATOM 3171 C C . GLN B 1 172 ? -6.316 6.156 4.656 1 98.94 172 GLN B C 1
ATOM 3173 O O . GLN B 1 172 ? -5.879 7.297 4.48 1 98.94 172 GLN B O 1
ATOM 3178 N N . ILE B 1 173 ? -5.727 5.227 5.379 1 98.88 173 ILE B N 1
ATOM 3179 C CA . ILE B 1 173 ? -4.418 5.414 5.992 1 98.88 173 ILE B CA 1
ATOM 3180 C C . ILE B 1 173 ? -3.328 4.926 5.043 1 98.88 173 ILE B C 1
ATOM 3182 O O . ILE B 1 173 ? -3.387 3.797 4.543 1 98.88 173 ILE B O 1
ATOM 3186 N N . MET B 1 174 ? -2.363 5.816 4.754 1 98.94 174 MET B N 1
ATOM 3187 C CA . MET B 1 174 ? -1.289 5.414 3.854 1 98.94 174 MET B CA 1
ATOM 3188 C C . MET B 1 174 ? 0.075 5.688 4.477 1 98.94 174 MET B C 1
ATOM 3190 O O . MET B 1 174 ? 0.229 6.629 5.258 1 98.94 174 MET B O 1
ATOM 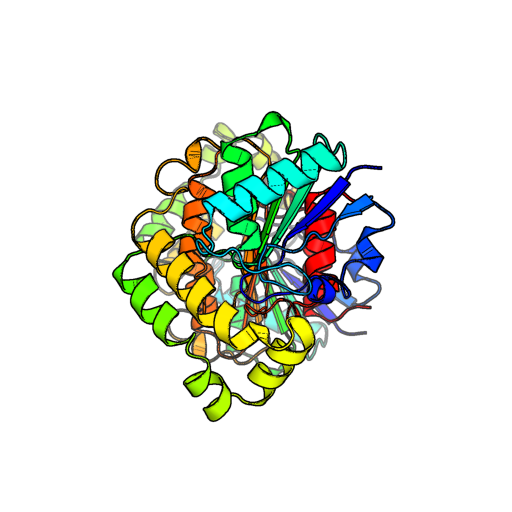3194 N N . VAL B 1 175 ? 1.051 4.895 4.105 1 98.94 175 VAL B N 1
ATOM 3195 C CA . VAL B 1 175 ? 2.439 5.047 4.527 1 98.94 175 VAL B CA 1
ATOM 3196 C C . VAL B 1 175 ? 3.369 4.488 3.451 1 98.94 175 VAL B C 1
ATOM 3198 O O . VAL B 1 175 ? 2.984 3.594 2.693 1 98.94 175 VAL B O 1
ATOM 3201 N N . GLY B 1 176 ? 4.543 5.082 3.309 1 98.88 176 GLY B N 1
ATOM 3202 C CA . GLY B 1 176 ? 5.539 4.547 2.395 1 98.88 176 GLY B CA 1
ATOM 3203 C C . GLY B 1 176 ? 6.301 3.367 2.967 1 98.88 176 GLY B C 1
ATOM 3204 O O . GLY B 1 176 ? 6.578 3.324 4.168 1 98.88 176 GLY B O 1
ATOM 3205 N N . ASP B 1 177 ? 6.75 2.426 2.064 1 98.81 177 ASP B N 1
ATOM 3206 C CA . ASP B 1 177 ? 7.504 1.266 2.529 1 98.81 177 ASP B CA 1
ATOM 3207 C C . ASP B 1 177 ? 8.898 1.67 2.994 1 98.81 177 ASP B C 1
ATOM 3209 O O . ASP B 1 177 ? 9.531 0.953 3.771 1 98.81 177 ASP B O 1
ATOM 3213 N N . GLN B 1 178 ? 9.352 2.855 2.574 1 98.44 178 GLN B N 1
ATOM 3214 C CA . GLN B 1 178 ? 10.672 3.344 2.943 1 98.44 178 GLN B CA 1
ATOM 3215 C C . GLN B 1 178 ? 10.578 4.512 3.918 1 98.44 178 GLN B C 1
ATOM 3217 O O . GLN B 1 178 ? 11.539 5.262 4.094 1 98.44 178 GLN B O 1
ATOM 3222 N N . ASP B 1 179 ? 9.414 4.754 4.496 1 98.44 179 ASP B N 1
ATOM 3223 C CA . ASP B 1 179 ? 9.25 5.781 5.52 1 98.44 179 ASP B CA 1
ATOM 3224 C C . ASP B 1 179 ? 9.961 5.387 6.812 1 98.44 179 ASP B C 1
ATOM 3226 O O . ASP B 1 179 ? 9.594 4.402 7.453 1 98.44 179 ASP B O 1
ATOM 3230 N N . THR B 1 180 ? 10.922 6.113 7.227 1 95.75 180 THR B N 1
ATOM 3231 C CA . THR B 1 180 ? 11.703 5.781 8.414 1 95.75 180 THR B CA 1
ATOM 3232 C C . THR B 1 180 ? 11.164 6.516 9.641 1 95.75 180 THR B C 1
ATOM 3234 O O . THR B 1 180 ? 11.617 6.285 10.758 1 95.75 180 THR B O 1
ATOM 3237 N N . MET B 1 181 ? 10.148 7.379 9.453 1 95.31 181 MET B N 1
ATOM 3238 C CA . MET B 1 181 ? 9.578 8.148 10.555 1 95.31 181 MET B CA 1
ATOM 3239 C C . MET B 1 181 ? 8.281 7.516 11.039 1 95.31 181 MET B C 1
ATOM 3241 O O . MET B 1 181 ? 7.891 7.707 12.195 1 95.31 181 MET B O 1
ATOM 3245 N N . VAL B 1 182 ? 7.566 6.914 10.172 1 97.81 182 VAL B N 1
ATOM 3246 C CA . VAL B 1 182 ? 6.293 6.266 10.469 1 97.81 182 VAL B CA 1
ATOM 3247 C C . VAL B 1 182 ? 6.363 4.789 10.078 1 97.81 182 VAL B C 1
ATOM 3249 O O . VAL B 1 182 ? 6.68 4.457 8.938 1 97.81 182 VAL B O 1
ATOM 3252 N N . THR B 1 183 ? 6.066 3.924 11.016 1 97.5 183 THR B N 1
ATOM 3253 C CA . THR B 1 183 ? 6.188 2.498 10.734 1 97.5 183 THR B CA 1
ATOM 3254 C C . THR B 1 183 ? 4.906 1.959 10.102 1 97.5 183 THR B C 1
ATOM 3256 O O . THR B 1 183 ? 3.82 2.49 10.344 1 97.5 183 THR B O 1
ATOM 3259 N N . ILE B 1 184 ? 5.047 0.937 9.328 1 98.5 184 ILE B N 1
ATOM 3260 C CA . ILE B 1 184 ? 3.898 0.246 8.758 1 98.5 184 ILE B CA 1
ATOM 3261 C C . ILE B 1 184 ? 3.016 -0.302 9.875 1 98.5 184 ILE B C 1
ATOM 3263 O O . ILE B 1 184 ? 1.787 -0.247 9.789 1 98.5 184 ILE B O 1
ATOM 3267 N N . GLU B 1 185 ? 3.609 -0.756 11 1 97.5 185 GLU B N 1
ATOM 3268 C CA . GLU B 1 185 ? 2.898 -1.334 12.133 1 97.5 185 GLU B CA 1
ATOM 3269 C C . GLU B 1 185 ? 1.944 -0.322 12.766 1 97.5 185 GLU B C 1
ATOM 3271 O O . GLU B 1 185 ? 0.802 -0.654 13.086 1 97.5 185 GLU B O 1
ATOM 3276 N N . GLU B 1 186 ? 2.447 0.874 12.969 1 97.06 186 GLU B N 1
ATOM 3277 C CA . GLU B 1 186 ? 1.582 1.864 13.602 1 97.06 186 GLU B CA 1
ATOM 3278 C C . GLU B 1 186 ? 0.419 2.242 12.688 1 97.06 186 GLU B C 1
ATOM 3280 O O . GLU B 1 186 ? -0.704 2.443 13.156 1 97.06 186 GLU B O 1
ATOM 3285 N N . SER B 1 187 ? 0.668 2.381 11.375 1 98.5 187 SER B N 1
ATOM 3286 C CA . SER B 1 187 ? -0.398 2.664 10.414 1 98.5 187 SER B CA 1
ATOM 3287 C C . SER B 1 187 ? -1.426 1.537 10.383 1 98.5 187 SER B C 1
ATOM 3289 O O . SER B 1 187 ? -2.631 1.791 10.344 1 98.5 187 SER B O 1
ATOM 3291 N N . LYS B 1 188 ? -0.966 0.311 10.406 1 98.44 188 LYS B N 1
ATOM 3292 C CA . LYS B 1 188 ? -1.852 -0.851 10.43 1 98.44 188 LYS B CA 1
ATOM 3293 C C . LYS B 1 188 ? -2.717 -0.862 11.688 1 98.44 188 LYS B C 1
ATOM 3295 O O . LYS B 1 188 ? -3.912 -1.152 11.617 1 98.44 188 LYS B O 1
ATOM 3300 N N . SER B 1 189 ? -2.098 -0.592 12.828 1 97.31 189 SER B N 1
ATOM 3301 C CA . SER B 1 189 ? -2.836 -0.56 14.086 1 97.31 189 SER B CA 1
ATOM 3302 C C . SER B 1 189 ? -3.982 0.443 14.031 1 97.31 189 SER B C 1
ATOM 3304 O O . SER B 1 189 ? -5.094 0.149 14.477 1 97.31 189 SER B O 1
ATOM 3306 N N . ILE B 1 190 ? -3.715 1.586 13.461 1 97.69 190 ILE B N 1
ATOM 3307 C CA . ILE B 1 190 ? -4.727 2.631 13.352 1 97.69 190 ILE B CA 1
ATOM 3308 C C . ILE B 1 190 ? -5.82 2.189 12.383 1 97.69 190 ILE B C 1
ATOM 3310 O O . ILE B 1 190 ? -7.012 2.332 12.672 1 97.69 190 ILE B O 1
ATOM 3314 N N . TYR B 1 191 ? -5.422 1.647 11.273 1 98.25 191 TYR B N 1
ATOM 3315 C CA . TYR B 1 191 ? -6.352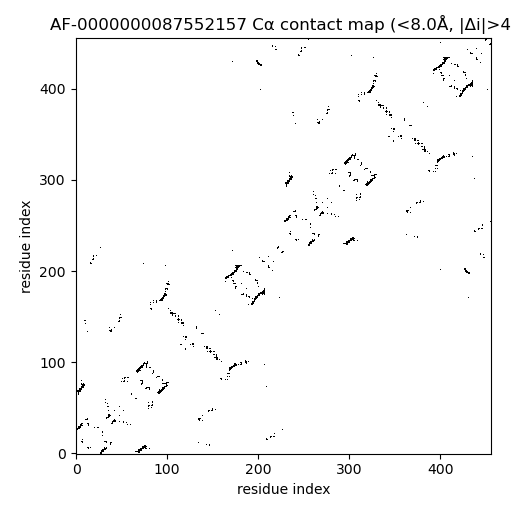 1.081 10.305 1 98.25 191 TYR B CA 1
ATOM 3316 C C . TYR B 1 191 ? -7.309 0.102 10.969 1 98.25 191 TYR B C 1
ATOM 3318 O O . TYR B 1 191 ? -8.516 0.145 10.734 1 98.25 191 TYR B O 1
ATOM 3326 N N . GLN B 1 192 ? -6.824 -0.716 11.844 1 97.31 192 GLN B N 1
ATOM 3327 C CA . GLN B 1 192 ? -7.617 -1.75 12.5 1 97.31 192 GLN B CA 1
ATOM 3328 C C . GLN B 1 192 ? -8.555 -1.147 13.539 1 97.31 192 GLN B C 1
ATOM 3330 O O . GLN B 1 192 ? -9.586 -1.743 13.875 1 97.31 192 GLN B O 1
ATOM 3335 N N . SER B 1 193 ? -8.211 0.019 14.047 1 96.81 193 SER B N 1
ATOM 3336 C CA . SER B 1 193 ? -9 0.659 15.094 1 96.81 193 SER B CA 1
ATOM 3337 C C . SER B 1 193 ? -10.133 1.492 14.508 1 96.81 193 SER B C 1
ATOM 3339 O O . SER B 1 193 ? -11.07 1.863 15.211 1 96.81 193 SER B O 1
ATOM 3341 N N . LEU B 1 194 ? -10.031 1.852 13.234 1 97.56 194 LEU B N 1
ATOM 3342 C CA . LEU B 1 194 ? -11.023 2.678 12.555 1 97.56 194 LEU B CA 1
ATOM 3343 C C . LEU B 1 194 ? -12.117 1.816 11.945 1 97.56 194 LEU B C 1
ATOM 3345 O O . LEU B 1 194 ? -11.836 0.844 11.242 1 97.56 194 LEU B O 1
ATOM 3349 N N . PRO B 1 195 ? -13.375 2.123 12.164 1 96.88 195 PRO B N 1
ATOM 3350 C CA . PRO B 1 195 ? -14.477 1.288 11.688 1 96.88 195 PRO B CA 1
ATOM 3351 C C . PRO B 1 195 ? -14.594 1.28 10.164 1 96.88 195 PRO B C 1
ATOM 3353 O O . PRO B 1 195 ? -15.008 0.277 9.578 1 96.88 195 PRO B O 1
ATOM 3356 N N . ASN B 1 196 ? -14.375 2.391 9.477 1 97.38 196 ASN B N 1
ATOM 3357 C CA . ASN B 1 196 ? -14.508 2.545 8.031 1 97.38 196 ASN B CA 1
ATOM 3358 C C . ASN B 1 196 ? -13.211 3.033 7.402 1 97.38 196 ASN B C 1
ATOM 3360 O O . ASN B 1 196 ? -13.117 4.184 6.969 1 97.38 196 ASN B O 1
ATOM 3364 N N . SER B 1 197 ? -12.211 2.125 7.387 1 98.38 197 SER B N 1
ATOM 3365 C CA . SER B 1 197 ? -10.906 2.572 6.902 1 98.38 197 SER B CA 1
ATOM 3366 C C . SER B 1 197 ? -10.305 1.562 5.934 1 98.38 197 SER B C 1
ATOM 3368 O O . SER B 1 197 ? -10.773 0.428 5.836 1 98.38 197 SER B O 1
ATOM 3370 N N . LYS B 1 198 ? -9.383 2.049 5.16 1 98.69 198 LYS B N 1
ATOM 3371 C CA . LYS B 1 198 ? -8.516 1.285 4.273 1 98.69 198 LYS B CA 1
ATOM 3372 C C . LYS B 1 198 ? -7.043 1.571 4.562 1 98.69 198 LYS B C 1
ATOM 3374 O O . LYS B 1 198 ? -6.703 2.627 5.102 1 98.69 198 LYS B O 1
ATOM 3379 N N . LEU B 1 199 ? -6.195 0.603 4.238 1 98.94 199 LEU B N 1
ATOM 3380 C CA . LEU B 1 199 ? -4.758 0.756 4.43 1 98.94 199 LEU B CA 1
ATOM 3381 C C . LEU B 1 199 ? -4.012 0.588 3.109 1 98.94 199 LEU B C 1
ATOM 3383 O O . LEU B 1 199 ? -4.266 -0.362 2.367 1 98.94 199 LEU B O 1
ATOM 3387 N N . ALA B 1 200 ? -3.143 1.529 2.807 1 98.94 200 ALA B N 1
ATOM 3388 C CA . ALA B 1 200 ? -2.242 1.42 1.661 1 98.94 200 ALA B CA 1
ATOM 3389 C C . ALA B 1 200 ? -0.792 1.638 2.082 1 98.94 200 ALA B C 1
ATOM 3391 O O . ALA B 1 200 ? -0.497 2.537 2.873 1 98.94 200 ALA B O 1
ATOM 3392 N N . VAL B 1 201 ? 0.068 0.776 1.646 1 98.94 201 VAL B N 1
ATOM 3393 C CA . VAL B 1 201 ? 1.51 0.99 1.708 1 98.94 201 VAL B CA 1
ATOM 3394 C C . VAL B 1 201 ? 2.051 1.281 0.31 1 98.94 201 VAL B C 1
ATOM 3396 O O . VAL B 1 201 ? 1.846 0.495 -0.618 1 98.94 201 VAL B O 1
ATOM 3399 N N . LEU B 1 202 ? 2.627 2.451 0.135 1 98.88 202 LEU B N 1
ATOM 3400 C CA . LEU B 1 202 ? 3.164 2.881 -1.151 1 98.88 202 LEU B CA 1
ATOM 3401 C C . LEU B 1 202 ? 4.566 2.322 -1.368 1 98.88 202 LEU B C 1
ATOM 3403 O O . LEU B 1 202 ? 5.453 2.51 -0.531 1 98.88 202 LEU B O 1
ATOM 3407 N N . PRO B 1 203 ? 4.789 1.62 -2.555 1 98.81 203 PRO B N 1
ATOM 3408 C CA . PRO B 1 203 ? 6.109 1.057 -2.834 1 98.81 203 PRO B CA 1
ATOM 3409 C C . PRO B 1 203 ? 7.156 2.127 -3.139 1 98.81 203 PRO B C 1
ATOM 3411 O O . PRO B 1 203 ? 6.844 3.131 -3.785 1 98.81 203 PRO B O 1
ATOM 3414 N N . ASP B 1 204 ? 8.391 1.937 -2.604 1 98.06 204 ASP B N 1
ATOM 3415 C CA . ASP B 1 204 ? 9.539 2.799 -2.879 1 98.06 204 ASP B CA 1
ATOM 3416 C C . ASP B 1 204 ? 9.227 4.25 -2.527 1 98.06 204 ASP B C 1
ATOM 3418 O O . ASP B 1 204 ? 9.484 5.156 -3.326 1 98.06 204 ASP B O 1
ATOM 3422 N N . THR B 1 205 ? 8.602 4.441 -1.37 1 98.69 205 THR B N 1
ATOM 3423 C CA . THR B 1 205 ? 8.141 5.77 -0.994 1 98.69 205 THR B CA 1
ATOM 3424 C C . THR B 1 205 ? 8.68 6.164 0.376 1 98.69 205 THR B C 1
ATOM 3426 O O . THR B 1 205 ? 8.5 5.438 1.354 1 98.69 205 THR B O 1
ATOM 3429 N N . LYS B 1 206 ? 9.359 7.25 0.456 1 98.06 206 LYS B N 1
ATOM 3430 C CA . LYS B 1 206 ? 9.906 7.805 1.69 1 98.06 206 LYS B CA 1
ATOM 3431 C C . LYS B 1 206 ? 8.922 8.773 2.342 1 98.06 206 LYS B C 1
ATOM 3433 O O . LYS B 1 206 ? 7.809 8.961 1.842 1 98.06 206 LYS B O 1
ATOM 3438 N N . HIS B 1 207 ? 9.281 9.398 3.441 1 97.75 207 HIS B N 1
ATOM 3439 C CA . HIS B 1 207 ? 8.383 10.211 4.258 1 97.75 207 HIS B CA 1
ATOM 3440 C C . HIS B 1 207 ? 8.117 11.562 3.6 1 97.75 207 HIS B C 1
ATOM 3442 O O . HIS B 1 207 ? 6.969 11.992 3.506 1 97.75 207 HIS B O 1
ATOM 3448 N N . PRO B 1 208 ? 9.18 12.242 3.064 1 96.06 208 PRO B N 1
ATOM 3449 C CA . PRO B 1 208 ? 8.961 13.602 2.568 1 96.06 208 PRO B CA 1
ATOM 3450 C C . PRO B 1 208 ? 8.047 13.648 1.35 1 96.06 208 PRO B C 1
ATOM 3452 O O . PRO B 1 208 ? 8.203 12.852 0.42 1 96.06 208 PRO B O 1
ATOM 3455 N N . MET B 1 209 ? 7.18 14.523 1.316 1 95.06 209 MET B N 1
ATOM 3456 C CA . MET B 1 209 ? 6.152 14.633 0.282 1 95.06 209 MET B CA 1
ATOM 3457 C C . MET B 1 209 ? 6.785 14.867 -1.086 1 95.06 209 MET B C 1
ATOM 3459 O O . MET B 1 209 ? 6.273 14.391 -2.1 1 95.06 209 MET B O 1
ATOM 3463 N N . ASP B 1 210 ? 7.863 15.594 -1.071 1 92.06 210 ASP B N 1
ATOM 3464 C CA . ASP B 1 210 ? 8.5 15.938 -2.342 1 92.06 210 ASP B CA 1
ATOM 3465 C C . ASP B 1 210 ? 9.18 14.719 -2.959 1 92.06 210 ASP B C 1
ATOM 3467 O O . ASP B 1 210 ? 9.57 14.742 -4.129 1 92.06 210 ASP B O 1
ATOM 3471 N N . LYS B 1 211 ? 9.281 13.617 -2.186 1 93.69 211 LYS B N 1
ATOM 3472 C CA . LYS B 1 211 ? 9.875 12.383 -2.693 1 93.69 211 LYS B CA 1
ATOM 3473 C C . LYS B 1 211 ? 8.797 11.391 -3.123 1 93.69 211 LYS B C 1
ATOM 3475 O O . LYS B 1 211 ? 9.102 10.336 -3.684 1 93.69 211 LYS B O 1
ATOM 3480 N N . VAL B 1 212 ? 7.574 11.719 -2.848 1 96.5 212 VAL B N 1
ATOM 3481 C CA . VAL B 1 212 ? 6.465 10.867 -3.256 1 96.5 212 VAL B CA 1
ATOM 3482 C C . VAL B 1 212 ? 6.234 11 -4.758 1 96.5 212 VAL B C 1
ATOM 3484 O O . VAL B 1 212 ? 6.145 12.117 -5.281 1 96.5 212 VAL B O 1
ATOM 3487 N N . ARG B 1 213 ? 6.195 9.938 -5.48 1 96.94 213 ARG B N 1
ATOM 3488 C CA . ARG B 1 213 ? 5.938 9.961 -6.918 1 96.94 213 ARG B CA 1
ATOM 3489 C C . ARG B 1 213 ? 4.512 10.414 -7.215 1 96.94 213 ARG B C 1
ATOM 3491 O O . ARG B 1 213 ? 3.551 9.75 -6.812 1 96.94 213 ARG B O 1
ATOM 3498 N N . PRO B 1 214 ? 4.363 11.492 -7.957 1 96.88 214 PRO B N 1
ATOM 3499 C CA . PRO B 1 214 ? 3.049 12.117 -8.117 1 96.88 214 PRO B CA 1
ATOM 3500 C C . PRO B 1 214 ? 2.039 11.203 -8.805 1 96.88 214 PRO B C 1
ATOM 3502 O O . PRO B 1 214 ? 0.863 11.188 -8.43 1 96.88 214 PRO B O 1
ATOM 3505 N N . ASN B 1 215 ? 2.459 10.391 -9.805 1 96.94 215 ASN B N 1
ATOM 3506 C CA . ASN B 1 215 ? 1.527 9.516 -10.508 1 96.94 215 ASN B CA 1
ATOM 3507 C C . ASN B 1 215 ? 1.015 8.398 -9.609 1 96.94 215 ASN B C 1
ATOM 3509 O O . ASN B 1 215 ? -0.168 8.055 -9.648 1 96.94 215 ASN B O 1
ATOM 3513 N N . LEU B 1 216 ? 1.904 7.828 -8.82 1 97.88 216 LEU B N 1
ATOM 3514 C CA . LEU B 1 216 ? 1.506 6.789 -7.875 1 97.88 216 LEU B CA 1
ATOM 3515 C C . LEU B 1 216 ? 0.485 7.32 -6.875 1 97.88 216 LEU B C 1
ATOM 3517 O O . LEU B 1 216 ? -0.556 6.699 -6.652 1 97.88 216 LEU B O 1
ATOM 3521 N N . LEU B 1 217 ? 0.798 8.5 -6.309 1 98.31 217 LEU B N 1
ATOM 3522 C CA . LEU B 1 217 ? -0.106 9.109 -5.34 1 98.31 217 LEU B CA 1
ATOM 3523 C C . LEU B 1 217 ? -1.449 9.438 -5.98 1 98.31 217 LEU B C 1
ATOM 3525 O O . LEU B 1 217 ? -2.502 9.133 -5.414 1 98.31 217 LEU B O 1
ATOM 3529 N N . PHE B 1 218 ? -1.41 10.047 -7.148 1 98 218 PHE B N 1
ATOM 3530 C CA . PHE B 1 218 ? -2.641 10.422 -7.836 1 98 218 PHE B CA 1
ATOM 3531 C C . PHE B 1 218 ? -3.49 9.188 -8.133 1 98 218 PHE B C 1
ATOM 3533 O O . PHE B 1 218 ? -4.715 9.234 -8.016 1 98 218 PHE B O 1
ATOM 3540 N N . ASP B 1 219 ? -2.885 8.102 -8.547 1 97.62 219 ASP B N 1
ATOM 3541 C CA . ASP B 1 219 ? -3.615 6.875 -8.852 1 97.62 219 ASP B CA 1
ATOM 3542 C C . ASP B 1 219 ? -4.328 6.336 -7.613 1 97.62 219 ASP B C 1
ATOM 3544 O O . ASP B 1 219 ? -5.461 5.852 -7.703 1 97.62 219 ASP B O 1
ATOM 3548 N N . LEU B 1 220 ? -3.701 6.406 -6.449 1 98.31 220 LEU B N 1
ATOM 3549 C CA . LEU B 1 220 ? -4.328 5.973 -5.207 1 98.31 220 LEU B CA 1
ATOM 3550 C C . LEU B 1 220 ? -5.473 6.906 -4.82 1 98.31 220 LEU B C 1
ATOM 3552 O O . LEU B 1 220 ? -6.496 6.461 -4.301 1 98.31 220 LEU B O 1
ATOM 3556 N N . MET B 1 221 ? -5.27 8.211 -5.105 1 98.56 221 MET B N 1
ATOM 3557 C CA . MET B 1 221 ? -6.336 9.18 -4.852 1 98.56 221 MET B CA 1
ATOM 3558 C C . MET B 1 221 ? -7.531 8.922 -5.762 1 98.56 221 MET B C 1
ATOM 3560 O O . MET B 1 221 ? -8.68 8.938 -5.309 1 98.56 221 MET B O 1
ATOM 3564 N N . LYS B 1 222 ? -7.23 8.672 -7.027 1 97.75 222 LYS B N 1
ATOM 3565 C CA . LYS B 1 222 ? -8.281 8.359 -7.992 1 97.75 222 LYS B CA 1
ATOM 3566 C C . LYS B 1 222 ? -9.086 7.145 -7.547 1 97.75 222 LYS B C 1
ATOM 3568 O O . LYS B 1 222 ? -10.32 7.141 -7.648 1 97.75 222 LYS B O 1
ATOM 3573 N N . ASP B 1 223 ? -8.398 6.168 -7.125 1 98 223 ASP B N 1
ATOM 3574 C CA . ASP B 1 223 ? -9.055 4.953 -6.656 1 98 223 ASP B CA 1
ATOM 3575 C C . ASP B 1 223 ? -9.945 5.234 -5.449 1 98 223 ASP B C 1
ATOM 3577 O O . ASP B 1 223 ? -11.109 4.832 -5.414 1 98 223 ASP B O 1
ATOM 3581 N N . PHE B 1 224 ? -9.438 5.93 -4.473 1 98.62 224 PHE B N 1
ATOM 3582 C CA . PHE B 1 224 ? -10.148 6.188 -3.225 1 98.62 224 PHE B CA 1
ATOM 3583 C C . PHE B 1 224 ? -11.383 7.043 -3.471 1 98.62 224 PHE B C 1
ATOM 3585 O O . PHE B 1 224 ? -12.445 6.781 -2.904 1 98.62 224 PHE B O 1
ATOM 3592 N N . TRP B 1 225 ? -11.195 8.062 -4.312 1 98.25 225 TRP B N 1
ATOM 3593 C CA . TRP B 1 225 ? -12.273 9.023 -4.516 1 98.25 225 TRP B CA 1
ATOM 3594 C C . TRP B 1 225 ? -13.055 8.711 -5.785 1 98.25 225 TRP B C 1
ATOM 3596 O O . TRP B 1 225 ? -13.906 9.492 -6.215 1 98.25 225 TRP B O 1
ATOM 3606 N N . ASN B 1 226 ? -12.773 7.582 -6.41 1 96.19 226 ASN B N 1
ATOM 3607 C CA . ASN B 1 226 ? -13.484 7.121 -7.594 1 96.19 226 ASN B CA 1
ATOM 3608 C C . ASN B 1 226 ? -13.539 8.195 -8.672 1 96.19 226 ASN B C 1
ATOM 3610 O O . ASN B 1 226 ? -14.609 8.516 -9.188 1 96.19 226 ASN B O 1
ATOM 3614 N N . LEU B 1 227 ? -12.344 8.734 -8.867 1 94.31 227 LEU B N 1
ATOM 3615 C CA . LEU B 1 227 ? -12.258 9.758 -9.906 1 94.31 227 LEU B CA 1
ATOM 3616 C C . LEU B 1 227 ? -12.188 9.125 -11.289 1 94.31 227 LEU B C 1
ATOM 3618 O O . LEU B 1 227 ? -11.531 8.102 -11.477 1 94.31 227 LEU B O 1
ATOM 3622 N N . ALA B 1 228 ? -12.883 9.547 -12.227 1 80.56 228 ALA B N 1
ATOM 3623 C CA . ALA B 1 228 ? -12.953 9.047 -13.594 1 80.56 228 ALA B CA 1
ATOM 3624 C C . ALA B 1 228 ? -11.906 9.727 -14.477 1 80.56 228 ALA B C 1
ATOM 3626 O O . ALA B 1 228 ? -11.664 10.93 -14.352 1 80.56 228 ALA B O 1
#

Radius of gyration: 24.84 Å; Cα contacts (8 Å, |Δi|>4): 884; chains: 2; bounding box: 47×74×54 Å

Nearest PDB structures (foldseek):
  7dq9-assembly3_C  TM=8.256E-01  e=6.425E-14  Alistipes shahii WAL 8301
  8ynv-assembly4_D  TM=7.609E-01  e=3.415E-14  Bacillus thuringiensis
  7dq9-assembly4_D  TM=8.233E-01  e=3.120E-13  Alistipes shahii WAL 8301
  8b6s-assembly2_B  TM=7.974E-01  e=3.323E-13  Rhodococcus sp. (in: high G+C Gram-positive bacteria)
  6xy9-assembly1_B  TM=7.950E-01  e=3.234E-12  Bradyrhizobium elkanii USDA 94

pLDDT: mean 96.67, std 2.34, range [80.56, 98.94]

Sequence (456 aa):
MPHLLLLHGALGHSDIFNSIKDKLTPYFDIHTPLFSGHGNTELPKNGISIEQYTQELSAYCEKENLENVHIFGHSMGGYVALCYALQKPENIHSIMTLGTKFNWTEEGALKESKMLNPDTILEKVPQYAKLLELQHGSKWKELLPAIAELMISLGKRPPLQNNIENINNSIQIMVGDQDTMVTIEESKSIYQSLPNSKLAVLPDTKHPMDKVRPNLLFDLMKDFWNLAMPHLLLLHGALGHSDIFNSIKDKLTPYFDIHTPLFSGHGNTELPKNGISIEQYTQELSAYCEKENLENVHIFGHSMGGYVALCYALQKPENIHSIMTLGTKFNWTEEGALKESKMLNPDTILEKVPQYAKLLELQHGSKWKELLPAIAELMISLGKRPPLQNNIENINNSIQIMVGDQDTMVTIEESKSIYQSLPNSKLAVLPDTKHPMDKVRPNLLFDLMKDFWNLA

Solvent-accessible surface area (backbone atoms only — not comparable to full-atom values): 23673 Å² total; per-residue (Å²): 119,54,42,30,38,45,31,48,29,81,94,44,50,68,71,60,44,58,77,44,45,73,76,41,52,86,67,28,47,77,41,58,71,72,55,74,36,29,39,92,40,64,62,54,92,90,52,60,40,67,66,54,50,25,49,50,52,53,49,49,31,59,75,69,68,58,63,50,24,35,36,41,10,32,24,52,17,22,50,31,50,53,53,34,36,69,74,43,47,82,45,42,52,32,40,36,32,37,39,44,71,77,84,61,32,45,68,58,21,52,60,57,29,64,70,34,34,53,67,57,34,50,68,75,39,47,70,57,42,51,50,41,33,71,53,26,40,85,51,36,60,58,40,31,50,38,52,24,50,25,40,32,50,33,13,70,58,46,81,54,67,96,44,48,59,74,34,68,50,46,35,35,44,31,34,28,61,55,20,87,83,32,55,70,66,57,50,50,54,50,35,72,48,27,78,39,50,27,35,33,30,39,56,79,14,43,62,56,62,82,61,43,57,45,66,64,52,47,52,53,48,29,61,76,67,66,59,129,121,54,40,31,37,46,30,48,29,80,93,44,51,65,71,60,44,59,77,45,45,73,78,41,52,87,68,28,46,77,41,57,72,73,54,75,36,30,40,92,40,64,62,56,92,90,53,59,42,67,66,55,49,27,47,50,51,52,48,48,31,58,75,70,69,60,63,51,24,35,36,42,10,32,24,52,17,20,50,32,52,53,54,34,37,68,74,42,48,82,44,40,51,32,42,35,31,36,38,43,71,78,86,60,33,46,68,57,21,51,59,58,29,64,69,38,34,54,68,56,34,47,70,75,38,47,69,57,41,52,49,41,34,72,53,25,39,86,50,37,60,58,38,31,50,36,51,24,51,26,40,34,49,33,13,70,58,47,79,55,67,95,43,48,60,74,34,69,50,46,33,36,44,32,35,28,62,54,20,87,82,33,55,71,65,57,50,50,53,50,34,72,47,27,77,37,50,27,35,33,30,40,53,79,14,44,62,56,62,83,61,43,57,47,70,63,53,48,52,54,48,29,62,75,67,64,56,131

Secondary structure (DSSP, 8-state):
--EEEEE--TT--GGGGHHHHHHHTTT-EEE-PPPTTSTTSPPPTT---HHHHHHHHHHHHHHTT--SEEEEEETHHHHHHHHHHHH-GGGEEEEEEES------HHHHHHHHTT--HHHHHHH-HHHHHHHHHHHGGGHHHHHHHHHHHHHHHHHS-TTTTTGGG--SEEEEEEETT-SSS-HHHHHHHHHH-TTEEEEEETT--SSGGGS-HHHHHHHHHHHHT--/--EEEEE--TT--GGGGHHHHHHHTTT-EEE-PPPTTSTTSPPPTT---HHHHHHHHHHHHHHTT--SEEEEEETHHHHHHHHHHHH-GGGEEEEEEES------HHHHHHHHTT--HHHHHHH-HHHHHHHHHHHGGGHHHHHHHHHHHHHHHHHS-TTTTTGGG--SEEEEEEETT-SSS-HHHHHHHHHH-TTEEEEEETT--SSGGGS-HHHHHHHHHHHHT--

Organism: NCBI:txid2305228

Foldseek 3Di:
DAAEEEEEAQLDFQVLCVLQCVVCVVPHDYHYDDFAQWFPHHADPVFDALVSSLVVVVVVCVVVVQAQHEYEYAASGQLSVLVNCLVCVRRHQEYEYEQHAQDAALVVLLVVLVCLQLVNCCVPPVVVNVVSCVTRNPCSNVSSNSVSVRSNVCNVPPPCVVPSLVRAHAYEYEYEPAEPRHDLVRSVVSQVSYPHYHYYYHYPAYRRSNRGDNVSVNVVVCVSVVPD/DAAEEEEEAQLDFQVLCVLQCVVCVVPHDYHYDDFAQWFPHHADPVFDALVSSLVVVVVVCVVVVQAQHEYEYAASGQLSVLVNCLVCVRRHQEYEYEQHAQDAALVVLLVVLVCLQLVNCCVPPVVVNVVSCVTRNPCSNVSSNSVSVRSNVCNVPPPCVVPSLVRAHAYEQEYEPAEPRHDLVRSVVSQVSYPHYHYYYHYPAYRRSNRDDNVSVNVVVCVSVVPD

InterPro domains:
  IPR000073 Alpha/beta hydrolase fold-1 [PF00561] (2-105)
  IPR029058 Alpha/Beta hydrolase fold [G3DSA:3.40.50.1820] (1-225)
  IPR029058 Alpha/Beta hydrolase fold [SSF53474] (2-226)
  IPR050266 AB hydrolase superfamily [PTHR43798] (3-226)